Protein AF-A0AA39TJS0-F1 (afdb_monomer_lite)

Structure (mmCIF, N/CA/C/O backbone):
data_AF-A0AA39TJS0-F1
#
_entry.id   AF-A0AA39TJS0-F1
#
loop_
_atom_site.group_PDB
_atom_site.id
_atom_site.type_symbol
_atom_site.label_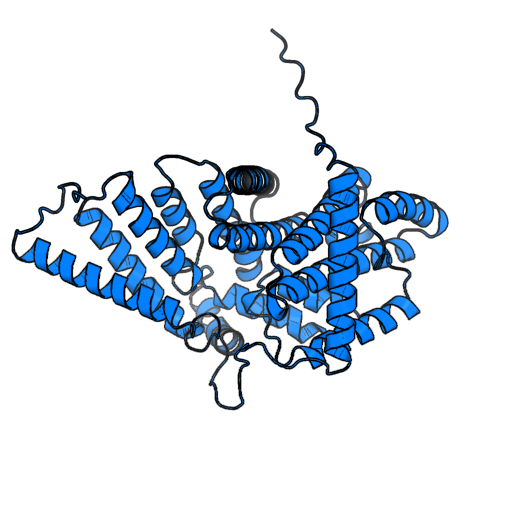atom_id
_atom_site.label_alt_id
_atom_site.label_comp_id
_atom_site.label_asym_id
_atom_site.label_entity_id
_atom_site.label_seq_id
_atom_site.pdbx_PDB_ins_code
_atom_site.Cartn_x
_atom_site.Cartn_y
_atom_site.Cartn_z
_atom_site.occupancy
_atom_site.B_iso_or_equiv
_atom_site.auth_seq_id
_atom_site.auth_comp_id
_atom_site.auth_asym_id
_atom_site.auth_atom_id
_atom_site.pdbx_PDB_model_num
ATOM 1 N N . MET A 1 1 ? -26.933 21.935 -28.013 1.00 36.72 1 MET A N 1
ATOM 2 C CA . MET A 1 1 ? -25.985 22.378 -26.971 1.00 36.72 1 MET A CA 1
ATOM 3 C C . MET A 1 1 ? -24.912 21.316 -26.847 1.00 36.72 1 MET A C 1
ATOM 5 O O . MET A 1 1 ? -25.130 20.284 -26.234 1.00 36.72 1 MET A O 1
ATOM 9 N N . THR A 1 2 ? -23.819 21.527 -27.564 1.00 24.02 2 THR A N 1
ATOM 10 C CA . THR A 1 2 ? -22.632 20.673 -27.630 1.00 24.02 2 THR A CA 1
ATOM 11 C C . THR A 1 2 ? -21.683 21.058 -26.499 1.00 24.02 2 THR A C 1
ATOM 13 O O . THR A 1 2 ? -21.271 22.212 -26.423 1.00 24.02 2 THR A O 1
ATOM 16 N N . PHE A 1 3 ? -21.358 20.109 -25.620 1.00 23.73 3 PHE A N 1
ATOM 17 C CA . PHE A 1 3 ? -20.298 20.258 -24.624 1.00 23.73 3 PHE A CA 1
ATOM 18 C C . PHE A 1 3 ? -18.969 19.837 -25.256 1.00 23.73 3 PHE A C 1
ATOM 20 O O . PHE A 1 3 ? -18.765 18.670 -25.582 1.00 23.73 3 PHE A O 1
ATOM 27 N N . THR A 1 4 ? -18.087 20.809 -25.451 1.00 25.61 4 THR A N 1
ATOM 28 C CA . THR A 1 4 ? -16.699 20.642 -25.889 1.00 25.61 4 THR A CA 1
ATOM 29 C C . THR A 1 4 ? -15.759 20.975 -24.733 1.00 25.61 4 THR A C 1
ATOM 31 O O . THR A 1 4 ? -15.917 22.029 -24.124 1.00 25.61 4 THR A O 1
ATOM 34 N N . GLY A 1 5 ? -14.748 20.128 -24.511 1.00 24.41 5 GLY A N 1
ATOM 35 C CA . GLY A 1 5 ? -13.453 20.532 -23.948 1.00 24.41 5 GLY A CA 1
ATOM 36 C C . GLY A 1 5 ? -13.214 20.245 -22.462 1.00 24.41 5 GLY A C 1
ATOM 37 O O . GLY A 1 5 ? -13.375 21.129 -21.631 1.00 24.41 5 GLY A O 1
ATOM 38 N N . PHE A 1 6 ? -12.713 19.048 -22.146 1.00 25.53 6 PHE A N 1
ATOM 39 C CA . PHE A 1 6 ? -11.766 18.869 -21.040 1.00 25.53 6 PHE A CA 1
ATOM 40 C C . PHE A 1 6 ? -10.383 18.690 -21.671 1.00 25.53 6 PHE A C 1
ATOM 42 O O . PHE A 1 6 ? -10.031 17.606 -22.132 1.00 25.53 6 PHE A O 1
ATOM 49 N N . GLU A 1 7 ? -9.638 19.790 -21.769 1.00 26.78 7 GLU A N 1
ATOM 50 C CA . GLU A 1 7 ? -8.213 19.765 -22.086 1.00 26.78 7 GLU A CA 1
ATOM 51 C C . GLU A 1 7 ? -7.435 19.191 -20.897 1.00 26.78 7 GLU A C 1
ATOM 53 O O . GLU A 1 7 ? -7.736 19.462 -19.731 1.00 26.78 7 GLU A O 1
ATOM 58 N N . GLY A 1 8 ? -6.456 18.345 -21.219 1.00 27.20 8 GLY A N 1
ATOM 59 C CA . GLY A 1 8 ? -5.646 17.598 -20.270 1.00 27.20 8 GLY A CA 1
ATOM 60 C C . GLY A 1 8 ? -4.914 18.490 -19.273 1.00 27.20 8 GLY A C 1
ATOM 61 O O . GLY A 1 8 ? -4.171 19.402 -19.633 1.00 27.20 8 GLY A O 1
ATOM 62 N N . VAL A 1 9 ? -5.071 18.161 -17.994 1.00 26.91 9 VAL A N 1
ATOM 63 C CA . VAL A 1 9 ? -4.215 18.677 -16.930 1.00 26.91 9 VAL A CA 1
ATOM 64 C C . VAL A 1 9 ? -2.881 17.934 -17.021 1.00 26.91 9 VAL A C 1
ATOM 66 O O . VAL A 1 9 ? -2.716 16.853 -16.466 1.00 26.91 9 VAL A O 1
ATOM 69 N N . SER A 1 10 ? -1.930 18.503 -17.763 1.00 31.03 10 SER A N 1
ATOM 70 C CA . SER A 1 10 ? -0.516 18.130 -17.661 1.00 31.03 10 SER A CA 1
ATOM 71 C C . SER A 1 10 ? -0.003 18.506 -16.264 1.00 31.03 10 SER A C 1
ATOM 73 O O . SER A 1 10 ? -0.306 19.614 -15.804 1.00 31.03 10 SER A O 1
ATOM 75 N N . PRO A 1 11 ? 0.813 17.671 -15.593 1.00 35.12 11 PRO A N 1
ATOM 76 C CA . PRO A 1 11 ? 1.455 18.048 -14.339 1.00 35.12 11 PRO A CA 1
ATOM 77 C C . PRO A 1 11 ? 2.292 19.309 -14.566 1.00 35.12 11 PRO A C 1
ATOM 79 O O . PRO A 1 11 ? 3.209 19.328 -15.389 1.00 35.12 11 PRO A O 1
ATOM 82 N N . GLN A 1 12 ? 1.926 20.400 -13.895 1.00 35.50 12 GLN A N 1
ATOM 83 C CA . GLN A 1 12 ? 2.624 21.670 -14.029 1.00 35.50 12 GLN A CA 1
ATOM 84 C C . GLN A 1 12 ? 4.055 21.546 -13.498 1.00 35.50 12 GLN A C 1
ATOM 86 O O . GLN A 1 12 ? 4.305 21.031 -12.408 1.00 35.50 12 GLN A O 1
ATOM 91 N N . PHE A 1 13 ? 4.979 22.046 -14.316 1.00 37.84 13 PHE A N 1
ATOM 92 C CA . PHE A 1 13 ? 6.418 22.086 -14.112 1.00 37.84 13 PHE A CA 1
ATOM 93 C C . PHE A 1 13 ? 6.813 22.538 -12.701 1.00 37.84 13 PHE A C 1
ATOM 95 O O . PHE A 1 13 ? 6.579 23.673 -12.287 1.00 37.84 13 PHE A O 1
ATOM 102 N N . VAL A 1 14 ? 7.524 21.655 -12.005 1.00 44.12 14 VAL A N 1
ATOM 103 C CA . VAL A 1 14 ? 8.375 21.995 -10.865 1.00 44.12 14 VAL A CA 1
ATOM 104 C C . VAL A 1 14 ? 9.444 22.981 -11.357 1.00 44.12 14 VAL A C 1
ATOM 106 O O . VAL A 1 14 ? 10.188 22.675 -12.290 1.00 44.12 14 VAL A O 1
ATOM 109 N N . GLY A 1 15 ? 9.513 24.181 -10.770 1.00 48.97 15 GLY A N 1
ATOM 110 C CA . GLY A 1 15 ? 10.468 25.215 -11.185 1.00 48.97 15 GLY A CA 1
ATOM 111 C C . GLY A 1 15 ? 11.920 24.717 -11.144 1.00 48.97 15 GLY A C 1
ATOM 112 O O . GLY A 1 15 ? 12.282 23.927 -10.273 1.00 48.97 15 GLY A O 1
ATOM 113 N N . MET A 1 16 ? 12.773 25.187 -12.066 1.00 46.59 16 MET A N 1
ATOM 114 C CA . MET A 1 16 ? 14.174 24.735 -12.196 1.00 46.59 16 MET A CA 1
ATOM 115 C C . MET A 1 16 ? 14.957 24.744 -10.871 1.00 46.59 16 MET A C 1
ATOM 117 O O . MET A 1 16 ? 15.718 23.817 -10.615 1.00 46.59 16 MET A O 1
ATOM 121 N N . ALA A 1 17 ? 14.731 25.736 -10.005 1.00 49.03 17 ALA A N 1
ATOM 122 C CA . ALA A 1 17 ? 15.366 25.810 -8.688 1.00 49.03 17 ALA A CA 1
ATOM 123 C C . ALA A 1 17 ? 14.935 24.660 -7.760 1.00 49.03 17 ALA A C 1
ATOM 125 O O . ALA A 1 17 ? 15.768 24.031 -7.111 1.00 49.03 17 ALA A O 1
ATOM 126 N N . GLN A 1 18 ? 13.642 24.330 -7.755 1.00 47.28 18 GLN A N 1
ATOM 127 C CA . GLN A 1 18 ? 13.120 23.200 -6.996 1.00 47.28 18 GLN A CA 1
ATOM 128 C C . GLN A 1 18 ? 13.640 21.879 -7.569 1.00 47.28 18 GLN A C 1
ATOM 130 O O . GLN A 1 18 ? 13.937 20.984 -6.794 1.00 47.28 18 GLN A O 1
ATOM 135 N N . ARG A 1 19 ? 13.848 21.788 -8.891 1.00 52.91 19 ARG A N 1
ATOM 136 C CA . ARG A 1 19 ? 14.451 20.629 -9.572 1.00 52.91 19 ARG A CA 1
ATOM 137 C C . ARG A 1 19 ? 15.943 20.434 -9.260 1.00 52.91 19 ARG A C 1
ATOM 139 O O . ARG A 1 19 ? 16.401 19.298 -9.177 1.00 52.91 19 ARG A O 1
ATOM 146 N N . GLN A 1 20 ? 16.705 21.510 -9.086 1.00 58.69 20 GLN A N 1
ATOM 147 C CA . GLN A 1 20 ? 18.130 21.438 -8.734 1.00 58.69 20 GLN A CA 1
ATOM 148 C C . GLN A 1 20 ? 18.341 21.063 -7.267 1.00 58.69 20 GLN A C 1
ATOM 150 O O . GLN A 1 20 ? 19.085 20.129 -6.980 1.00 58.69 20 GLN A O 1
ATOM 155 N N . GLU A 1 21 ? 17.639 21.732 -6.350 1.00 58.91 21 GLU A N 1
ATOM 156 C CA . GLU A 1 21 ? 17.632 21.378 -4.922 1.00 58.91 21 GLU A CA 1
ATOM 157 C C . GLU A 1 21 ? 17.186 19.922 -4.722 1.00 58.91 21 GLU A C 1
ATOM 159 O O . GLU A 1 21 ? 17.714 19.172 -3.907 1.00 58.91 21 GLU A O 1
ATOM 164 N N . TYR A 1 22 ? 16.253 19.489 -5.554 1.00 59.47 22 TYR A N 1
ATOM 165 C CA . TYR A 1 22 ? 15.788 18.122 -5.633 1.00 59.47 22 TYR A CA 1
ATOM 166 C C . TYR A 1 22 ? 16.854 17.114 -6.105 1.00 59.47 22 TYR A C 1
ATOM 168 O O . TYR A 1 22 ? 17.066 16.090 -5.453 1.00 59.47 22 TYR A O 1
ATOM 176 N N . GLN A 1 23 ? 17.558 17.390 -7.210 1.00 67.12 23 GLN A N 1
ATOM 177 C CA . GLN A 1 23 ? 18.645 16.521 -7.682 1.00 67.12 23 GLN A CA 1
ATOM 178 C C . GLN A 1 23 ? 19.775 16.445 -6.657 1.00 67.12 23 GLN A C 1
ATOM 180 O O . GLN A 1 23 ? 20.339 15.373 -6.440 1.00 67.12 23 GLN A O 1
ATOM 185 N N . LYS A 1 24 ? 20.049 17.564 -5.985 1.00 73.75 24 LYS A N 1
ATOM 186 C CA . LYS A 1 24 ? 20.999 17.640 -4.883 1.00 73.75 24 LYS A CA 1
ATOM 187 C C . LYS A 1 24 ? 20.599 16.713 -3.731 1.00 73.75 24 LYS A C 1
ATOM 189 O O . LYS A 1 24 ? 21.415 15.892 -3.333 1.00 73.75 24 LYS A O 1
ATOM 194 N N . ARG A 1 25 ? 19.346 16.747 -3.261 1.00 65.38 25 ARG A N 1
ATOM 195 C CA . ARG A 1 25 ? 18.876 15.858 -2.177 1.00 65.38 25 ARG A CA 1
ATOM 196 C C . ARG A 1 25 ? 18.985 14.376 -2.520 1.00 65.38 25 ARG A C 1
ATOM 198 O O . ARG A 1 25 ? 19.326 13.580 -1.652 1.00 65.38 25 ARG A O 1
ATOM 205 N N . LEU A 1 26 ? 18.721 14.001 -3.770 1.00 66.50 26 LEU A N 1
ATOM 206 C CA . LEU A 1 26 ? 18.892 12.619 -4.230 1.00 66.50 26 LEU A CA 1
ATOM 207 C C . LEU A 1 26 ? 20.359 12.204 -4.314 1.00 66.50 26 LEU A C 1
ATOM 209 O O . LEU A 1 26 ? 20.696 11.071 -3.969 1.00 66.50 26 LEU A O 1
ATOM 213 N N . TYR A 1 27 ? 21.232 13.112 -4.750 1.00 73.31 27 TYR A N 1
ATOM 214 C CA . TYR A 1 27 ? 22.671 12.879 -4.736 1.00 73.31 27 TYR A CA 1
ATOM 215 C C . TYR A 1 27 ? 23.178 12.692 -3.300 1.00 73.31 27 TYR A C 1
ATOM 217 O O . TYR A 1 27 ? 23.839 11.700 -3.012 1.00 73.31 27 TYR A O 1
ATOM 225 N N . GLU A 1 28 ? 22.781 13.573 -2.380 1.00 73.44 28 GLU A N 1
ATOM 226 C CA . GLU A 1 28 ? 23.112 13.476 -0.953 1.00 73.44 28 GLU A CA 1
ATOM 227 C C . GLU A 1 28 ? 22.592 12.177 -0.325 1.00 73.44 28 GLU A C 1
ATOM 229 O O . GLU A 1 28 ? 23.301 11.537 0.443 1.00 73.44 28 GLU A O 1
ATOM 234 N N . SER A 1 29 ? 21.372 11.749 -0.657 1.00 68.94 29 SER A N 1
ATOM 235 C CA . SER A 1 29 ? 20.823 10.471 -0.180 1.00 68.94 29 SER A CA 1
ATOM 236 C C . SER A 1 29 ? 21.592 9.266 -0.749 1.00 68.94 29 SER A C 1
ATOM 238 O O . SER A 1 29 ? 21.860 8.294 -0.038 1.00 68.94 29 SER A O 1
ATOM 240 N N . THR A 1 30 ? 22.026 9.343 -2.010 1.00 70.38 30 THR A N 1
ATOM 241 C CA . THR A 1 30 ? 22.880 8.320 -2.634 1.00 70.38 30 THR A CA 1
ATOM 242 C C . THR A 1 30 ? 24.226 8.218 -1.926 1.00 70.38 30 THR A C 1
ATOM 244 O O . THR A 1 30 ? 24.651 7.113 -1.585 1.00 70.38 30 THR A O 1
ATOM 247 N N . ASP A 1 31 ? 24.853 9.357 -1.645 1.00 73.31 31 ASP A N 1
ATOM 248 C CA . ASP A 1 31 ? 26.138 9.442 -0.954 1.00 73.31 31 ASP A CA 1
ATOM 249 C C . ASP A 1 31 ? 26.049 8.943 0.498 1.00 73.31 31 ASP A C 1
ATOM 251 O O . ASP A 1 31 ? 26.857 8.115 0.923 1.00 73.31 31 ASP A O 1
ATOM 255 N N . ARG A 1 32 ? 24.989 9.319 1.232 1.00 73.19 32 ARG A N 1
ATOM 256 C CA . ARG A 1 32 ? 24.720 8.808 2.590 1.00 73.19 32 ARG A CA 1
ATOM 257 C C . ARG A 1 32 ? 24.636 7.287 2.630 1.00 73.19 32 ARG A C 1
ATOM 259 O O . ARG A 1 32 ? 25.244 6.666 3.500 1.00 73.19 32 ARG A O 1
ATOM 266 N N . LEU A 1 33 ? 23.923 6.673 1.686 1.00 65.12 33 LEU A N 1
ATOM 267 C CA . LEU A 1 33 ? 23.798 5.214 1.648 1.00 65.12 33 LEU A CA 1
ATOM 268 C C . LEU A 1 33 ? 25.113 4.523 1.266 1.00 65.12 33 LEU A C 1
ATOM 270 O O . LEU A 1 33 ? 25.403 3.445 1.788 1.00 65.12 33 LEU A O 1
ATOM 274 N N . HIS A 1 34 ? 25.951 5.150 0.436 1.00 70.25 34 HIS A N 1
ATOM 275 C CA . HIS A 1 34 ? 27.318 4.675 0.207 1.00 70.25 34 HIS A CA 1
ATOM 276 C C . HIS A 1 34 ? 28.174 4.755 1.478 1.00 70.25 34 HIS A C 1
ATOM 278 O O . HIS A 1 34 ? 28.834 3.773 1.820 1.00 70.25 34 HIS A O 1
ATOM 284 N N . HIS A 1 35 ? 28.098 5.860 2.222 1.00 69.81 35 HIS A N 1
ATOM 285 C CA . HIS A 1 35 ? 28.821 6.041 3.482 1.00 69.81 35 HIS A CA 1
ATOM 286 C C . HIS A 1 35 ? 28.379 5.042 4.571 1.00 69.81 35 HIS A C 1
ATOM 288 O O . HIS A 1 35 ? 29.205 4.463 5.288 1.00 69.81 35 HIS A O 1
ATOM 294 N N . LYS A 1 36 ? 27.072 4.772 4.678 1.00 67.31 36 LYS A N 1
ATOM 295 C CA . LYS A 1 36 ? 26.528 3.751 5.586 1.00 67.31 36 LYS A CA 1
ATOM 296 C C . LYS A 1 36 ? 26.967 2.339 5.202 1.00 67.31 36 LYS A C 1
ATOM 298 O O . LYS A 1 36 ? 27.355 1.565 6.076 1.00 67.31 36 LYS A O 1
ATOM 303 N N . ALA A 1 37 ? 26.987 2.015 3.907 1.00 60.69 37 ALA A N 1
ATOM 304 C CA . ALA A 1 37 ? 27.496 0.731 3.422 1.00 60.69 37 ALA A CA 1
ATOM 305 C C . ALA A 1 37 ? 28.976 0.507 3.781 1.00 60.69 37 ALA A C 1
ATOM 307 O O . ALA A 1 37 ? 29.379 -0.631 4.014 1.00 60.69 37 ALA A O 1
ATOM 308 N N . SER A 1 38 ? 29.772 1.577 3.884 1.00 69.81 38 SER A N 1
ATOM 309 C CA . SER A 1 38 ? 31.159 1.526 4.371 1.00 69.81 38 SER A CA 1
ATOM 310 C C . SER A 1 38 ? 31.307 1.450 5.901 1.00 69.81 38 SER A C 1
ATOM 312 O O . SER A 1 38 ? 32.426 1.481 6.403 1.00 69.81 38 SER A O 1
ATOM 314 N N . GLY A 1 39 ? 30.207 1.307 6.651 1.00 58.25 39 GLY A N 1
ATOM 315 C CA . GLY A 1 39 ? 30.220 1.075 8.100 1.00 58.25 39 GLY A CA 1
ATOM 316 C C . GLY A 1 39 ? 30.258 2.338 8.967 1.00 58.25 39 GLY A C 1
ATOM 317 O O . GLY A 1 39 ? 30.605 2.240 10.141 1.00 58.25 39 GLY A O 1
ATOM 318 N N . GLY A 1 40 ? 29.921 3.504 8.405 1.00 49.88 40 GLY A N 1
ATOM 319 C CA . GLY A 1 40 ? 30.141 4.808 9.040 1.00 49.88 40 GLY A CA 1
ATOM 320 C C . GLY A 1 40 ? 29.170 5.235 10.148 1.00 49.88 40 GLY A C 1
ATOM 321 O O . GLY A 1 40 ? 29.496 6.169 10.869 1.00 49.88 40 GLY A O 1
ATOM 322 N N . ASP A 1 41 ? 28.010 4.598 10.321 1.00 48.16 41 ASP A N 1
ATOM 323 C CA . ASP A 1 41 ? 27.081 4.936 11.410 1.00 48.16 41 ASP A CA 1
ATOM 324 C C . ASP A 1 41 ? 26.115 3.768 11.680 1.00 48.16 41 ASP A C 1
ATOM 326 O O . ASP A 1 41 ? 25.598 3.165 10.739 1.00 48.16 41 ASP A O 1
ATOM 330 N N . ARG A 1 42 ? 25.904 3.411 12.953 1.00 49.97 42 ARG A N 1
ATOM 331 C CA . ARG A 1 42 ? 25.009 2.316 13.398 1.00 49.97 42 ARG A CA 1
ATOM 332 C C . ARG A 1 42 ? 23.812 2.823 14.213 1.00 49.97 42 ARG A C 1
ATOM 334 O O . ARG A 1 42 ? 23.125 2.030 14.851 1.00 49.97 42 ARG A O 1
ATOM 341 N N . SER A 1 43 ? 23.569 4.129 14.227 1.00 44.03 43 SER A N 1
ATOM 342 C CA . SER A 1 43 ? 22.567 4.754 15.087 1.00 44.03 43 SER A CA 1
ATOM 343 C C . SER A 1 43 ? 21.196 4.895 14.408 1.00 44.03 43 SER A C 1
ATOM 345 O O . SER A 1 43 ? 20.786 5.997 14.046 1.00 44.03 43 SER A O 1
ATOM 347 N N . ALA A 1 44 ? 20.443 3.802 14.289 1.00 44.94 44 ALA A N 1
ATOM 348 C CA . ALA A 1 44 ? 18.984 3.881 14.229 1.00 44.94 44 ALA A CA 1
ATOM 349 C C . ALA A 1 44 ? 18.372 2.632 14.869 1.00 44.94 44 ALA A C 1
ATOM 351 O O . ALA A 1 44 ? 18.669 1.506 14.479 1.00 44.94 44 ALA A O 1
ATOM 352 N N . ASP A 1 45 ? 17.525 2.864 15.868 1.00 42.94 45 ASP A N 1
ATOM 353 C CA . ASP A 1 45 ? 16.802 1.892 16.692 1.00 42.94 45 ASP A CA 1
ATOM 354 C C . ASP A 1 45 ? 15.695 1.186 15.880 1.00 42.94 45 ASP A C 1
ATOM 356 O O . ASP A 1 45 ? 14.502 1.281 16.166 1.00 42.94 45 ASP A O 1
ATOM 360 N N . THR A 1 46 ? 16.071 0.529 14.781 1.00 48.78 46 THR A N 1
ATOM 361 C CA . THR A 1 46 ? 15.174 -0.367 14.047 1.00 48.78 46 THR A CA 1
ATOM 362 C C . THR A 1 46 ? 15.199 -1.702 14.776 1.00 48.78 46 THR A C 1
ATOM 364 O O . THR A 1 46 ? 16.165 -2.454 14.671 1.00 48.78 46 THR A O 1
ATOM 367 N N . ARG A 1 47 ? 14.161 -1.999 15.568 1.00 51.09 47 ARG A N 1
ATOM 368 C CA . ARG A 1 47 ? 14.010 -3.341 16.144 1.00 51.09 47 ARG A CA 1
ATOM 369 C C . ARG A 1 47 ? 13.804 -4.339 15.010 1.00 51.09 47 ARG A C 1
ATOM 371 O O . ARG A 1 47 ? 12.772 -4.332 14.340 1.00 51.09 47 ARG A O 1
ATOM 378 N N . TYR A 1 48 ? 14.814 -5.165 14.800 1.00 56.06 48 TYR A N 1
ATOM 379 C CA . TYR A 1 48 ? 14.760 -6.327 13.928 1.00 56.06 48 TYR A CA 1
ATOM 380 C C . TYR A 1 48 ? 14.104 -7.494 14.668 1.00 56.06 48 TYR A C 1
ATOM 382 O O . TYR A 1 48 ? 14.153 -7.520 15.898 1.00 56.06 48 TYR A O 1
ATOM 390 N N . TYR A 1 49 ? 13.516 -8.448 13.939 1.00 56.25 49 TYR A N 1
ATOM 391 C CA . TYR A 1 49 ? 13.162 -9.732 14.542 1.00 56.25 49 TYR A CA 1
ATOM 392 C C . TYR A 1 49 ? 14.458 -10.418 14.975 1.00 56.25 49 TYR A C 1
ATOM 394 O O . TYR A 1 49 ? 15.297 -10.754 14.138 1.00 56.25 49 TYR A O 1
ATOM 402 N N . GLY A 1 50 ? 14.647 -10.570 16.278 1.00 55.91 50 GLY A N 1
ATOM 403 C CA . GLY A 1 50 ? 15.693 -11.398 16.848 1.00 55.91 50 GLY A CA 1
ATOM 404 C C . GLY A 1 50 ? 15.302 -12.873 16.829 1.00 55.91 50 GLY A C 1
ATOM 405 O O . GLY A 1 50 ? 14.122 -13.235 16.818 1.00 55.91 50 GLY A O 1
ATOM 406 N N . ASP A 1 51 ? 16.313 -13.738 16.878 1.00 48.72 51 ASP A N 1
ATOM 407 C CA . ASP A 1 51 ? 16.111 -15.152 17.184 1.00 48.72 51 ASP A CA 1
ATOM 408 C C . ASP A 1 51 ? 15.374 -15.270 18.533 1.00 48.72 51 ASP A C 1
ATOM 410 O O . ASP A 1 51 ? 15.901 -14.871 19.572 1.00 48.72 51 ASP A O 1
ATOM 414 N N . GLY A 1 52 ? 14.150 -15.809 18.517 1.00 57.47 52 GLY A N 1
ATOM 415 C CA . GLY A 1 52 ? 13.316 -15.986 19.714 1.00 57.47 52 GLY A CA 1
ATOM 416 C C . GLY A 1 52 ? 12.090 -15.071 19.825 1.00 57.47 52 GLY A C 1
ATOM 417 O O . GLY A 1 52 ? 11.298 -15.264 20.747 1.00 57.47 52 GLY A O 1
ATOM 418 N N . ASP A 1 53 ? 11.865 -14.157 18.876 1.00 63.78 53 ASP A N 1
ATOM 419 C CA . ASP A 1 53 ? 10.718 -13.225 18.885 1.00 63.78 53 ASP A CA 1
ATOM 420 C C . ASP A 1 53 ? 9.357 -13.869 18.537 1.00 63.78 53 ASP A C 1
ATOM 422 O O . ASP A 1 53 ? 8.334 -13.186 18.496 1.00 63.78 53 ASP A O 1
ATOM 426 N N . GLY A 1 54 ? 9.340 -15.194 18.351 1.00 75.62 54 GLY A N 1
ATOM 427 C CA . GLY A 1 54 ? 8.183 -16.018 18.003 1.00 75.62 54 GLY A CA 1
ATOM 428 C C . GLY A 1 54 ? 7.871 -16.066 16.501 1.00 75.62 54 GLY A C 1
ATOM 429 O O . GLY A 1 54 ? 8.720 -15.740 15.676 1.00 75.62 54 GLY A O 1
ATOM 430 N N . GLN A 1 55 ? 6.672 -16.553 16.155 1.00 83.88 55 GLN A N 1
ATOM 431 C CA . GLN A 1 55 ? 6.205 -16.662 14.774 1.00 83.88 55 GLN A CA 1
ATOM 432 C C . GLN A 1 55 ? 5.937 -15.293 14.135 1.00 83.88 55 GLN A C 1
ATOM 434 O O . GLN A 1 55 ? 5.089 -14.508 14.571 1.00 83.88 55 GLN A O 1
ATOM 439 N N . GLN A 1 56 ? 6.589 -15.036 13.009 1.00 85.69 56 GLN A N 1
ATOM 440 C CA . GLN A 1 56 ? 6.334 -13.824 12.237 1.00 85.69 56 GLN A CA 1
ATOM 441 C C . GLN A 1 56 ? 4.919 -13.851 11.624 1.00 85.69 56 GLN A C 1
ATOM 443 O O . GLN A 1 56 ? 4.425 -14.929 11.285 1.00 85.69 56 GLN A O 1
ATOM 448 N N . PRO A 1 57 ? 4.276 -12.692 11.369 1.00 90.38 57 PRO A N 1
ATOM 449 C CA . PRO A 1 57 ? 2.935 -12.626 10.781 1.00 90.38 57 PRO A CA 1
ATOM 450 C C . PRO A 1 57 ? 2.762 -13.474 9.519 1.00 90.38 57 PRO A C 1
ATOM 452 O O . PRO A 1 57 ? 1.728 -14.104 9.331 1.00 90.38 57 PRO A O 1
ATOM 455 N N . ARG A 1 58 ? 3.796 -13.552 8.673 1.00 89.31 58 ARG A N 1
ATOM 456 C CA . ARG A 1 58 ? 3.812 -14.391 7.463 1.00 89.31 58 ARG A CA 1
ATOM 457 C C . ARG A 1 58 ? 3.757 -15.897 7.749 1.00 89.31 58 ARG A C 1
ATOM 459 O O . ARG A 1 58 ? 3.180 -16.650 6.969 1.00 89.31 58 ARG A O 1
ATOM 466 N N . GLU A 1 59 ? 4.360 -16.340 8.849 1.00 90.50 59 GLU A N 1
ATOM 467 C CA . GLU A 1 59 ? 4.377 -17.744 9.265 1.00 90.50 59 GLU A CA 1
ATOM 468 C C . GLU A 1 59 ? 3.013 -18.132 9.823 1.00 90.50 59 GLU A C 1
ATOM 470 O O . GLU A 1 59 ? 2.443 -19.129 9.381 1.00 90.50 59 GLU A O 1
ATOM 475 N N . VAL A 1 60 ? 2.447 -17.278 10.684 1.00 93.56 60 VAL A N 1
ATOM 476 C CA . VAL A 1 60 ? 1.071 -17.424 11.175 1.00 93.56 60 VAL A CA 1
ATOM 477 C C . VAL A 1 60 ? 0.082 -17.426 10.009 1.00 93.56 60 VAL A C 1
ATOM 479 O O . VAL A 1 60 ? -0.779 -18.297 9.923 1.00 93.56 60 VAL A O 1
ATOM 482 N N . ALA A 1 61 ? 0.230 -16.490 9.067 1.00 94.69 61 ALA A N 1
ATOM 483 C CA . ALA A 1 61 ? -0.624 -16.405 7.891 1.00 94.69 61 ALA A CA 1
ATOM 484 C C . ALA A 1 61 ? -0.614 -17.706 7.083 1.00 94.69 61 ALA A C 1
ATOM 486 O O . ALA A 1 61 ? -1.678 -18.236 6.774 1.00 94.69 61 ALA A O 1
ATOM 487 N N . ARG A 1 62 ? 0.576 -18.254 6.802 1.00 94.94 62 ARG A N 1
ATOM 488 C CA . ARG A 1 62 ? 0.737 -19.540 6.107 1.00 94.94 62 ARG A CA 1
ATOM 489 C C . ARG A 1 62 ? 0.011 -20.678 6.832 1.00 94.94 62 ARG A C 1
ATOM 491 O O . ARG A 1 62 ? -0.607 -21.506 6.173 1.00 94.94 62 ARG A O 1
ATOM 498 N N . GLU A 1 63 ? 0.075 -20.721 8.161 1.00 96.12 63 GLU A N 1
ATOM 499 C CA . GLU A 1 63 ? -0.610 -21.740 8.971 1.00 96.12 63 GLU A CA 1
ATOM 500 C C . GLU A 1 63 ? -2.141 -21.584 8.961 1.00 96.12 63 GLU A C 1
ATOM 502 O O . GLU A 1 63 ? -2.860 -22.574 9.091 1.00 96.12 63 GLU A O 1
ATOM 507 N N . MET A 1 64 ? -2.653 -20.367 8.755 1.00 97.12 64 MET A N 1
ATOM 508 C CA . MET A 1 64 ? -4.093 -20.089 8.694 1.00 97.12 64 MET A CA 1
ATOM 509 C C . MET A 1 64 ? -4.740 -20.427 7.341 1.00 97.12 64 MET A C 1
ATOM 511 O O . MET A 1 64 ? -5.945 -20.692 7.318 1.00 97.12 64 MET A O 1
ATOM 515 N N . ILE A 1 65 ? -3.982 -20.448 6.234 1.00 97.69 65 ILE A N 1
ATOM 516 C CA . ILE A 1 65 ? -4.527 -20.640 4.873 1.00 97.69 65 ILE A CA 1
ATOM 517 C C . ILE A 1 65 ? -5.438 -21.877 4.750 1.00 97.69 65 ILE A C 1
ATOM 519 O O . ILE A 1 65 ? -6.576 -21.698 4.317 1.00 97.69 65 ILE A O 1
ATOM 523 N N . PRO A 1 66 ? -5.057 -23.094 5.197 1.00 98.19 66 PRO A N 1
ATOM 524 C CA . PRO A 1 66 ? -5.914 -24.272 5.021 1.00 98.19 66 PRO A CA 1
ATOM 525 C C . PRO A 1 66 ? -7.281 -24.151 5.713 1.00 98.19 66 PRO A C 1
ATOM 527 O O . PRO A 1 66 ? -8.294 -24.639 5.213 1.00 98.19 66 PRO A O 1
ATOM 530 N N . ALA A 1 67 ? -7.337 -23.484 6.871 1.00 97.88 67 ALA A N 1
ATOM 531 C CA . ALA A 1 67 ? -8.591 -23.255 7.589 1.00 97.88 67 ALA A CA 1
ATOM 532 C C . ALA A 1 67 ? -9.467 -22.194 6.897 1.00 97.88 67 ALA A C 1
ATOM 534 O O . ALA A 1 67 ? -10.698 -22.303 6.892 1.00 97.88 67 ALA A O 1
ATOM 535 N N . LEU A 1 68 ? -8.848 -21.177 6.292 1.00 97.56 68 LEU A N 1
ATOM 536 C CA . LEU A 1 68 ? -9.547 -20.169 5.493 1.00 97.56 68 LEU A CA 1
ATOM 537 C C . LEU A 1 68 ? -10.129 -20.781 4.215 1.00 97.56 68 LEU A C 1
ATOM 539 O O . LEU A 1 68 ? -11.295 -20.540 3.911 1.00 97.56 68 LEU A O 1
ATOM 543 N N . GLU A 1 69 ? -9.371 -21.644 3.538 1.00 96.56 69 GLU A N 1
ATOM 544 C CA . GLU A 1 69 ? -9.843 -22.430 2.391 1.00 96.56 69 GLU A CA 1
ATOM 545 C C . GLU A 1 69 ? -11.043 -23.301 2.766 1.00 96.56 69 GLU A C 1
ATOM 547 O O . GLU A 1 69 ? -12.090 -23.229 2.123 1.00 96.56 69 GLU A O 1
ATOM 552 N N . ALA A 1 70 ? -10.930 -24.075 3.850 1.00 97.69 70 ALA A N 1
ATOM 553 C CA . ALA A 1 70 ? -11.992 -24.974 4.298 1.00 97.69 70 ALA A CA 1
ATOM 554 C C . ALA A 1 70 ? -13.282 -24.241 4.708 1.00 97.69 70 ALA A C 1
ATOM 556 O O . ALA A 1 70 ? -14.374 -24.792 4.575 1.00 97.69 70 ALA A O 1
ATOM 557 N N . SER A 1 71 ? -13.165 -23.009 5.213 1.00 97.19 71 SER A N 1
ATOM 558 C CA . SER A 1 71 ? -14.313 -22.176 5.596 1.00 97.19 71 SER A CA 1
ATOM 559 C C . SER A 1 71 ? -14.856 -21.308 4.458 1.00 97.19 71 SER A C 1
ATOM 561 O O . SER A 1 71 ? -15.915 -20.702 4.621 1.00 97.19 71 SER A O 1
ATOM 563 N N . GLY A 1 72 ? -14.155 -21.228 3.322 1.00 95.88 72 GLY A N 1
ATOM 564 C CA . GLY A 1 72 ? -14.480 -20.307 2.230 1.00 95.88 72 GLY A CA 1
ATOM 565 C C . GLY A 1 72 ? -14.321 -18.829 2.606 1.00 95.88 72 GLY A C 1
ATOM 566 O O . GLY A 1 72 ? -14.916 -17.966 1.962 1.00 95.88 72 GLY A O 1
ATOM 567 N N . ASN A 1 73 ? -13.558 -18.513 3.658 1.00 96.31 73 ASN A N 1
ATOM 568 C CA . ASN A 1 73 ? -13.358 -17.135 4.093 1.00 96.31 73 ASN A CA 1
ATOM 569 C C . ASN A 1 73 ? -12.298 -16.441 3.228 1.00 96.31 73 ASN A C 1
ATOM 571 O O . ASN A 1 73 ? -11.099 -16.612 3.440 1.00 96.31 73 ASN A O 1
ATOM 575 N N . THR A 1 74 ? -12.744 -15.606 2.293 1.00 95.94 74 THR A N 1
ATOM 576 C CA . THR A 1 74 ? -11.885 -14.819 1.395 1.00 95.94 74 THR A CA 1
ATOM 577 C C . THR A 1 74 ? -11.501 -13.444 1.955 1.00 95.94 74 THR A C 1
ATOM 579 O O . THR A 1 74 ? -10.647 -12.773 1.386 1.00 95.94 74 THR A O 1
ATOM 582 N N . SER A 1 75 ? -12.076 -13.022 3.086 1.00 95.69 75 SER A N 1
ATOM 583 C CA . SER A 1 75 ? -11.870 -11.697 3.686 1.00 95.69 75 SER A CA 1
ATOM 584 C C . SER A 1 75 ? -10.993 -11.790 4.940 1.00 95.69 75 SER A C 1
ATOM 586 O O . SER A 1 75 ? -11.461 -11.585 6.064 1.00 95.69 75 SER A O 1
ATOM 588 N N . SER A 1 76 ? -9.710 -12.106 4.753 1.00 97.06 76 SER A N 1
ATOM 589 C CA . SER A 1 76 ? -8.745 -12.331 5.839 1.00 97.06 76 SER A CA 1
ATOM 590 C C . SER A 1 76 ? -7.344 -11.879 5.408 1.00 97.06 76 SER A C 1
ATOM 592 O O . SER A 1 76 ? -6.881 -12.227 4.321 1.00 97.06 76 SER A O 1
ATOM 594 N N . SER A 1 77 ? -6.651 -11.109 6.252 1.00 96.81 77 SER A N 1
ATOM 595 C CA . SER A 1 77 ? -5.299 -10.590 5.967 1.00 96.81 77 SER A CA 1
ATOM 596 C C . SER A 1 77 ? -4.198 -11.651 5.736 1.00 96.81 77 SER A C 1
ATOM 598 O O . SER A 1 77 ? -3.259 -11.355 4.991 1.00 96.81 77 SER A O 1
ATOM 600 N N . PRO A 1 78 ? -4.284 -12.901 6.243 1.00 96.94 78 PRO A N 1
ATOM 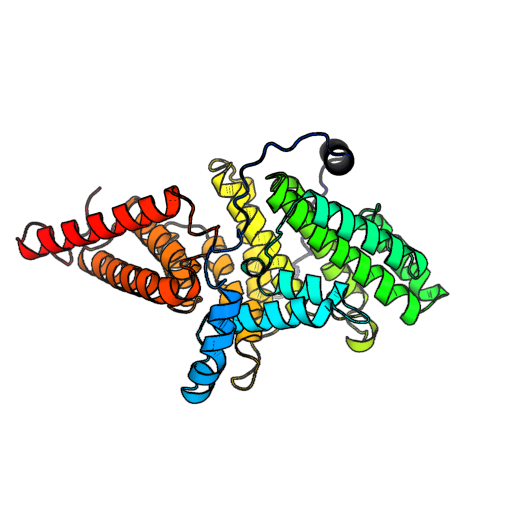601 C CA . PRO A 1 78 ? -3.398 -13.994 5.856 1.00 96.94 78 PRO A CA 1
ATOM 602 C C . PRO A 1 78 ? -3.294 -14.236 4.354 1.00 96.94 78 PRO A C 1
ATOM 604 O O . PRO A 1 78 ? -2.213 -14.585 3.892 1.00 96.94 78 PRO A O 1
ATOM 607 N N . TRP A 1 79 ? -4.359 -14.023 3.576 1.00 97.50 79 TRP A N 1
ATOM 608 C CA . TRP A 1 79 ? -4.302 -14.174 2.119 1.00 97.50 79 TRP A CA 1
ATOM 609 C C . TRP A 1 79 ? -3.311 -13.202 1.475 1.00 97.50 79 TRP A C 1
ATOM 611 O O . TRP A 1 79 ? -2.547 -13.571 0.581 1.00 97.50 79 TRP A O 1
ATOM 621 N N . VAL A 1 80 ? -3.307 -11.961 1.958 1.00 95.81 80 VAL A N 1
ATOM 622 C CA . VAL A 1 80 ? -2.407 -10.899 1.501 1.00 95.81 80 VAL A CA 1
ATOM 623 C C . VAL A 1 80 ? -0.970 -11.210 1.922 1.00 95.81 80 VAL A C 1
ATOM 625 O O . VAL A 1 80 ? -0.074 -11.258 1.078 1.00 95.81 80 VAL A O 1
ATOM 628 N N . LEU A 1 81 ? -0.770 -11.516 3.209 1.00 94.94 81 LEU A N 1
ATOM 629 C CA . LEU A 1 81 ? 0.535 -11.848 3.785 1.00 94.94 81 LEU A CA 1
ATOM 630 C C . LEU A 1 81 ? 1.173 -13.076 3.124 1.00 94.94 81 LEU A C 1
ATOM 632 O O . LEU A 1 81 ? 2.348 -13.056 2.759 1.00 94.94 81 LEU A O 1
ATOM 636 N N . HIS A 1 82 ? 0.402 -14.152 2.974 1.00 94.75 82 HIS A N 1
ATOM 637 C CA . HIS A 1 82 ? 0.878 -15.395 2.384 1.00 94.75 82 HIS A CA 1
ATOM 638 C C . HIS A 1 82 ? 1.219 -15.213 0.907 1.00 94.75 82 HIS A C 1
ATOM 640 O O . HIS A 1 82 ? 2.287 -15.644 0.482 1.00 94.75 82 HIS A O 1
ATOM 646 N N . GLY A 1 83 ? 0.359 -14.537 0.139 1.00 94.50 83 GLY A N 1
ATOM 647 C CA . GLY A 1 83 ? 0.603 -14.286 -1.279 1.00 94.50 83 GLY A CA 1
ATOM 648 C C . GLY A 1 83 ? 1.842 -13.425 -1.525 1.00 94.50 83 GLY A C 1
ATOM 649 O O . GLY A 1 83 ? 2.693 -13.791 -2.332 1.00 94.50 83 GLY A O 1
ATOM 650 N N . ALA A 1 84 ? 2.005 -12.335 -0.773 1.00 93.75 84 ALA A N 1
ATOM 651 C CA . ALA A 1 84 ? 3.197 -11.495 -0.870 1.00 93.75 84 ALA A CA 1
ATOM 652 C C . ALA A 1 84 ? 4.470 -12.223 -0.415 1.00 93.75 84 ALA A C 1
ATOM 654 O O . ALA A 1 84 ? 5.526 -12.057 -1.025 1.00 93.75 84 ALA A O 1
ATOM 655 N N . TYR A 1 85 ? 4.387 -13.062 0.624 1.00 91.00 85 TYR A N 1
ATOM 656 C CA . TYR A 1 85 ? 5.533 -13.861 1.054 1.00 91.00 85 TYR A CA 1
ATOM 657 C C . TYR A 1 85 ? 5.889 -14.961 0.058 1.00 91.00 85 TYR A C 1
ATOM 659 O O . TYR A 1 85 ? 7.068 -15.223 -0.147 1.00 91.00 85 TYR A O 1
ATOM 667 N N . LYS A 1 86 ? 4.895 -15.597 -0.564 1.00 90.88 86 LYS A N 1
ATOM 668 C CA . LYS A 1 86 ? 5.116 -16.583 -1.621 1.00 90.88 86 LYS A CA 1
ATOM 669 C C . LYS A 1 86 ? 5.881 -15.948 -2.777 1.00 90.88 86 LYS A C 1
ATOM 671 O O . LYS A 1 86 ? 6.922 -16.473 -3.150 1.00 90.88 86 LYS A O 1
ATOM 676 N N . GLU A 1 87 ? 5.446 -14.774 -3.237 1.00 88.81 87 GLU A N 1
ATOM 677 C CA . GLU A 1 87 ? 6.187 -13.998 -4.235 1.00 88.81 87 GLU A CA 1
ATOM 678 C C . GLU A 1 87 ? 7.603 -13.684 -3.737 1.00 88.81 87 GLU A C 1
ATOM 680 O O . GLU A 1 87 ? 8.572 -13.999 -4.408 1.00 88.81 87 GLU A O 1
ATOM 685 N N . PHE A 1 88 ? 7.767 -13.170 -2.520 1.00 82.56 88 PHE A N 1
ATOM 686 C CA . PHE A 1 88 ? 9.092 -12.899 -1.959 1.00 82.56 88 PHE A CA 1
ATOM 687 C C . PHE A 1 88 ? 10.013 -14.140 -1.917 1.00 82.56 88 PHE A C 1
ATOM 689 O O . PHE A 1 88 ? 11.188 -14.051 -2.272 1.00 82.56 88 PHE A O 1
ATOM 696 N N . ALA A 1 89 ? 9.498 -15.290 -1.475 1.00 81.00 89 ALA A N 1
ATOM 697 C CA . ALA A 1 89 ? 10.257 -16.519 -1.242 1.00 81.00 89 ALA A CA 1
ATOM 698 C C . ALA A 1 89 ? 10.577 -17.284 -2.534 1.00 81.00 89 ALA A C 1
ATOM 700 O O . ALA A 1 89 ? 11.642 -17.892 -2.634 1.00 81.00 89 ALA A O 1
ATOM 701 N N . GLU A 1 90 ? 9.698 -17.216 -3.535 1.00 76.19 90 GLU A N 1
ATOM 702 C CA . GLU A 1 90 ? 9.944 -17.735 -4.888 1.00 76.19 90 GLU A CA 1
ATOM 703 C C . GLU A 1 90 ? 11.047 -16.943 -5.615 1.00 76.19 90 GLU A C 1
ATOM 705 O O . GLU A 1 90 ? 11.574 -17.388 -6.632 1.00 76.19 90 GLU A O 1
ATOM 710 N N . GLY A 1 91 ? 11.495 -15.819 -5.042 1.00 63.94 91 GLY A N 1
ATOM 711 C CA . GLY A 1 91 ? 12.577 -14.994 -5.563 1.00 63.94 91 GLY A CA 1
ATOM 712 C C . GLY A 1 91 ? 13.988 -15.619 -5.564 1.00 63.94 91 GLY A C 1
ATOM 713 O O . GLY A 1 91 ? 14.970 -14.908 -5.775 1.00 63.94 91 GLY A O 1
ATOM 714 N N . GLY A 1 92 ? 14.127 -16.922 -5.303 1.00 56.72 92 GLY A N 1
ATOM 715 C CA . GLY A 1 92 ? 15.407 -17.644 -5.297 1.00 56.72 92 GLY A CA 1
ATOM 716 C C . GLY A 1 92 ? 15.947 -18.052 -6.678 1.00 56.72 92 GLY A C 1
ATOM 717 O O . GLY A 1 92 ? 17.080 -18.528 -6.755 1.00 56.72 92 GLY A O 1
ATOM 718 N N . GLU A 1 93 ? 15.175 -17.870 -7.755 1.00 59.50 93 GLU A N 1
ATOM 719 C CA . GLU A 1 93 ? 15.495 -18.327 -9.119 1.00 59.50 93 GLU A CA 1
ATOM 720 C C . GLU A 1 93 ? 15.664 -17.167 -10.132 1.00 59.50 93 GLU A C 1
ATOM 722 O O . GLU A 1 93 ? 15.760 -15.990 -9.769 1.00 59.50 93 GLU A O 1
ATOM 727 N N . GLU A 1 94 ? 15.763 -17.490 -11.428 1.00 65.25 94 GLU A N 1
ATOM 728 C CA . GLU A 1 94 ? 15.725 -16.518 -12.530 1.00 65.25 94 GLU A CA 1
ATOM 729 C C . GLU A 1 94 ? 14.461 -15.639 -12.387 1.00 65.25 94 GLU A C 1
ATOM 731 O O . GLU A 1 94 ? 13.363 -16.158 -12.224 1.00 65.25 94 GLU A O 1
ATOM 736 N N . ASN A 1 95 ? 14.612 -14.307 -12.406 1.00 79.25 95 ASN A N 1
ATOM 737 C CA . ASN A 1 95 ? 13.588 -13.298 -12.046 1.00 79.25 95 ASN A CA 1
ATOM 738 C C . ASN A 1 95 ? 13.354 -13.060 -10.545 1.00 79.25 95 ASN A C 1
ATOM 740 O O . ASN A 1 95 ? 12.387 -12.393 -10.168 1.00 79.25 95 ASN A O 1
ATOM 744 N N . GLY A 1 96 ? 14.267 -13.497 -9.677 1.00 84.75 96 GLY A N 1
ATOM 745 C CA . GLY A 1 96 ? 14.134 -13.312 -8.234 1.00 84.75 96 GLY A CA 1
ATOM 746 C C . GLY A 1 96 ? 13.857 -11.877 -7.772 1.00 84.75 96 GLY A C 1
ATOM 747 O O . GLY A 1 96 ? 13.077 -11.630 -6.852 1.00 84.75 96 GLY A O 1
ATOM 748 N N . PHE A 1 97 ? 14.429 -10.903 -8.480 1.00 89.06 97 PHE A N 1
ATOM 749 C CA . PHE A 1 97 ? 14.187 -9.488 -8.223 1.00 89.06 97 PHE A CA 1
ATOM 750 C C . PHE A 1 97 ? 12.761 -9.030 -8.554 1.00 89.06 97 PHE A C 1
ATOM 752 O O . PHE A 1 97 ? 12.194 -8.198 -7.844 1.00 89.06 97 PHE A O 1
ATOM 759 N N . GLN A 1 98 ? 12.172 -9.567 -9.623 1.00 91.19 98 GLN A N 1
ATOM 760 C CA . GLN A 1 98 ? 10.804 -9.249 -10.024 1.00 91.19 98 GLN A CA 1
ATOM 761 C C . GLN A 1 98 ? 9.834 -9.657 -8.916 1.00 91.19 98 GLN A C 1
ATOM 763 O O . GLN A 1 98 ? 9.040 -8.845 -8.442 1.00 91.19 98 GLN A O 1
ATOM 768 N N . HIS A 1 99 ? 9.984 -10.894 -8.455 1.00 91.00 99 HIS A N 1
ATOM 769 C CA . HIS A 1 99 ? 9.212 -11.505 -7.385 1.00 91.00 99 HIS A CA 1
ATOM 770 C C . HIS A 1 99 ? 9.359 -10.770 -6.045 1.00 91.00 99 HIS A C 1
ATOM 772 O O . HIS A 1 99 ? 8.359 -10.462 -5.396 1.00 91.00 99 HIS A O 1
ATOM 778 N N . LEU A 1 100 ? 10.585 -10.370 -5.690 1.00 90.31 100 LEU A N 1
ATOM 779 C CA . LEU A 1 100 ? 10.865 -9.522 -4.529 1.00 90.31 100 LEU A CA 1
ATOM 780 C C . LEU A 1 100 ? 10.034 -8.230 -4.540 1.00 90.31 100 LEU A C 1
ATOM 782 O O . LEU A 1 100 ? 9.423 -7.860 -3.536 1.00 90.31 100 LEU A O 1
ATOM 786 N N . VAL A 1 101 ? 10.043 -7.523 -5.671 1.00 93.88 101 VAL A N 1
ATOM 787 C CA . VAL A 1 101 ? 9.358 -6.232 -5.795 1.00 93.88 101 VAL A CA 1
ATOM 788 C C . VAL A 1 101 ? 7.846 -6.409 -5.924 1.00 93.88 101 VAL A C 1
ATOM 790 O O . VAL A 1 101 ? 7.114 -5.587 -5.382 1.00 93.88 101 VAL A O 1
ATOM 793 N N . ASN A 1 102 ? 7.367 -7.480 -6.562 1.00 94.62 102 ASN A N 1
ATOM 794 C CA . ASN A 1 102 ? 5.939 -7.803 -6.588 1.00 94.62 102 ASN A CA 1
ATOM 795 C C . ASN A 1 102 ? 5.405 -8.036 -5.168 1.00 94.62 102 ASN A C 1
ATOM 797 O O . ASN A 1 102 ? 4.448 -7.370 -4.775 1.00 94.62 102 ASN A O 1
ATOM 801 N N . GLY A 1 103 ? 6.105 -8.839 -4.357 1.00 93.25 103 GLY A N 1
ATOM 802 C CA . GLY A 1 103 ? 5.735 -9.066 -2.960 1.00 93.25 103 GLY A CA 1
ATOM 803 C C . GLY A 1 103 ? 5.713 -7.768 -2.146 1.00 93.25 103 GLY A C 1
ATOM 804 O O . GLY A 1 103 ? 4.765 -7.522 -1.405 1.00 93.25 103 GLY A O 1
ATOM 805 N N . LEU A 1 104 ? 6.706 -6.890 -2.347 1.00 93.25 104 LEU A N 1
ATOM 806 C CA . LEU A 1 104 ? 6.752 -5.562 -1.720 1.00 93.25 104 LEU A CA 1
ATOM 807 C C . LEU A 1 104 ? 5.568 -4.667 -2.125 1.00 93.25 104 LEU A C 1
ATOM 809 O O . LEU A 1 104 ? 5.026 -3.958 -1.284 1.00 93.25 104 LEU A O 1
ATOM 813 N N . ILE A 1 105 ? 5.196 -4.660 -3.406 1.00 95.19 105 ILE A N 1
ATOM 814 C CA . ILE A 1 105 ? 4.072 -3.867 -3.922 1.00 95.19 105 ILE A CA 1
ATOM 815 C C . ILE A 1 105 ? 2.734 -4.427 -3.422 1.00 95.19 105 ILE A C 1
ATOM 817 O O . ILE A 1 105 ? 1.803 -3.663 -3.167 1.00 95.19 105 ILE A O 1
ATOM 821 N N . ARG A 1 106 ? 2.638 -5.751 -3.292 1.00 93.88 106 ARG A N 1
ATOM 822 C CA . ARG A 1 106 ? 1.441 -6.461 -2.843 1.00 93.88 106 ARG A CA 1
ATOM 823 C C . ARG A 1 106 ? 1.168 -6.260 -1.354 1.00 93.88 106 ARG A C 1
ATOM 825 O O . ARG A 1 106 ? 0.017 -6.053 -0.973 1.00 93.88 106 ARG A O 1
ATOM 832 N N . GLU A 1 107 ? 2.205 -6.360 -0.528 1.00 92.94 107 GLU A N 1
ATOM 833 C CA . GLU A 1 107 ? 2.129 -6.148 0.916 1.00 92.94 107 GLU A CA 1
ATOM 834 C C . GLU A 1 107 ? 3.499 -5.772 1.482 1.00 92.94 107 GLU A C 1
ATOM 836 O O . GLU A 1 107 ? 4.363 -6.617 1.742 1.00 92.94 107 GLU A O 1
ATOM 841 N N . ASP A 1 108 ? 3.694 -4.482 1.726 1.00 89.44 108 ASP A N 1
ATOM 842 C CA . ASP A 1 108 ? 4.977 -3.962 2.173 1.00 89.44 108 ASP A CA 1
ATOM 843 C C . ASP A 1 108 ? 5.307 -4.338 3.627 1.00 89.44 108 ASP A C 1
ATOM 845 O O . ASP A 1 108 ? 6.477 -4.269 4.017 1.00 89.44 108 ASP A O 1
ATOM 849 N N . ARG A 1 109 ? 4.313 -4.771 4.416 1.00 86.75 109 ARG A N 1
ATOM 850 C CA . ARG A 1 109 ? 4.488 -5.234 5.804 1.00 86.75 109 ARG A CA 1
ATOM 851 C C . ARG A 1 109 ? 5.109 -6.628 5.901 1.00 86.75 109 ARG A C 1
ATOM 853 O O . ARG A 1 109 ? 5.741 -6.940 6.906 1.00 86.75 109 ARG A O 1
ATOM 860 N N . VAL A 1 110 ? 5.000 -7.462 4.861 1.00 81.31 110 VAL A N 1
ATOM 861 C CA . VAL A 1 110 ? 5.731 -8.750 4.798 1.00 81.31 110 VAL A CA 1
ATOM 862 C C . VAL A 1 110 ? 7.235 -8.519 4.660 1.00 81.31 110 VAL A C 1
ATOM 864 O O . VAL A 1 110 ? 8.046 -9.383 5.019 1.00 81.31 110 VAL A O 1
ATOM 867 N N . PHE A 1 111 ? 7.616 -7.347 4.152 1.00 78.19 111 PHE A N 1
ATOM 868 C CA . PHE A 1 111 ? 8.995 -6.996 3.896 1.00 78.19 111 PHE A CA 1
ATOM 869 C C . PHE A 1 111 ? 9.737 -6.684 5.195 1.00 78.19 111 PHE A C 1
ATOM 871 O O . PHE A 1 111 ? 9.780 -5.549 5.674 1.00 78.19 111 PHE A O 1
ATOM 878 N N . HIS A 1 112 ? 10.361 -7.716 5.755 1.00 72.69 112 HIS A N 1
ATOM 879 C CA . HIS A 1 112 ? 11.266 -7.572 6.881 1.00 72.69 112 HIS A CA 1
ATOM 880 C C . HIS A 1 112 ? 12.709 -7.473 6.399 1.00 72.69 112 HIS A C 1
ATOM 882 O O . HIS A 1 112 ? 13.221 -8.371 5.728 1.00 72.69 112 HIS A O 1
ATOM 888 N N . MET A 1 113 ? 13.381 -6.395 6.786 1.00 69.06 113 MET A N 1
ATOM 889 C CA . MET A 1 113 ? 14.795 -6.227 6.513 1.00 69.06 113 MET A CA 1
ATOM 890 C C . MET A 1 113 ? 15.585 -6.470 7.792 1.00 69.06 113 MET A C 1
ATOM 892 O O . MET A 1 113 ? 15.502 -5.633 8.665 1.00 69.06 113 MET A O 1
ATOM 896 N N . GLU A 1 114 ? 16.332 -7.575 7.915 1.00 64.81 114 GLU A N 1
ATOM 897 C CA . GLU A 1 114 ? 17.028 -7.949 9.168 1.00 64.81 114 GLU A CA 1
ATOM 898 C C . GLU A 1 114 ? 18.224 -7.058 9.534 1.00 64.81 114 GLU A C 1
ATOM 900 O O . GLU A 1 114 ? 18.543 -6.907 10.708 1.00 64.81 114 GLU A O 1
ATOM 905 N N . LYS A 1 115 ? 18.950 -6.518 8.544 1.00 73.12 115 LYS A N 1
ATOM 906 C CA . LYS A 1 115 ? 20.079 -5.594 8.761 1.00 73.12 115 LYS A CA 1
ATOM 907 C C . LYS A 1 115 ? 20.215 -4.648 7.577 1.00 73.12 115 LYS A C 1
ATOM 909 O O . LYS A 1 115 ? 20.450 -5.106 6.457 1.00 73.12 115 LYS A O 1
ATOM 914 N N . GLU A 1 116 ? 20.164 -3.342 7.834 1.00 74.12 116 GLU A N 1
ATOM 915 C CA . GLU A 1 116 ? 20.337 -2.289 6.820 1.00 74.12 116 GLU A CA 1
ATOM 916 C C . GLU A 1 116 ? 21.555 -2.535 5.910 1.00 74.12 116 GLU A C 1
ATOM 918 O O . GLU A 1 116 ? 21.433 -2.577 4.685 1.00 74.12 116 GLU A O 1
ATOM 923 N N . ALA A 1 117 ? 22.726 -2.802 6.497 1.00 73.94 117 ALA A N 1
ATOM 924 C CA . ALA A 1 117 ? 23.961 -3.016 5.740 1.00 73.94 117 ALA A CA 1
ATOM 925 C C . ALA A 1 117 ? 23.903 -4.231 4.792 1.00 73.94 117 ALA A C 1
ATOM 927 O O . ALA A 1 117 ? 24.451 -4.179 3.687 1.00 73.94 117 ALA A O 1
ATOM 928 N N . LEU A 1 118 ? 23.230 -5.318 5.194 1.00 75.00 118 LEU A N 1
ATOM 929 C CA . LEU A 1 118 ? 23.081 -6.503 4.343 1.00 75.00 118 LEU A CA 1
ATOM 930 C C . LEU A 1 118 ? 22.192 -6.199 3.139 1.00 75.00 118 LEU A C 1
ATOM 932 O O . LEU A 1 118 ? 22.518 -6.612 2.028 1.00 75.00 118 LEU A O 1
ATOM 936 N N . TRP A 1 119 ? 21.129 -5.421 3.335 1.00 77.06 119 TRP A N 1
ATOM 937 C CA . TRP A 1 119 ? 20.228 -5.027 2.256 1.00 77.06 119 TRP A CA 1
ATOM 938 C C . TRP A 1 119 ? 20.860 -4.053 1.280 1.00 77.06 119 TRP A C 1
ATOM 940 O O . TRP A 1 119 ? 20.737 -4.250 0.074 1.00 77.06 119 TRP A O 1
ATOM 950 N N . ILE A 1 120 ? 21.593 -3.049 1.761 1.00 80.69 120 ILE A N 1
ATOM 951 C CA . ILE A 1 120 ? 22.317 -2.135 0.868 1.00 80.69 120 ILE A CA 1
ATOM 952 C C . ILE A 1 120 ? 23.351 -2.914 0.041 1.00 80.69 120 ILE A C 1
ATOM 954 O O . ILE A 1 120 ? 23.490 -2.687 -1.164 1.00 80.69 120 ILE A O 1
ATOM 958 N N . SER A 1 121 ? 24.047 -3.872 0.660 1.00 79.81 121 SER A N 1
ATOM 959 C CA . SER A 1 121 ? 24.982 -4.758 -0.038 1.00 79.81 121 SER A CA 1
ATOM 960 C C . SER A 1 121 ? 24.275 -5.636 -1.079 1.00 79.81 121 SER A C 1
ATOM 962 O O . SER A 1 121 ? 24.692 -5.665 -2.239 1.00 79.81 121 SER A O 1
ATOM 964 N N . ALA A 1 122 ? 23.167 -6.287 -0.712 1.00 81.81 122 ALA A N 1
ATOM 965 C CA . ALA A 1 122 ? 22.368 -7.116 -1.613 1.00 81.81 122 ALA A CA 1
ATOM 966 C C . ALA A 1 122 ? 21.803 -6.305 -2.789 1.00 81.81 122 ALA A C 1
ATOM 968 O O . ALA A 1 122 ? 21.955 -6.715 -3.938 1.00 81.81 122 ALA A O 1
ATOM 969 N N . TYR A 1 123 ? 21.253 -5.118 -2.524 1.00 86.06 123 TYR A N 1
ATOM 970 C CA . TYR A 1 123 ? 20.779 -4.169 -3.532 1.00 86.06 123 TYR A CA 1
ATOM 971 C C . TYR A 1 123 ? 21.892 -3.804 -4.520 1.00 86.06 123 TYR A C 1
ATOM 973 O O . TYR A 1 123 ? 21.709 -3.895 -5.733 1.00 86.06 123 TYR A O 1
ATOM 981 N N . ASN A 1 124 ? 23.076 -3.434 -4.023 1.00 86.50 124 ASN A N 1
ATOM 982 C CA . ASN A 1 124 ? 24.213 -3.068 -4.870 1.00 86.50 124 ASN A CA 1
ATOM 983 C C . ASN A 1 124 ? 24.756 -4.255 -5.675 1.00 86.50 124 ASN A C 1
ATOM 985 O O . ASN A 1 124 ? 25.157 -4.087 -6.832 1.00 86.50 124 ASN A O 1
ATOM 989 N N . ARG A 1 125 ? 24.762 -5.454 -5.087 1.00 85.44 125 ARG A N 1
ATOM 990 C CA . ARG A 1 125 ? 25.155 -6.685 -5.776 1.00 85.44 125 ARG A CA 1
ATOM 991 C C . ARG A 1 125 ? 24.174 -7.018 -6.892 1.00 85.44 125 ARG A C 1
ATOM 993 O O . ARG A 1 125 ? 24.610 -7.231 -8.018 1.00 85.44 125 ARG A O 1
ATOM 1000 N N . LEU A 1 126 ? 22.876 -6.992 -6.606 1.00 86.50 126 LEU A N 1
ATOM 1001 C CA . LEU A 1 126 ? 21.823 -7.246 -7.583 1.00 86.50 126 LEU A CA 1
ATOM 1002 C C . LEU A 1 126 ? 21.876 -6.228 -8.720 1.00 86.50 126 LEU A C 1
ATOM 1004 O O . LEU A 1 126 ? 21.931 -6.604 -9.883 1.00 86.50 126 LEU A O 1
ATOM 1008 N N . ARG A 1 127 ? 22.029 -4.944 -8.384 1.00 88.12 127 ARG A N 1
ATOM 1009 C CA . ARG A 1 127 ? 22.272 -3.871 -9.355 1.00 88.12 127 ARG A CA 1
ATOM 1010 C C . ARG A 1 127 ? 23.445 -4.175 -10.285 1.00 88.12 127 ARG A C 1
ATOM 1012 O O . ARG A 1 127 ? 23.382 -3.869 -11.469 1.00 88.12 127 ARG A O 1
ATOM 1019 N N . THR A 1 128 ? 24.529 -4.733 -9.754 1.00 88.69 128 THR A N 1
ATOM 1020 C CA . THR A 1 128 ? 25.731 -5.056 -10.535 1.00 88.69 128 THR A CA 1
ATOM 1021 C C . THR A 1 128 ? 25.499 -6.264 -11.442 1.00 88.69 128 THR A C 1
ATOM 1023 O O . THR A 1 128 ? 25.895 -6.229 -12.603 1.00 88.69 128 THR A O 1
ATOM 1026 N N . LEU A 1 129 ? 24.834 -7.304 -10.931 1.00 88.19 129 LEU A N 1
ATOM 1027 C CA . LEU A 1 129 ? 24.496 -8.512 -11.688 1.00 88.19 129 LEU A CA 1
ATOM 1028 C C . LEU A 1 129 ? 23.541 -8.205 -12.845 1.00 88.19 129 LEU A C 1
ATOM 1030 O O . LEU A 1 129 ? 23.814 -8.603 -13.975 1.00 88.19 129 LEU A O 1
ATOM 1034 N N . GLU A 1 130 ? 22.481 -7.441 -12.587 1.00 89.88 130 GLU A N 1
ATOM 1035 C CA . GLU A 1 130 ? 21.515 -7.056 -13.618 1.00 89.88 130 GLU A CA 1
ATOM 1036 C C . GLU A 1 130 ? 22.160 -6.171 -14.688 1.00 89.88 130 GLU A C 1
ATOM 1038 O O . GLU A 1 130 ? 21.993 -6.413 -15.880 1.00 89.88 130 GLU A O 1
ATOM 1043 N N . ARG A 1 131 ? 23.010 -5.210 -14.296 1.00 90.62 131 ARG A N 1
ATOM 1044 C CA . ARG A 1 131 ? 23.744 -4.356 -15.250 1.00 90.62 131 ARG A CA 1
ATOM 1045 C C . ARG A 1 131 ? 24.774 -5.094 -16.106 1.00 90.62 131 ARG A C 1
ATOM 1047 O O . ARG A 1 131 ? 25.247 -4.536 -17.090 1.00 90.62 131 ARG A O 1
ATOM 1054 N N . ALA A 1 132 ? 25.158 -6.315 -15.737 1.00 91.00 132 ALA A N 1
ATOM 1055 C CA . ALA A 1 132 ? 26.019 -7.137 -16.581 1.00 91.00 132 ALA A CA 1
ATOM 1056 C C . ALA A 1 132 ? 25.257 -7.734 -17.780 1.00 91.00 132 ALA A C 1
ATOM 1058 O O . ALA A 1 132 ? 25.885 -8.139 -18.756 1.00 91.00 132 ALA A O 1
ATOM 1059 N N . ARG A 1 133 ? 23.921 -7.801 -17.703 1.00 90.44 133 ARG A N 1
ATOM 1060 C CA . ARG A 1 133 ? 23.036 -8.409 -18.713 1.00 90.44 133 ARG A CA 1
ATOM 1061 C C . ARG A 1 133 ? 22.137 -7.386 -19.410 1.00 90.44 133 ARG A C 1
ATOM 1063 O O . ARG A 1 133 ? 21.777 -7.572 -20.568 1.00 90.44 133 ARG A O 1
ATOM 1070 N N . HIS A 1 134 ? 21.808 -6.316 -18.699 1.00 94.88 134 HIS A N 1
ATOM 1071 C CA . HIS A 1 134 ? 20.837 -5.295 -19.068 1.00 94.88 134 HIS A CA 1
ATOM 1072 C C . HIS A 1 134 ? 21.456 -3.898 -18.959 1.00 94.88 134 HIS A C 1
ATOM 1074 O O . HIS A 1 134 ? 22.442 -3.697 -18.248 1.00 94.88 134 HIS A O 1
ATOM 1080 N N . ASP A 1 135 ? 20.857 -2.907 -19.617 1.00 95.94 135 ASP A N 1
ATOM 1081 C CA . ASP A 1 135 ? 21.279 -1.501 -19.530 1.00 95.94 135 ASP A CA 1
ATOM 1082 C C . ASP A 1 135 ? 20.167 -0.602 -18.951 1.00 95.94 135 ASP A C 1
ATOM 1084 O O . ASP A 1 135 ? 19.683 0.317 -19.621 1.00 95.94 135 ASP A O 1
ATOM 1088 N N . PRO A 1 136 ? 19.710 -0.855 -17.708 1.00 96.31 136 PRO A N 1
ATOM 1089 C CA . PRO A 1 136 ? 18.625 -0.092 -17.104 1.00 96.31 136 PRO A CA 1
ATOM 1090 C C . PRO A 1 136 ? 19.039 1.349 -16.757 1.00 96.31 136 PRO A C 1
ATOM 1092 O O . PRO A 1 136 ? 20.184 1.637 -16.394 1.00 96.31 136 PRO A O 1
ATOM 1095 N N . TRP A 1 137 ? 18.075 2.273 -16.762 1.00 96.44 137 TRP A N 1
ATOM 1096 C CA . TRP A 1 137 ? 18.260 3.712 -16.513 1.00 96.44 137 TRP A CA 1
ATOM 1097 C C . TRP A 1 137 ? 18.360 4.068 -15.018 1.00 96.44 137 TRP A C 1
ATOM 1099 O O . TRP A 1 137 ? 17.785 5.049 -14.553 1.00 96.44 137 TRP A O 1
ATOM 1109 N N . LEU A 1 138 ? 19.123 3.297 -14.241 1.00 91.56 138 LEU A N 1
ATOM 1110 C CA . LEU A 1 138 ? 19.094 3.351 -12.769 1.00 91.56 138 LEU A CA 1
ATOM 1111 C C . LEU A 1 138 ? 19.532 4.691 -12.174 1.00 91.56 138 LEU A C 1
ATOM 1113 O O . LEU A 1 138 ? 18.976 5.133 -11.173 1.00 91.56 138 LEU A O 1
ATOM 1117 N N . ALA A 1 139 ? 20.535 5.324 -12.784 1.00 87.69 139 ALA A N 1
ATOM 1118 C CA . ALA A 1 139 ? 21.042 6.634 -12.371 1.00 87.69 139 ALA A CA 1
ATOM 1119 C C . ALA A 1 139 ? 20.329 7.799 -13.078 1.00 87.69 139 ALA A C 1
ATOM 1121 O O . ALA A 1 139 ? 20.610 8.964 -12.794 1.00 87.69 139 ALA A O 1
ATOM 1122 N N . ALA A 1 140 ? 19.445 7.501 -14.031 1.00 89.25 140 ALA A N 1
ATOM 1123 C CA . ALA A 1 140 ? 18.748 8.511 -14.805 1.00 89.25 140 ALA A CA 1
ATOM 1124 C C . ALA A 1 140 ? 17.428 8.906 -14.123 1.00 89.25 140 ALA A C 1
ATOM 1126 O O . ALA A 1 140 ? 16.967 8.260 -13.187 1.00 89.25 140 ALA A O 1
ATOM 1127 N N . GLY A 1 141 ? 16.823 10.003 -14.577 1.00 92.25 141 GLY A N 1
ATOM 1128 C CA . GLY A 1 141 ? 15.443 10.342 -14.224 1.00 92.25 141 GLY A CA 1
ATOM 1129 C C . GLY A 1 141 ? 14.446 9.842 -15.278 1.00 92.25 141 GLY A C 1
ATOM 1130 O O . GLY A 1 141 ? 14.878 9.430 -16.363 1.00 92.25 141 GLY A O 1
ATOM 1131 N N . PRO A 1 142 ? 13.131 9.960 -15.007 1.00 97.06 142 PRO A N 1
ATOM 1132 C CA . PRO A 1 142 ? 12.058 9.618 -15.946 1.00 97.06 142 PRO A CA 1
ATOM 1133 C C . PRO A 1 142 ? 12.291 10.153 -17.363 1.00 97.06 142 PRO A C 1
ATOM 1135 O O . PRO A 1 142 ? 12.253 9.388 -18.319 1.00 97.06 142 PRO A O 1
ATOM 1138 N N . ASP A 1 143 ? 12.665 11.426 -17.506 1.00 97.00 143 ASP A N 1
ATOM 1139 C CA . ASP A 1 143 ? 12.965 12.068 -18.795 1.00 97.00 143 ASP A CA 1
ATOM 1140 C C . ASP A 1 143 ? 13.971 11.311 -19.673 1.00 97.00 143 ASP A C 1
ATOM 1142 O O . ASP A 1 143 ? 13.829 11.253 -20.896 1.00 97.00 143 ASP A O 1
ATOM 1146 N N . CYS A 1 144 ? 15.031 10.768 -19.071 1.00 96.50 144 CYS A N 1
ATOM 1147 C CA . CYS A 1 144 ? 16.062 10.055 -19.817 1.00 96.50 144 CYS A CA 1
ATOM 1148 C C . CYS A 1 144 ? 15.536 8.715 -20.328 1.00 96.50 144 CYS A C 1
ATOM 1150 O O . CYS A 1 144 ? 15.799 8.370 -21.479 1.00 96.50 144 CYS A O 1
ATOM 1152 N N . LEU A 1 145 ? 14.765 8.003 -19.501 1.00 97.62 145 LEU A N 1
ATOM 1153 C CA . LEU A 1 145 ? 14.090 6.775 -19.908 1.00 97.62 145 LEU A CA 1
ATOM 1154 C C . LEU A 1 145 ? 13.070 7.075 -21.011 1.00 97.62 145 LEU A C 1
ATOM 1156 O O . LEU A 1 145 ? 13.118 6.445 -22.061 1.00 97.62 145 LEU A O 1
ATOM 1160 N N . LYS A 1 146 ? 12.220 8.094 -20.838 1.00 98.19 146 LYS A N 1
ATOM 1161 C CA . LYS A 1 146 ? 11.185 8.486 -21.810 1.00 98.19 146 LYS A CA 1
ATOM 1162 C C . LYS A 1 146 ? 11.749 8.835 -23.186 1.00 98.19 146 LYS A C 1
ATOM 1164 O O . LYS A 1 146 ? 11.147 8.506 -24.203 1.00 98.19 146 LYS A O 1
ATOM 1169 N N . ARG A 1 147 ? 12.922 9.475 -23.232 1.00 97.62 147 ARG A N 1
ATOM 1170 C CA . ARG A 1 147 ? 13.636 9.751 -24.491 1.00 97.62 147 ARG A CA 1
ATOM 1171 C C . ARG A 1 147 ? 14.357 8.526 -25.050 1.00 97.62 147 ARG A C 1
ATOM 1173 O O . ARG A 1 147 ? 14.394 8.344 -26.262 1.00 97.62 147 ARG A O 1
ATOM 1180 N N . GLY A 1 148 ? 14.980 7.726 -24.188 1.00 97.88 148 GLY A N 1
ATOM 1181 C CA . GLY A 1 148 ? 15.848 6.624 -24.602 1.00 97.88 148 GLY A CA 1
ATOM 1182 C C . GLY A 1 148 ? 15.093 5.363 -25.015 1.00 97.88 148 GLY A C 1
ATOM 1183 O O . GLY A 1 148 ? 15.496 4.699 -25.968 1.00 97.88 148 GLY A O 1
ATOM 1184 N N . ALA A 1 149 ? 14.005 5.036 -24.319 1.00 98.00 149 ALA A N 1
ATOM 1185 C CA . ALA A 1 149 ? 13.279 3.786 -24.499 1.00 98.00 149 ALA A CA 1
ATOM 1186 C C . ALA A 1 149 ? 12.669 3.628 -25.906 1.00 98.00 149 ALA A C 1
ATOM 1188 O O . ALA A 1 149 ? 12.897 2.575 -26.497 1.00 98.00 149 ALA A O 1
ATOM 1189 N N . PRO A 1 150 ? 11.992 4.630 -26.511 1.00 98.38 150 PRO A N 1
ATOM 1190 C CA . PRO A 1 150 ? 11.448 4.485 -27.866 1.00 98.38 150 PRO A CA 1
ATOM 1191 C C . PRO A 1 150 ? 12.535 4.262 -28.925 1.00 98.38 150 PRO A C 1
ATOM 1193 O O . PRO A 1 150 ? 12.395 3.394 -29.783 1.00 98.38 150 PRO A O 1
ATOM 1196 N N . SER A 1 151 ? 13.650 4.993 -28.831 1.00 98.00 151 SER A N 1
ATOM 1197 C CA . SER A 1 151 ? 14.786 4.842 -29.748 1.00 98.00 151 SER A CA 1
ATOM 1198 C C . SER A 1 151 ? 15.428 3.462 -29.619 1.00 98.00 151 SER A C 1
ATOM 1200 O O . SER A 1 151 ? 15.643 2.780 -30.618 1.00 98.00 151 SER A O 1
ATOM 1202 N N . ARG A 1 152 ? 15.670 3.010 -28.381 1.00 98.19 152 ARG A N 1
ATOM 1203 C CA . ARG A 1 152 ? 16.205 1.668 -28.116 1.00 98.19 152 ARG A CA 1
ATOM 1204 C C . ARG A 1 152 ? 15.239 0.581 -28.585 1.00 98.19 152 ARG A C 1
ATOM 1206 O O . ARG A 1 152 ? 15.687 -0.464 -29.045 1.00 98.19 152 ARG A O 1
ATOM 1213 N N . LEU A 1 153 ? 13.932 0.826 -28.494 1.00 98.25 153 LEU A N 1
ATOM 1214 C CA . LEU A 1 153 ? 12.904 -0.121 -28.918 1.00 98.25 153 LEU A CA 1
ATOM 1215 C C . LEU A 1 153 ? 12.903 -0.280 -30.437 1.00 98.25 153 LEU A C 1
ATOM 1217 O O . LEU A 1 153 ? 12.845 -1.407 -30.919 1.00 98.25 153 LEU A O 1
ATOM 1221 N N . ALA A 1 154 ? 13.029 0.824 -31.175 1.00 97.88 154 ALA A N 1
ATOM 1222 C CA . ALA A 1 154 ? 13.143 0.800 -32.630 1.00 97.88 154 ALA A CA 1
ATOM 1223 C C . ALA A 1 154 ? 14.408 0.066 -33.112 1.00 97.88 154 ALA A C 1
ATOM 1225 O O . ALA A 1 154 ? 14.371 -0.612 -34.133 1.00 97.88 154 ALA A O 1
ATOM 1226 N N . GLU A 1 155 ? 15.515 0.182 -32.374 1.00 98.31 155 GLU A N 1
ATOM 1227 C CA . GLU A 1 155 ? 16.799 -0.428 -32.736 1.00 98.31 155 GLU A CA 1
ATOM 1228 C C . GLU A 1 155 ? 16.903 -1.908 -32.331 1.00 98.31 155 GLU A C 1
ATOM 1230 O O . GLU A 1 155 ? 17.390 -2.731 -33.103 1.00 98.3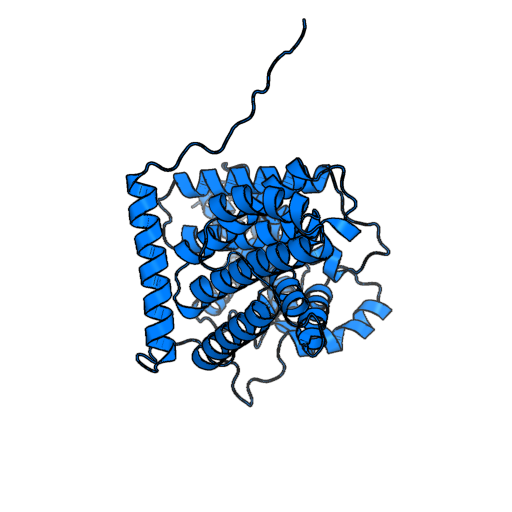1 155 GLU A O 1
ATOM 1235 N N . LYS A 1 156 ? 16.475 -2.253 -31.109 1.00 98.12 156 LYS A N 1
ATOM 1236 C CA . LYS A 1 156 ? 16.772 -3.550 -30.469 1.00 98.12 156 LYS A CA 1
ATOM 1237 C C . LYS A 1 156 ? 15.541 -4.411 -30.187 1.00 98.12 156 LYS A C 1
ATOM 1239 O O . LYS A 1 156 ? 15.681 -5.584 -29.845 1.00 98.12 156 LYS A O 1
ATOM 1244 N N . GLY A 1 157 ? 14.342 -3.849 -30.317 1.00 98.00 157 GLY A N 1
ATOM 1245 C CA . GLY A 1 157 ? 13.085 -4.545 -30.062 1.00 98.00 157 GLY A CA 1
ATOM 1246 C C . GLY A 1 157 ? 12.780 -4.797 -28.579 1.00 98.00 157 GLY A C 1
ATOM 1247 O O . GLY A 1 157 ? 13.556 -4.497 -27.667 1.00 98.00 157 GLY A O 1
ATOM 1248 N N . TRP A 1 158 ? 11.595 -5.366 -28.340 1.00 97.81 158 TRP A N 1
ATOM 1249 C CA . TRP A 1 158 ? 11.036 -5.570 -26.999 1.00 97.81 158 TRP A CA 1
ATOM 1250 C C . TRP A 1 158 ? 11.852 -6.517 -26.118 1.00 97.81 158 TRP A C 1
ATOM 1252 O O . TRP A 1 158 ? 11.921 -6.296 -24.913 1.00 97.81 158 TRP A O 1
ATOM 1262 N N . GLY A 1 159 ? 12.506 -7.527 -26.702 1.00 96.88 159 GLY A N 1
ATOM 1263 C CA . GLY A 1 159 ? 13.309 -8.497 -25.948 1.00 96.88 159 GLY A CA 1
ATOM 1264 C C . GLY A 1 159 ? 14.455 -7.862 -25.153 1.00 96.88 159 GLY A C 1
ATOM 1265 O O . GLY A 1 159 ? 14.845 -8.399 -24.123 1.00 96.88 159 GLY A O 1
ATOM 1266 N N . VAL A 1 160 ? 14.948 -6.701 -25.596 1.00 96.94 160 VAL A N 1
ATOM 1267 C CA . VAL A 1 160 ? 15.983 -5.929 -24.894 1.00 96.94 160 VAL A CA 1
ATOM 1268 C C . VAL A 1 160 ? 15.370 -4.811 -24.054 1.00 96.94 160 VAL A C 1
ATOM 1270 O O . VAL A 1 160 ? 15.733 -4.635 -22.896 1.00 96.94 160 VAL A O 1
ATOM 1273 N N . VAL A 1 161 ? 14.422 -4.055 -24.615 1.00 97.88 161 VAL A N 1
ATOM 1274 C CA . VAL A 1 161 ? 13.898 -2.855 -23.944 1.00 97.88 161 VAL A CA 1
ATOM 1275 C C . VAL A 1 161 ? 12.984 -3.171 -22.770 1.00 97.88 161 VAL A C 1
ATOM 1277 O O . VAL A 1 161 ? 13.036 -2.459 -21.768 1.00 97.88 161 VAL A O 1
ATOM 1280 N N . ARG A 1 162 ? 12.164 -4.225 -22.862 1.00 97.19 162 ARG A N 1
ATOM 1281 C CA . ARG A 1 162 ? 11.230 -4.582 -21.787 1.00 97.19 162 ARG A CA 1
ATOM 1282 C C . ARG A 1 162 ? 11.972 -4.867 -20.472 1.00 97.19 162 ARG A C 1
ATOM 1284 O O . ARG A 1 162 ? 11.626 -4.213 -19.492 1.00 97.19 162 ARG A O 1
ATOM 1291 N N . PRO A 1 163 ? 12.995 -5.749 -20.421 1.00 96.50 163 PRO A N 1
ATOM 1292 C CA . PRO A 1 163 ? 13.761 -5.967 -19.192 1.00 96.50 163 PRO A CA 1
ATOM 1293 C C . PRO A 1 163 ? 14.433 -4.699 -18.647 1.00 96.50 163 PRO A C 1
ATOM 1295 O O . PRO A 1 163 ? 14.398 -4.461 -17.446 1.00 96.50 163 PRO A O 1
ATOM 1298 N N . ASP A 1 164 ? 15.003 -3.848 -19.509 1.00 97.38 164 ASP A N 1
ATOM 1299 C CA . ASP A 1 164 ? 15.680 -2.620 -19.063 1.00 97.38 164 ASP A CA 1
ATOM 1300 C C . ASP A 1 164 ? 14.711 -1.645 -18.366 1.00 97.38 164 ASP A C 1
ATOM 1302 O O . ASP A 1 164 ? 15.052 -1.024 -17.353 1.00 97.38 164 ASP A O 1
ATOM 1306 N N . ILE A 1 165 ? 13.496 -1.499 -18.907 1.00 98.06 165 ILE A N 1
ATOM 1307 C CA . ILE A 1 165 ? 12.427 -0.685 -18.315 1.00 98.06 165 ILE A CA 1
ATOM 1308 C C . ILE A 1 165 ? 11.958 -1.297 -16.994 1.00 98.06 165 ILE A C 1
ATOM 1310 O O . ILE A 1 165 ? 11.907 -0.588 -15.986 1.00 98.06 165 ILE A O 1
ATOM 1314 N N . ASP A 1 166 ? 11.636 -2.592 -17.008 1.00 97.25 166 ASP A N 1
ATOM 1315 C CA . ASP A 1 166 ? 11.138 -3.338 -15.851 1.00 97.25 166 ASP A CA 1
ATOM 1316 C C . ASP A 1 166 ? 12.097 -3.213 -14.660 1.00 97.25 166 ASP A C 1
ATOM 1318 O O . ASP A 1 166 ? 11.722 -2.722 -13.590 1.00 97.25 166 ASP A O 1
ATOM 1322 N N . LEU A 1 167 ? 13.377 -3.512 -14.894 1.00 96.75 167 LEU A N 1
ATOM 1323 C CA . LEU A 1 167 ? 14.434 -3.365 -13.902 1.00 96.75 167 LEU A CA 1
ATOM 1324 C C . LEU A 1 167 ? 14.530 -1.928 -13.396 1.00 96.75 167 LEU A C 1
ATOM 1326 O O . LEU A 1 167 ? 14.643 -1.718 -12.190 1.00 96.75 167 LEU A O 1
ATOM 1330 N N . THR A 1 168 ? 14.462 -0.928 -14.281 1.00 97.75 168 THR A N 1
ATOM 1331 C CA . THR A 1 168 ? 14.553 0.479 -13.862 1.00 97.75 168 THR A CA 1
ATOM 1332 C C . THR A 1 168 ? 13.467 0.838 -12.855 1.00 97.75 168 THR A C 1
ATOM 1334 O O . THR A 1 168 ? 13.776 1.375 -11.787 1.00 97.75 168 THR A O 1
ATOM 1337 N N . ILE A 1 169 ? 12.213 0.517 -13.173 1.00 98.19 169 ILE A N 1
ATOM 1338 C CA . ILE A 1 169 ? 11.065 0.817 -12.314 1.00 98.19 169 ILE A CA 1
ATOM 1339 C C . ILE A 1 169 ? 11.208 0.073 -10.987 1.00 98.19 169 ILE A C 1
ATOM 1341 O O . ILE A 1 169 ? 11.125 0.682 -9.923 1.00 98.19 169 ILE A O 1
ATOM 1345 N N . ARG A 1 170 ? 11.507 -1.226 -11.025 1.00 97.12 170 ARG A N 1
ATOM 1346 C CA . ARG A 1 170 ? 11.627 -2.062 -9.821 1.00 97.12 170 ARG A CA 1
ATOM 1347 C C . ARG A 1 170 ? 12.768 -1.629 -8.903 1.00 97.12 170 ARG A C 1
ATOM 1349 O O . ARG A 1 170 ? 12.593 -1.591 -7.684 1.00 97.12 170 ARG A O 1
ATOM 1356 N N . PHE A 1 171 ? 13.909 -1.222 -9.462 1.00 96.12 171 PHE A N 1
ATOM 1357 C CA . PHE A 1 171 ? 15.003 -0.635 -8.683 1.00 96.12 171 PHE A CA 1
ATOM 1358 C C . PHE A 1 171 ? 14.596 0.681 -8.025 1.00 96.12 171 PHE A C 1
ATOM 1360 O O . PHE A 1 171 ? 14.949 0.898 -6.867 1.00 96.12 171 PHE A O 1
ATOM 1367 N N . TRP A 1 172 ? 13.836 1.540 -8.706 1.00 97.31 172 TRP A N 1
ATOM 1368 C CA . TRP A 1 172 ? 13.312 2.758 -8.087 1.00 97.31 172 TRP A CA 1
ATOM 1369 C C . TRP A 1 172 ? 12.290 2.462 -6.987 1.00 97.31 172 TRP A C 1
ATOM 1371 O O . TRP A 1 172 ? 12.390 3.071 -5.925 1.00 97.31 172 TRP A O 1
ATOM 1381 N N . VAL A 1 173 ? 11.378 1.501 -7.172 1.00 96.81 173 VAL A N 1
ATOM 1382 C CA . VAL A 1 173 ? 10.430 1.080 -6.121 1.00 96.81 173 VAL A CA 1
ATOM 1383 C C . VAL A 1 173 ? 11.177 0.618 -4.871 1.00 96.81 173 VAL A C 1
ATOM 1385 O O . VAL A 1 173 ? 10.933 1.129 -3.773 1.00 96.81 173 VAL A O 1
ATOM 1388 N N . LEU A 1 174 ? 12.132 -0.303 -5.033 1.00 93.50 174 LEU A N 1
ATOM 1389 C CA . LEU A 1 174 ? 12.913 -0.812 -3.908 1.00 93.50 174 LEU A CA 1
ATOM 1390 C C . LEU A 1 174 ? 13.755 0.297 -3.267 1.00 93.50 174 LEU A C 1
ATOM 1392 O O . LEU A 1 174 ? 13.830 0.387 -2.041 1.00 93.50 174 LEU A O 1
ATOM 1396 N N . ARG A 1 175 ? 14.348 1.184 -4.074 1.00 92.50 175 ARG A N 1
ATOM 1397 C CA . ARG A 1 175 ? 15.101 2.329 -3.561 1.00 92.50 175 ARG A CA 1
ATOM 1398 C C . ARG A 1 175 ? 14.216 3.255 -2.732 1.00 92.50 175 ARG A C 1
ATOM 1400 O O . ARG A 1 175 ? 14.630 3.636 -1.644 1.00 92.50 175 ARG A O 1
ATOM 1407 N N . GLY A 1 176 ? 13.001 3.559 -3.187 1.00 93.50 176 GLY A N 1
ATOM 1408 C CA . GLY A 1 176 ? 12.033 4.339 -2.418 1.00 93.50 176 GLY A CA 1
ATOM 1409 C C . GLY A 1 176 ? 11.745 3.715 -1.052 1.00 93.50 176 GLY A C 1
ATOM 1410 O O . GLY A 1 176 ? 11.818 4.403 -0.033 1.00 93.50 176 GLY A O 1
ATOM 1411 N N . LYS A 1 177 ? 11.513 2.396 -1.004 1.00 91.38 177 LYS A N 1
ATOM 1412 C CA . LYS A 1 177 ? 11.291 1.675 0.261 1.00 91.38 177 LYS A CA 1
ATOM 1413 C C . LYS A 1 177 ? 12.498 1.750 1.203 1.00 91.38 177 LYS A C 1
ATOM 1415 O O . LYS A 1 177 ? 12.303 1.961 2.400 1.00 91.38 177 LYS A O 1
ATOM 1420 N N . ILE A 1 178 ? 13.718 1.602 0.682 1.00 88.75 178 ILE A N 1
ATOM 1421 C CA . ILE A 1 178 ? 14.972 1.719 1.450 1.00 88.75 178 ILE A CA 1
ATOM 1422 C C . ILE A 1 178 ? 15.083 3.113 2.085 1.00 88.75 178 ILE A C 1
ATOM 1424 O O . ILE A 1 178 ? 15.304 3.208 3.290 1.00 88.75 178 ILE A O 1
ATOM 1428 N N . GLU A 1 179 ? 14.864 4.182 1.313 1.00 87.88 179 GLU A N 1
ATOM 1429 C CA . GLU A 1 179 ? 14.928 5.569 1.813 1.00 87.88 179 GLU A CA 1
ATOM 1430 C C . GLU A 1 179 ? 13.908 5.830 2.929 1.00 87.88 179 GLU A C 1
ATOM 1432 O O . GLU A 1 179 ? 14.235 6.434 3.949 1.00 87.88 179 GLU A O 1
ATOM 1437 N N . GLY A 1 180 ? 12.668 5.369 2.753 1.00 87.38 180 GLY A N 1
ATOM 1438 C CA . GLY A 1 180 ? 11.619 5.557 3.755 1.00 87.38 180 GLY A CA 1
ATOM 1439 C C . GLY A 1 180 ? 11.882 4.757 5.030 1.00 87.38 180 GLY A C 1
ATOM 1440 O O . GLY A 1 180 ? 11.725 5.278 6.131 1.00 87.38 180 GLY A O 1
ATOM 1441 N N . THR A 1 181 ? 12.317 3.502 4.887 1.00 83.62 181 THR A N 1
ATOM 1442 C CA . THR A 1 181 ? 12.439 2.569 6.018 1.00 83.62 181 THR A CA 1
ATOM 1443 C C . THR A 1 181 ? 13.703 2.804 6.842 1.00 83.62 181 THR A C 1
ATOM 1445 O O . THR A 1 181 ? 13.628 2.798 8.067 1.00 83.62 181 THR A O 1
ATOM 1448 N N . PHE A 1 182 ? 14.858 3.005 6.200 1.00 78.75 182 PHE A N 1
ATOM 1449 C CA . PHE A 1 182 ? 16.142 3.093 6.907 1.00 78.75 182 PHE A CA 1
ATOM 1450 C C . PHE A 1 182 ? 16.603 4.517 7.189 1.00 78.75 182 PHE A C 1
ATOM 1452 O O . PHE A 1 182 ? 17.206 4.775 8.229 1.00 78.75 182 PHE A O 1
ATOM 1459 N N . ASP A 1 183 ? 16.322 5.451 6.282 1.00 73.19 183 ASP A N 1
ATOM 1460 C CA . ASP A 1 183 ? 16.734 6.846 6.454 1.00 73.19 183 ASP A CA 1
ATOM 1461 C C . ASP A 1 183 ? 15.627 7.707 7.075 1.00 73.19 183 ASP A C 1
ATOM 1463 O O . ASP A 1 183 ? 15.842 8.895 7.320 1.00 73.19 183 ASP A O 1
ATOM 1467 N N . GLY A 1 184 ? 14.424 7.147 7.283 1.00 80.81 184 GLY A N 1
ATOM 1468 C CA . GLY A 1 184 ? 13.232 7.920 7.649 1.00 80.81 184 GLY A CA 1
ATOM 1469 C C . GLY A 1 184 ? 12.899 9.000 6.612 1.00 80.81 184 GLY A C 1
ATOM 1470 O O . GLY A 1 184 ? 12.191 9.966 6.902 1.00 80.81 184 GLY A O 1
ATOM 1471 N N . ASN A 1 185 ? 13.447 8.880 5.400 1.00 85.56 185 ASN A N 1
ATOM 1472 C CA . ASN A 1 185 ? 13.419 9.915 4.383 1.00 85.56 185 ASN A CA 1
ATOM 1473 C C . ASN A 1 185 ? 12.190 9.733 3.495 1.00 85.56 185 ASN A C 1
ATOM 1475 O O . ASN A 1 185 ? 12.273 9.388 2.312 1.00 85.56 185 ASN A O 1
ATOM 1479 N N . VAL A 1 186 ? 11.030 9.993 4.094 1.00 86.12 186 VAL A N 1
ATOM 1480 C CA . VAL A 1 186 ? 9.721 9.860 3.442 1.00 86.12 186 VAL A CA 1
ATOM 1481 C C . VAL A 1 186 ? 9.619 10.750 2.193 1.00 86.12 186 VAL A C 1
ATOM 1483 O O . VAL A 1 186 ? 8.964 10.387 1.219 1.00 86.12 186 VAL A O 1
ATOM 1486 N N . VAL A 1 187 ? 10.338 11.881 2.158 1.00 86.38 187 VAL A N 1
ATOM 1487 C CA . VAL A 1 187 ? 10.407 12.749 0.970 1.00 86.38 187 VAL A CA 1
ATOM 1488 C C . VAL A 1 187 ? 11.045 12.009 -0.206 1.00 86.38 187 VAL A C 1
ATOM 1490 O O . VAL A 1 187 ? 10.427 11.927 -1.268 1.00 86.38 187 VAL A O 1
ATOM 1493 N N . SER A 1 188 ? 12.238 11.429 -0.028 1.00 89.38 188 SER A N 1
ATOM 1494 C CA . SER A 1 188 ? 12.879 10.635 -1.088 1.00 89.38 188 SER A CA 1
ATOM 1495 C C . SER A 1 188 ? 12.065 9.397 -1.454 1.00 89.38 188 SER A C 1
ATOM 1497 O O . SER A 1 188 ? 11.970 9.075 -2.635 1.00 89.38 188 SER A O 1
ATOM 1499 N N . GLN A 1 189 ? 11.455 8.718 -0.478 1.00 92.12 189 GLN A N 1
ATOM 1500 C CA . GLN A 1 189 ? 10.564 7.587 -0.750 1.00 92.12 189 GLN A CA 1
ATOM 1501 C C . GLN A 1 189 ? 9.435 7.988 -1.703 1.00 92.12 189 GLN A C 1
ATOM 1503 O O . GLN A 1 189 ? 9.277 7.381 -2.763 1.00 92.12 189 GLN A O 1
ATOM 1508 N N . SER A 1 190 ? 8.689 9.035 -1.334 1.00 91.44 190 SER A N 1
ATOM 1509 C CA . SER A 1 190 ? 7.560 9.537 -2.116 1.00 91.44 190 SER A CA 1
ATOM 1510 C C . SER A 1 190 ? 7.986 9.903 -3.535 1.00 91.44 190 SER A C 1
ATOM 1512 O O . SER A 1 190 ? 7.284 9.620 -4.500 1.00 91.44 190 SER A O 1
ATOM 1514 N N . GLU A 1 191 ? 9.190 10.449 -3.676 1.00 91.25 191 GLU A N 1
ATOM 1515 C CA . GLU A 1 191 ? 9.722 10.828 -4.965 1.00 91.25 191 GLU A CA 1
ATOM 1516 C C . GLU A 1 191 ? 10.021 9.637 -5.875 1.00 91.25 191 GLU A C 1
ATOM 1518 O O . GLU A 1 191 ? 9.681 9.658 -7.058 1.00 91.25 191 GLU A O 1
ATOM 1523 N N . TYR A 1 192 ? 10.684 8.603 -5.358 1.00 95.88 192 TYR A N 1
ATOM 1524 C CA . TYR A 1 192 ? 10.967 7.418 -6.164 1.00 95.88 192 TYR A CA 1
ATOM 1525 C C . TYR A 1 192 ? 9.672 6.778 -6.670 1.00 95.88 192 TYR A C 1
ATOM 1527 O O . TYR A 1 192 ? 9.624 6.342 -7.821 1.00 95.88 192 TYR A O 1
ATOM 1535 N N . TYR A 1 193 ? 8.606 6.795 -5.866 1.00 96.50 193 TYR A N 1
ATOM 1536 C CA . TYR A 1 193 ? 7.291 6.336 -6.309 1.00 96.50 193 TYR A CA 1
ATOM 1537 C C . TYR A 1 193 ? 6.676 7.244 -7.382 1.00 96.50 193 TYR A C 1
ATOM 1539 O O . TYR A 1 193 ? 6.190 6.720 -8.383 1.00 96.50 193 TYR A O 1
ATOM 1547 N N . VAL A 1 194 ? 6.784 8.574 -7.261 1.00 95.62 194 VAL A N 1
ATOM 1548 C CA . VAL A 1 194 ? 6.357 9.517 -8.318 1.00 95.62 194 VAL A CA 1
ATOM 1549 C C . VAL A 1 194 ? 7.079 9.238 -9.632 1.00 95.62 194 VAL A C 1
ATOM 1551 O O . VAL A 1 194 ? 6.432 9.154 -10.670 1.00 95.62 194 VAL A O 1
ATOM 1554 N N . ARG A 1 195 ? 8.400 9.028 -9.609 1.00 96.81 195 ARG A N 1
ATOM 1555 C CA . ARG A 1 195 ? 9.173 8.691 -10.818 1.00 96.81 195 ARG A CA 1
ATOM 1556 C C . ARG A 1 195 ? 8.668 7.428 -11.497 1.00 96.81 195 ARG A C 1
ATOM 1558 O O . ARG A 1 195 ? 8.598 7.377 -12.723 1.00 96.81 195 ARG A O 1
ATOM 1565 N N . CYS A 1 196 ? 8.350 6.411 -10.699 1.00 98.19 196 CYS A N 1
ATOM 1566 C CA . CYS A 1 196 ? 7.793 5.171 -11.213 1.00 98.19 196 CYS A CA 1
ATOM 1567 C C . CYS A 1 196 ? 6.429 5.435 -11.859 1.00 98.19 196 CYS A C 1
ATOM 1569 O O . CYS A 1 196 ? 6.259 5.070 -13.019 1.00 98.19 196 CYS A O 1
ATOM 1571 N N . LEU A 1 197 ? 5.516 6.128 -11.161 1.00 98.00 197 LEU A N 1
ATOM 1572 C CA . LEU A 1 197 ? 4.177 6.479 -11.658 1.00 98.00 197 LEU A CA 1
ATOM 1573 C C . LEU A 1 197 ? 4.261 7.255 -12.979 1.00 98.00 197 LEU A C 1
ATOM 1575 O O . LEU A 1 197 ? 3.619 6.895 -13.961 1.00 98.00 197 LEU A O 1
ATOM 1579 N N . GLU A 1 198 ? 5.155 8.241 -13.045 1.00 97.75 198 GLU A N 1
ATOM 1580 C CA . GLU A 1 198 ? 5.373 9.074 -14.225 1.00 97.75 198 GLU A CA 1
ATOM 1581 C C . GLU A 1 198 ? 5.801 8.265 -15.462 1.00 97.75 198 GLU A C 1
ATOM 1583 O O . GLU A 1 198 ? 5.466 8.632 -16.593 1.00 97.75 198 GLU A O 1
ATOM 1588 N N . VAL A 1 199 ? 6.582 7.196 -15.267 1.00 98.44 199 VAL A N 1
ATOM 1589 C CA . VAL A 1 199 ? 7.040 6.307 -16.343 1.00 98.44 199 VAL A CA 1
ATOM 1590 C C . VAL A 1 199 ? 5.977 5.276 -16.703 1.00 98.44 199 VAL A C 1
ATOM 1592 O O . VAL A 1 199 ? 5.739 5.077 -17.893 1.00 98.44 199 VAL A O 1
ATOM 1595 N N . VAL A 1 200 ? 5.332 4.631 -15.727 1.00 98.25 200 VAL A N 1
ATOM 1596 C CA . VAL A 1 200 ? 4.328 3.591 -16.015 1.00 98.25 200 VAL A CA 1
ATOM 1597 C C . VAL A 1 200 ? 3.082 4.173 -16.676 1.00 98.25 200 VAL A C 1
ATOM 1599 O O . VAL A 1 200 ? 2.570 3.578 -17.619 1.00 98.25 200 VAL A O 1
ATOM 1602 N N . GLU A 1 201 ? 2.637 5.365 -16.277 1.00 97.19 201 GLU A N 1
ATOM 1603 C CA . GLU A 1 201 ? 1.504 6.044 -16.917 1.00 97.19 201 GLU A CA 1
ATOM 1604 C C . GLU A 1 201 ? 1.848 6.490 -18.340 1.00 97.19 201 GLU A C 1
ATOM 1606 O O . GLU A 1 201 ? 1.082 6.252 -19.275 1.00 97.19 201 GLU A O 1
ATOM 1611 N N . TRP A 1 202 ? 3.037 7.073 -18.529 1.00 98.19 202 TRP A N 1
ATOM 1612 C CA . TRP A 1 202 ? 3.526 7.447 -19.856 1.00 98.19 202 TRP A CA 1
ATOM 1613 C C . TRP A 1 202 ? 3.644 6.236 -20.786 1.00 98.19 202 TRP A C 1
ATOM 1615 O O . TRP A 1 202 ? 3.168 6.284 -21.918 1.00 98.19 202 TRP A O 1
ATOM 1625 N N . GLY A 1 203 ? 4.272 5.157 -20.317 1.00 98.00 203 GLY A N 1
ATOM 1626 C CA . GLY A 1 203 ? 4.477 3.951 -21.112 1.00 98.00 203 GLY A CA 1
ATOM 1627 C C . GLY A 1 203 ? 3.160 3.248 -21.422 1.00 98.00 203 GLY A C 1
ATOM 1628 O O . GLY A 1 203 ? 2.968 2.772 -22.539 1.00 98.00 203 GLY A O 1
ATOM 1629 N N . ARG A 1 204 ? 2.214 3.248 -20.477 1.00 96.50 204 ARG A N 1
ATOM 1630 C CA . ARG A 1 204 ? 0.868 2.719 -20.700 1.00 96.50 204 ARG A CA 1
ATOM 1631 C C . ARG A 1 204 ? 0.132 3.463 -21.810 1.00 96.50 204 ARG A C 1
ATOM 1633 O O . ARG A 1 204 ? -0.483 2.797 -22.631 1.00 96.50 204 ARG A O 1
ATOM 1640 N N . GLU A 1 205 ? 0.201 4.792 -21.856 1.00 97.38 205 GLU A N 1
ATOM 1641 C CA . GLU A 1 205 ? -0.430 5.562 -22.937 1.00 97.38 205 GLU A CA 1
ATOM 1642 C C . GLU A 1 205 ? 0.307 5.374 -24.269 1.00 97.38 205 GLU A C 1
ATOM 1644 O O . GLU A 1 205 ? -0.319 5.121 -25.298 1.00 97.38 205 GLU A O 1
ATOM 1649 N N . LEU A 1 206 ? 1.643 5.449 -24.255 1.00 97.88 206 LEU A N 1
ATOM 1650 C CA . LEU A 1 206 ? 2.464 5.322 -25.461 1.00 97.88 206 LEU A CA 1
ATOM 1651 C C . LEU A 1 206 ? 2.329 3.943 -26.124 1.00 97.88 206 LEU A C 1
ATOM 1653 O O . LEU A 1 206 ? 2.362 3.841 -27.350 1.00 97.88 206 LEU A O 1
ATOM 1657 N N . TRP A 1 207 ? 2.188 2.887 -25.323 1.00 97.81 207 TRP A N 1
ATOM 1658 C CA . TRP A 1 207 ? 2.137 1.495 -25.775 1.00 97.81 207 TRP A CA 1
ATOM 1659 C C . TRP A 1 207 ? 0.793 0.825 -25.478 1.00 97.81 207 TRP A C 1
ATOM 1661 O O . TRP A 1 207 ? 0.744 -0.384 -25.256 1.00 97.81 207 TRP A O 1
ATOM 1671 N N . LYS A 1 208 ? -0.305 1.590 -25.485 1.00 96.81 208 LYS A N 1
ATOM 1672 C CA . LYS A 1 208 ? -1.658 1.075 -25.202 1.00 96.81 208 LYS A CA 1
ATOM 1673 C C . LYS A 1 208 ? -2.126 -0.021 -26.163 1.00 96.81 208 LYS A C 1
ATOM 1675 O O . LYS A 1 208 ? -2.859 -0.912 -25.754 1.00 96.81 208 LYS A O 1
ATOM 1680 N N . ASP A 1 209 ? -1.654 0.020 -27.409 1.00 97.38 209 ASP A N 1
ATOM 1681 C CA . ASP A 1 209 ? -1.995 -0.958 -28.451 1.00 97.38 209 ASP A CA 1
ATOM 1682 C C . ASP A 1 209 ? -1.036 -2.166 -28.472 1.00 97.38 209 ASP A C 1
ATOM 1684 O O . ASP A 1 209 ? -1.158 -3.060 -29.311 1.00 97.38 209 ASP A O 1
ATOM 1688 N N . VAL A 1 210 ? -0.056 -2.208 -27.561 1.00 97.38 210 VAL A N 1
ATOM 1689 C CA . VAL A 1 210 ? 0.906 -3.309 -27.447 1.00 97.38 210 VAL A CA 1
ATOM 1690 C C . VAL A 1 210 ? 0.388 -4.327 -26.423 1.00 97.38 210 VAL A C 1
ATOM 1692 O O . VAL A 1 210 ? 0.138 -3.962 -25.275 1.00 97.38 210 VAL A O 1
ATOM 1695 N N . PRO A 1 211 ? 0.269 -5.620 -26.778 1.00 96.81 211 PRO A N 1
ATOM 1696 C CA . PRO A 1 211 ? -0.109 -6.671 -25.837 1.00 96.81 211 PRO A CA 1
ATOM 1697 C C . PRO A 1 211 ? 0.737 -6.677 -24.556 1.00 96.81 211 PRO A C 1
ATOM 1699 O O . PRO A 1 211 ? 1.963 -6.551 -24.616 1.00 96.81 211 PRO A O 1
ATOM 1702 N N . ALA A 1 212 ? 0.089 -6.901 -23.406 1.00 93.31 212 ALA A N 1
ATOM 1703 C CA . ALA A 1 212 ? 0.725 -6.959 -22.083 1.00 93.31 212 ALA A CA 1
ATOM 1704 C C . ALA A 1 212 ? 1.935 -7.912 -22.040 1.00 93.31 212 ALA A C 1
ATOM 1706 O O . ALA A 1 212 ? 2.994 -7.556 -21.529 1.00 93.31 212 ALA A O 1
ATOM 1707 N N . SER A 1 213 ? 1.831 -9.074 -22.693 1.00 94.62 213 SER A N 1
ATOM 1708 C CA . SER A 1 213 ? 2.919 -10.058 -22.796 1.00 94.62 213 SER A CA 1
ATOM 1709 C C . SER A 1 213 ? 4.199 -9.510 -23.442 1.00 94.62 213 SER A C 1
ATOM 1711 O O . SER A 1 213 ? 5.294 -9.977 -23.120 1.00 94.62 213 SER A O 1
ATOM 1713 N N . MET A 1 214 ? 4.084 -8.506 -24.320 1.00 96.44 214 MET A N 1
ATOM 1714 C CA . MET A 1 214 ? 5.222 -7.850 -24.967 1.00 96.44 214 MET A CA 1
ATOM 1715 C C . MET A 1 214 ? 5.705 -6.611 -24.217 1.00 96.44 214 MET A C 1
ATOM 1717 O O . MET A 1 214 ? 6.913 -6.441 -24.078 1.00 96.44 214 MET A O 1
ATOM 1721 N N . ARG A 1 215 ? 4.799 -5.748 -23.737 1.00 95.06 215 ARG A N 1
ATOM 1722 C CA . ARG A 1 215 ? 5.191 -4.496 -23.059 1.00 95.06 215 ARG A CA 1
ATOM 1723 C C . ARG A 1 215 ? 5.629 -4.696 -21.604 1.00 95.06 215 ARG A C 1
ATOM 1725 O O . ARG A 1 215 ? 6.418 -3.897 -21.112 1.00 95.06 215 ARG A O 1
ATOM 1732 N N . GLY A 1 216 ? 5.191 -5.775 -20.955 1.00 95.44 216 GLY A N 1
ATOM 1733 C CA . GLY A 1 216 ? 5.506 -6.097 -19.561 1.00 95.44 216 GLY A CA 1
ATOM 1734 C C . GLY A 1 216 ? 4.400 -5.717 -18.574 1.00 95.44 216 GLY A C 1
ATOM 1735 O O . GLY A 1 216 ? 3.595 -4.822 -18.833 1.00 95.44 216 GLY A O 1
ATOM 1736 N N . ASP A 1 217 ? 4.406 -6.409 -17.434 1.00 95.19 217 ASP A N 1
ATOM 1737 C CA . ASP A 1 217 ? 3.424 -6.302 -16.345 1.00 95.19 217 ASP A CA 1
ATOM 1738 C C . ASP A 1 217 ? 3.502 -4.968 -15.588 1.00 95.19 217 ASP A C 1
ATOM 1740 O O . ASP A 1 217 ? 2.505 -4.495 -15.052 1.00 95.19 217 ASP A O 1
ATOM 1744 N N . VAL A 1 218 ? 4.657 -4.298 -15.605 1.00 97.31 218 VAL A N 1
ATOM 1745 C CA . VAL A 1 218 ? 4.844 -2.966 -15.000 1.00 97.31 218 VAL A CA 1
ATOM 1746 C C . VAL A 1 218 ? 3.907 -1.890 -15.559 1.00 97.31 218 VAL A C 1
ATOM 1748 O O . VAL A 1 218 ? 3.725 -0.849 -14.929 1.00 97.31 218 VAL A O 1
ATOM 1751 N N . PHE A 1 219 ? 3.305 -2.126 -16.729 1.00 97.62 219 PHE A N 1
ATOM 1752 C CA . PHE A 1 219 ? 2.308 -1.241 -17.340 1.00 97.62 219 PHE A CA 1
ATOM 1753 C C . PHE A 1 219 ? 0.864 -1.734 -17.193 1.00 97.62 219 PHE A C 1
ATOM 1755 O O . PHE A 1 219 ? -0.053 -1.119 -17.761 1.00 97.62 219 PHE A O 1
ATOM 1762 N N . ASP A 1 220 ? 0.651 -2.849 -16.501 1.00 95.62 220 ASP A N 1
ATOM 1763 C CA . ASP A 1 220 ? -0.675 -3.365 -16.192 1.00 95.62 220 ASP A CA 1
ATOM 1764 C C . ASP A 1 220 ? -1.267 -2.633 -14.986 1.00 95.62 220 ASP A C 1
ATOM 1766 O O . ASP A 1 220 ? -0.568 -2.108 -14.117 1.00 95.62 220 ASP A O 1
ATOM 1770 N N . GLU A 1 221 ? -2.596 -2.569 -14.949 1.00 95.19 221 GLU A N 1
ATOM 1771 C CA . GLU A 1 221 ? -3.318 -1.743 -13.985 1.00 95.19 221 GLU A CA 1
ATOM 1772 C C . GLU A 1 221 ? -3.033 -2.154 -12.535 1.00 95.19 221 GLU A C 1
ATOM 1774 O O . GLU A 1 221 ? -2.802 -1.288 -11.696 1.00 95.19 221 GLU A O 1
ATOM 1779 N N . PHE A 1 222 ? -2.961 -3.455 -12.235 1.00 94.38 222 PHE A N 1
ATOM 1780 C CA . PHE A 1 222 ? -2.681 -3.928 -10.876 1.00 94.38 222 PHE A CA 1
ATOM 1781 C C . PHE A 1 222 ? -1.313 -3.449 -10.360 1.00 94.38 222 PHE A C 1
ATOM 1783 O O . PHE A 1 222 ? -1.206 -3.035 -9.205 1.00 94.38 222 PHE A O 1
ATOM 1790 N N . PHE A 1 223 ? -0.283 -3.427 -11.216 1.00 96.69 223 PHE A N 1
ATOM 1791 C CA . PHE A 1 223 ? 1.046 -2.947 -10.840 1.00 96.69 223 PHE A CA 1
ATOM 1792 C C . PHE A 1 223 ? 1.007 -1.446 -10.540 1.00 96.69 223 PHE A C 1
ATOM 1794 O O . PHE A 1 223 ? 1.518 -0.992 -9.513 1.00 96.69 223 PHE A O 1
ATOM 1801 N N . ILE A 1 224 ? 0.337 -0.676 -11.403 1.00 96.88 224 ILE A N 1
ATOM 1802 C CA . ILE A 1 224 ? 0.160 0.772 -11.233 1.00 96.88 224 ILE A CA 1
ATOM 1803 C C . ILE A 1 224 ? -0.632 1.074 -9.954 1.00 96.88 224 ILE A C 1
ATOM 1805 O O . ILE A 1 224 ? -0.254 1.980 -9.208 1.00 96.88 224 ILE A O 1
ATOM 1809 N N . ARG A 1 225 ? -1.691 0.311 -9.655 1.00 95.31 225 ARG A N 1
ATOM 1810 C CA . ARG A 1 225 ? -2.457 0.446 -8.405 1.00 95.31 225 ARG A CA 1
ATOM 1811 C C . ARG A 1 225 ? -1.601 0.188 -7.181 1.00 95.31 225 ARG A C 1
ATOM 1813 O O . ARG A 1 225 ? -1.598 1.017 -6.276 1.00 95.31 225 ARG A O 1
ATOM 1820 N N . GLY A 1 226 ? -0.852 -0.911 -7.160 1.00 95.19 226 GLY A N 1
ATOM 1821 C CA . GLY A 1 226 ? 0.026 -1.227 -6.036 1.00 95.19 226 GLY A CA 1
ATOM 1822 C C . GLY A 1 226 ? 1.090 -0.147 -5.819 1.00 95.19 226 GLY A C 1
ATOM 1823 O O . GLY A 1 226 ? 1.298 0.319 -4.700 1.00 95.19 226 GLY A O 1
ATOM 1824 N N . LEU A 1 227 ? 1.697 0.349 -6.899 1.00 96.25 227 LEU A N 1
ATOM 1825 C CA . LEU A 1 227 ? 2.639 1.463 -6.831 1.00 96.25 227 LEU A CA 1
ATOM 1826 C C . LEU A 1 227 ? 1.988 2.752 -6.303 1.00 96.25 227 LEU A C 1
ATOM 1828 O O . LEU A 1 227 ? 2.587 3.469 -5.498 1.00 96.25 227 LEU A O 1
ATOM 1832 N N . ARG A 1 228 ? 0.757 3.048 -6.729 1.00 95.44 228 ARG A N 1
ATOM 1833 C CA . ARG A 1 228 ? 0.011 4.211 -6.241 1.00 95.44 228 ARG A CA 1
ATOM 1834 C C . ARG A 1 228 ? -0.376 4.050 -4.769 1.00 95.44 228 ARG A C 1
ATOM 1836 O O . ARG A 1 228 ? -0.280 5.026 -4.033 1.00 95.44 228 ARG A O 1
ATOM 1843 N N . ASN A 1 229 ? -0.713 2.842 -4.310 1.00 92.88 229 ASN A N 1
ATOM 1844 C CA . ASN A 1 229 ? -0.921 2.551 -2.888 1.00 92.88 229 ASN A CA 1
ATOM 1845 C C . ASN A 1 229 ? 0.350 2.861 -2.078 1.00 92.88 229 ASN A C 1
ATOM 1847 O O . ASN A 1 229 ? 0.270 3.611 -1.107 1.00 92.88 229 ASN A O 1
ATOM 1851 N N . LEU A 1 230 ? 1.527 2.388 -2.513 1.00 93.69 230 LEU A N 1
ATOM 1852 C CA . LEU A 1 230 ? 2.808 2.722 -1.867 1.00 93.69 230 LEU A CA 1
ATOM 1853 C C . LEU A 1 230 ? 3.058 4.241 -1.831 1.00 93.69 230 LEU A C 1
ATOM 1855 O O . LEU A 1 230 ? 3.508 4.788 -0.818 1.00 93.69 230 LEU A O 1
ATOM 1859 N N . TYR A 1 231 ? 2.733 4.949 -2.917 1.00 93.88 231 TYR A N 1
ATOM 1860 C CA . TYR A 1 231 ? 2.849 6.406 -2.964 1.00 93.88 231 TYR A CA 1
ATOM 1861 C C . TYR A 1 231 ? 1.923 7.097 -1.957 1.00 93.88 231 TYR A C 1
ATOM 1863 O O . TYR A 1 231 ? 2.380 7.923 -1.162 1.00 93.88 231 TYR A O 1
ATOM 1871 N N . LEU A 1 232 ? 0.647 6.723 -1.931 1.00 90.50 232 LEU A N 1
ATOM 1872 C CA . LEU A 1 232 ? -0.349 7.265 -1.009 1.00 90.50 232 LEU A CA 1
ATOM 1873 C C . LEU A 1 232 ? 0.028 6.992 0.455 1.00 90.50 232 LEU A C 1
ATOM 1875 O O . LEU A 1 232 ? -0.080 7.892 1.289 1.00 90.50 232 LEU A O 1
ATOM 1879 N N . GLN A 1 233 ? 0.555 5.804 0.762 1.00 87.88 233 GLN A N 1
ATOM 1880 C CA . GLN A 1 233 ? 1.113 5.487 2.082 1.00 87.88 233 GLN A CA 1
ATOM 1881 C C . GLN A 1 233 ? 2.261 6.426 2.458 1.00 87.88 233 GLN A C 1
ATOM 1883 O O . GLN A 1 233 ? 2.259 6.975 3.561 1.00 87.88 233 GLN A O 1
ATOM 1888 N N . SER A 1 234 ? 3.209 6.668 1.546 1.00 88.88 234 SER A N 1
ATOM 1889 C CA . SER A 1 234 ? 4.319 7.597 1.805 1.00 88.88 234 SER A CA 1
ATOM 1890 C C . SER A 1 234 ? 3.827 9.030 2.055 1.00 88.88 234 SER A C 1
ATOM 1892 O O . SER A 1 234 ? 4.329 9.719 2.941 1.00 88.88 234 SER A O 1
ATOM 1894 N N . ILE A 1 235 ? 2.784 9.471 1.343 1.00 84.94 235 ILE A N 1
ATOM 1895 C CA . ILE A 1 235 ? 2.165 10.782 1.561 1.00 84.94 235 ILE A CA 1
ATOM 1896 C C . ILE A 1 235 ? 1.520 10.860 2.949 1.00 84.94 235 ILE A C 1
ATOM 1898 O O . ILE A 1 235 ? 1.694 11.868 3.634 1.00 84.94 235 ILE A O 1
ATOM 1902 N N . LEU A 1 236 ? 0.796 9.822 3.380 1.00 81.38 236 LEU A N 1
ATOM 1903 C CA . LEU A 1 236 ? 0.185 9.790 4.714 1.00 81.38 236 LEU A CA 1
ATOM 1904 C C . LEU A 1 236 ? 1.239 9.839 5.824 1.00 81.38 236 LEU A C 1
ATOM 1906 O O . LEU A 1 236 ? 1.104 10.636 6.751 1.00 81.38 236 LEU A O 1
ATOM 1910 N N . GLN A 1 237 ? 2.320 9.068 5.689 1.00 79.12 237 GLN A N 1
ATOM 1911 C CA . GLN A 1 237 ? 3.445 9.109 6.629 1.00 79.12 237 GLN A CA 1
ATOM 1912 C C . GLN A 1 237 ? 4.068 10.510 6.699 1.00 79.12 237 GLN A C 1
ATOM 1914 O O . GLN A 1 237 ? 4.401 10.993 7.779 1.00 79.12 237 GLN A O 1
ATOM 1919 N N . TYR A 1 238 ? 4.184 11.197 5.559 1.00 73.69 238 TYR A N 1
ATOM 1920 C CA . TYR A 1 238 ? 4.686 12.568 5.512 1.00 73.69 238 TYR A CA 1
ATOM 1921 C C . TYR A 1 238 ? 3.702 13.577 6.128 1.00 73.69 238 TYR A C 1
ATOM 1923 O O . TYR A 1 238 ? 4.122 14.510 6.810 1.00 73.69 238 TYR A O 1
ATOM 1931 N N . HIS A 1 239 ? 2.393 13.384 5.942 1.00 67.94 239 HIS A N 1
ATOM 1932 C CA . HIS A 1 239 ? 1.358 14.258 6.501 1.00 67.94 239 HIS A CA 1
ATOM 1933 C C . HIS A 1 239 ? 1.342 14.239 8.031 1.00 67.94 239 HIS A C 1
ATOM 1935 O O . HIS A 1 239 ? 1.133 15.276 8.661 1.00 67.94 239 HIS A O 1
ATOM 1941 N N . ASP A 1 240 ? 1.589 13.081 8.641 1.00 63.72 240 ASP A N 1
ATOM 1942 C CA . ASP A 1 240 ? 1.700 12.987 10.097 1.00 63.72 240 ASP A CA 1
ATOM 1943 C C . ASP A 1 240 ? 2.895 13.778 10.652 1.00 63.72 240 ASP A C 1
ATOM 1945 O O . ASP A 1 240 ? 2.819 14.283 11.775 1.00 63.72 240 ASP A O 1
ATOM 1949 N N . LEU A 1 241 ? 3.949 13.963 9.848 1.00 59.66 241 LEU A N 1
ATOM 1950 C CA . LEU A 1 241 ? 5.118 14.780 10.185 1.00 59.66 241 LEU A CA 1
ATOM 1951 C C . LEU A 1 241 ? 4.897 16.283 9.925 1.00 59.66 241 LEU A C 1
ATOM 1953 O O . LEU A 1 241 ? 5.428 17.106 10.668 1.00 59.66 241 LEU A O 1
ATOM 1957 N N . ASP A 1 242 ? 4.101 16.651 8.913 1.00 61.59 242 ASP A N 1
ATOM 1958 C CA . ASP A 1 242 ? 3.809 18.043 8.524 1.00 61.59 242 ASP A CA 1
ATOM 1959 C C . ASP A 1 242 ? 2.295 18.334 8.475 1.00 61.59 242 ASP A C 1
ATOM 1961 O O . ASP A 1 242 ? 1.708 18.649 7.434 1.00 61.59 242 ASP A O 1
ATOM 1965 N N . ARG A 1 243 ? 1.643 18.256 9.645 1.00 58.06 243 ARG A N 1
ATOM 1966 C CA . ARG A 1 243 ? 0.183 18.435 9.818 1.00 58.06 243 ARG A CA 1
ATOM 1967 C C . ARG A 1 243 ? -0.376 19.788 9.347 1.00 58.06 243 ARG A C 1
ATOM 1969 O O . ARG A 1 243 ? -1.592 19.972 9.359 1.00 58.06 243 ARG A O 1
ATOM 1976 N N . GLN A 1 244 ? 0.471 20.748 8.968 1.00 54.38 244 GLN A N 1
ATOM 1977 C CA . GLN A 1 244 ? 0.060 22.085 8.519 1.00 54.38 244 GLN A CA 1
ATOM 1978 C C . GLN A 1 244 ? 0.097 22.255 6.986 1.00 54.38 244 GLN A C 1
ATOM 1980 O O . GLN A 1 244 ? -0.383 23.267 6.465 1.00 54.38 244 GLN A O 1
ATOM 1985 N N . GLY A 1 245 ? 0.610 21.272 6.239 1.00 60.22 245 GLY A N 1
ATOM 1986 C CA . GLY A 1 245 ? 0.793 21.356 4.790 1.00 60.22 245 GLY A CA 1
ATOM 1987 C C . GLY A 1 245 ? -0.479 21.109 3.964 1.00 60.22 245 GLY A C 1
ATOM 1988 O O . GLY A 1 245 ? -0.703 20.006 3.468 1.00 60.22 245 GLY A O 1
ATOM 1989 N N . THR A 1 246 ? -1.277 22.147 3.686 1.00 61.44 246 THR A N 1
ATOM 1990 C CA . THR A 1 246 ? -2.483 22.050 2.820 1.00 61.44 246 THR A CA 1
ATOM 1991 C C . THR A 1 246 ? -2.201 21.523 1.405 1.00 61.44 246 THR A C 1
ATOM 1993 O O . THR A 1 246 ? -3.055 20.883 0.791 1.00 61.44 246 THR A O 1
ATOM 1996 N N . LYS A 1 247 ? -0.984 21.738 0.887 1.00 71.75 247 LYS A N 1
ATOM 1997 C CA . LYS A 1 247 ? -0.550 21.235 -0.429 1.00 71.75 247 LYS A CA 1
ATOM 1998 C C . LYS A 1 247 ? -0.508 19.709 -0.494 1.00 71.75 247 LYS A C 1
ATOM 2000 O O . LYS A 1 247 ? -0.763 19.142 -1.552 1.00 71.75 247 LYS A O 1
ATOM 2005 N N . LEU A 1 248 ? -0.176 19.051 0.613 1.00 72.06 248 LEU A N 1
ATOM 2006 C CA . LEU A 1 248 ? -0.044 17.600 0.665 1.00 72.06 248 LEU A CA 1
ATOM 2007 C C . LEU A 1 248 ? -1.413 16.916 0.660 1.00 72.06 248 LEU A C 1
ATOM 2009 O O . LEU A 1 248 ? -1.609 15.951 -0.072 1.00 72.06 248 LEU A O 1
ATOM 2013 N N . ALA A 1 249 ? -2.377 17.482 1.390 1.00 72.50 249 ALA A N 1
ATOM 2014 C CA . ALA A 1 249 ? -3.764 17.027 1.368 1.00 72.50 249 ALA A CA 1
ATOM 2015 C C . ALA A 1 249 ? -4.370 17.107 -0.044 1.00 72.50 249 ALA A C 1
ATOM 2017 O O . ALA A 1 249 ? -5.023 16.167 -0.489 1.00 72.50 249 ALA A O 1
ATOM 2018 N N . GLY A 1 250 ? -4.099 18.191 -0.784 1.00 78.38 250 GLY A N 1
ATOM 2019 C CA . GLY A 1 250 ? -4.537 18.322 -2.178 1.00 78.38 250 GLY A CA 1
ATOM 2020 C C . GLY A 1 250 ? -3.933 17.262 -3.107 1.00 78.38 250 GLY A C 1
ATOM 2021 O O . GLY A 1 250 ? -4.639 16.718 -3.953 1.00 78.38 250 GLY A O 1
ATOM 2022 N N . LYS A 1 251 ? -2.648 16.925 -2.925 1.00 82.94 251 LYS A N 1
ATOM 2023 C CA . LYS A 1 251 ? -1.988 15.847 -3.682 1.00 82.94 251 LYS A CA 1
ATOM 2024 C C . LYS A 1 251 ? -2.570 14.475 -3.357 1.00 82.94 251 LYS A C 1
ATOM 2026 O O . LYS A 1 251 ? -2.919 13.747 -4.278 1.00 82.94 251 LYS A O 1
ATOM 2031 N N . LEU A 1 252 ? -2.720 14.156 -2.069 1.00 82.94 252 LEU A N 1
ATOM 2032 C CA . LEU A 1 252 ? -3.350 12.914 -1.617 1.00 82.94 252 LEU A CA 1
ATOM 2033 C C . LEU A 1 252 ? -4.728 12.751 -2.264 1.00 82.94 252 LEU A C 1
ATOM 2035 O O . LEU A 1 252 ? -5.033 11.694 -2.807 1.00 82.94 252 LEU A O 1
ATOM 2039 N N . ALA A 1 253 ? -5.528 13.820 -2.252 1.00 81.81 253 ALA A N 1
ATOM 2040 C CA . ALA A 1 253 ? -6.860 13.797 -2.828 1.00 81.81 253 ALA A CA 1
ATOM 2041 C C . ALA A 1 253 ? -6.858 13.546 -4.341 1.00 81.81 253 ALA A C 1
ATOM 2043 O O . ALA A 1 253 ? -7.644 12.738 -4.834 1.00 81.81 253 ALA A O 1
ATOM 2044 N N . ALA A 1 254 ? -5.967 14.209 -5.080 1.00 87.44 254 ALA A N 1
ATOM 2045 C CA . ALA A 1 254 ? -5.851 14.019 -6.521 1.00 87.44 254 ALA A CA 1
ATOM 2046 C C . ALA A 1 254 ? -5.482 12.568 -6.881 1.00 87.44 254 ALA A C 1
ATOM 2048 O O . ALA A 1 254 ? -6.156 11.955 -7.706 1.00 87.44 254 ALA A O 1
ATOM 2049 N N . GLU A 1 255 ? -4.474 11.999 -6.220 1.00 89.88 255 GLU A N 1
ATOM 2050 C CA . GLU A 1 255 ? -4.016 10.623 -6.465 1.00 89.88 255 GLU A CA 1
ATOM 2051 C C . GLU A 1 255 ? -5.073 9.577 -6.115 1.00 89.88 255 GLU A C 1
ATOM 2053 O O . GLU A 1 255 ? -5.309 8.619 -6.850 1.00 89.88 255 GLU A O 1
ATOM 2058 N N . ALA A 1 256 ? -5.768 9.789 -5.007 1.00 86.88 256 ALA A N 1
ATOM 2059 C CA . ALA A 1 256 ? -6.857 8.936 -4.577 1.00 86.88 256 ALA A CA 1
ATOM 2060 C C . ALA A 1 256 ? -8.053 8.957 -5.553 1.00 86.88 256 ALA A C 1
ATOM 2062 O O . ALA A 1 256 ? -8.670 7.919 -5.792 1.00 86.88 256 ALA A O 1
ATOM 2063 N N . ILE A 1 257 ? -8.353 10.103 -6.178 1.00 87.88 257 ILE A N 1
ATOM 2064 C CA . ILE A 1 257 ? -9.355 10.192 -7.256 1.00 87.88 257 ILE A CA 1
ATOM 2065 C C . ILE A 1 257 ? -8.899 9.419 -8.501 1.00 87.88 257 ILE A C 1
ATOM 2067 O O . ILE A 1 257 ? -9.723 8.787 -9.163 1.00 87.88 257 ILE A O 1
ATOM 2071 N N . ILE A 1 258 ? -7.609 9.463 -8.843 1.00 91.06 258 ILE A N 1
ATOM 2072 C CA . ILE A 1 258 ? -7.069 8.682 -9.967 1.00 91.06 258 ILE A CA 1
ATOM 2073 C C . ILE A 1 258 ? -7.220 7.183 -9.680 1.00 91.06 258 ILE A C 1
ATOM 2075 O O . ILE A 1 258 ? -7.680 6.440 -10.547 1.00 91.06 258 ILE A O 1
ATOM 2079 N N . LEU A 1 259 ? -6.902 6.753 -8.457 1.00 90.50 259 LEU A N 1
ATOM 2080 C CA . LEU A 1 259 ? -7.063 5.366 -8.025 1.00 90.50 259 LEU A CA 1
ATOM 2081 C C . LEU A 1 259 ? -8.525 4.895 -8.101 1.00 90.50 259 LEU A C 1
ATOM 2083 O O . LEU A 1 259 ? -8.781 3.804 -8.599 1.00 90.50 259 LEU A O 1
ATOM 2087 N N . LEU A 1 260 ? -9.494 5.729 -7.701 1.00 86.81 260 LEU A N 1
ATOM 2088 C CA . LEU A 1 260 ? -10.923 5.412 -7.855 1.00 86.81 260 LEU A CA 1
ATOM 2089 C C . LEU A 1 260 ? -11.323 5.145 -9.291 1.00 86.81 260 LEU A C 1
ATOM 2091 O O . LEU A 1 260 ? -11.943 4.131 -9.592 1.00 86.81 260 LEU A O 1
ATOM 2095 N N . LYS A 1 261 ? -10.968 6.074 -10.179 1.00 90.75 261 LYS A N 1
ATOM 2096 C CA . LYS A 1 261 ? -11.305 5.952 -11.595 1.00 90.75 261 LYS A CA 1
ATOM 2097 C C . LYS A 1 261 ? -10.702 4.685 -12.184 1.00 90.75 261 LYS A C 1
ATOM 2099 O O . LYS A 1 261 ? -11.294 4.081 -13.076 1.00 90.75 261 LYS A O 1
ATOM 2104 N N . SER A 1 262 ? -9.542 4.260 -11.683 1.00 92.38 262 SER A N 1
ATOM 2105 C CA . SER A 1 262 ? -8.947 3.009 -12.127 1.00 92.38 262 SER A CA 1
ATOM 2106 C C . SER A 1 262 ? -9.694 1.778 -11.614 1.00 92.38 262 SER A C 1
ATOM 2108 O O . SER A 1 262 ? -9.827 0.815 -12.359 1.00 92.38 262 SER A O 1
ATOM 2110 N N . LEU A 1 263 ? -10.258 1.803 -10.404 1.00 90.75 263 LEU A N 1
ATOM 2111 C CA . LEU A 1 263 ? -11.137 0.736 -9.899 1.00 90.75 263 LEU A CA 1
ATOM 2112 C C . LEU A 1 263 ? -12.483 0.675 -10.640 1.00 90.75 263 LEU A C 1
ATOM 2114 O O . LEU A 1 263 ? -13.041 -0.403 -10.814 1.00 90.75 263 LEU A O 1
ATOM 2118 N N . GLU A 1 264 ? -13.003 1.815 -11.098 1.00 90.88 264 GLU A N 1
ATOM 2119 C CA . GLU A 1 264 ? -14.236 1.874 -11.898 1.00 90.88 264 GLU A CA 1
ATOM 2120 C C . GLU A 1 264 ? -14.039 1.324 -13.319 1.00 90.88 264 GLU A C 1
ATOM 2122 O O . GLU A 1 264 ? -14.943 0.704 -13.879 1.00 90.88 264 GLU A O 1
ATOM 2127 N N . THR A 1 265 ? -12.869 1.568 -13.914 1.00 92.62 265 THR A N 1
ATOM 2128 C CA . THR A 1 265 ? -12.567 1.192 -15.308 1.00 92.62 265 THR A CA 1
ATOM 2129 C C . THR A 1 265 ? -11.974 -0.207 -15.457 1.00 92.62 265 THR A C 1
ATOM 2131 O O . THR A 1 265 ? -12.100 -0.801 -16.525 1.00 92.62 265 THR A O 1
ATOM 2134 N N . ASP A 1 266 ? -11.378 -0.748 -14.398 1.00 93.50 266 ASP A N 1
ATOM 2135 C CA . ASP A 1 266 ? -10.875 -2.119 -14.320 1.00 93.50 266 ASP A CA 1
ATOM 2136 C C . ASP A 1 266 ? -11.305 -2.717 -12.963 1.00 93.50 266 ASP A C 1
ATOM 2138 O O . ASP A 1 266 ? -10.568 -2.659 -11.981 1.00 93.50 266 ASP A O 1
ATOM 2142 N N . PRO A 1 267 ? -12.552 -3.204 -12.846 1.00 91.44 267 PRO A N 1
ATOM 2143 C CA . PRO A 1 267 ? -13.085 -3.680 -11.576 1.00 91.44 267 PRO A CA 1
ATOM 2144 C C . PRO A 1 267 ? -12.390 -4.960 -11.106 1.00 91.44 267 PRO A C 1
ATOM 2146 O O . PRO A 1 267 ? -11.760 -5.678 -11.882 1.00 91.44 267 PRO A O 1
ATOM 2149 N N . ALA A 1 268 ? -12.555 -5.262 -9.816 1.00 89.94 268 ALA A N 1
ATOM 2150 C CA . ALA A 1 268 ? -12.008 -6.469 -9.213 1.00 89.94 268 ALA A CA 1
ATOM 2151 C C . ALA A 1 268 ? -12.382 -7.730 -10.006 1.00 89.94 268 ALA A C 1
ATOM 2153 O O . ALA A 1 268 ? -13.522 -7.853 -10.473 1.00 89.94 268 ALA A O 1
ATOM 2154 N N . PRO A 1 269 ? -11.452 -8.693 -10.125 1.00 89.81 269 PRO A N 1
ATOM 2155 C CA . PRO A 1 269 ? -11.778 -9.977 -10.714 1.00 89.81 269 PRO A CA 1
ATOM 2156 C C . PRO A 1 269 ? -12.868 -10.671 -9.876 1.00 89.81 269 PRO A C 1
ATOM 2158 O O . PRO A 1 269 ? -13.033 -10.398 -8.683 1.00 89.81 269 PRO A O 1
ATOM 2161 N N . GLY A 1 270 ? -13.644 -11.548 -10.522 1.00 89.38 270 GLY A N 1
ATOM 2162 C CA . GLY A 1 270 ? -14.766 -12.244 -9.883 1.00 89.38 270 GLY A CA 1
ATOM 2163 C C . GLY A 1 270 ? -14.347 -13.147 -8.715 1.00 89.38 270 GLY A C 1
ATOM 2164 O O . GLY A 1 270 ? -13.164 -13.335 -8.448 1.00 89.38 270 GLY A O 1
ATOM 2165 N N . ASP A 1 271 ? -15.324 -13.762 -8.046 1.00 83.69 271 ASP A N 1
ATOM 2166 C CA . ASP A 1 271 ? -15.131 -14.482 -6.771 1.00 83.69 271 ASP A CA 1
ATOM 2167 C C . ASP A 1 271 ? -14.157 -15.676 -6.817 1.00 83.69 271 ASP A C 1
ATOM 2169 O O . ASP A 1 271 ? -13.704 -16.137 -5.775 1.00 83.69 271 ASP A O 1
ATOM 2173 N N . ASN A 1 272 ? -13.792 -16.151 -8.011 1.00 85.50 272 ASN A N 1
ATOM 2174 C CA . ASN A 1 272 ? -12.804 -17.219 -8.202 1.00 85.50 272 ASN A CA 1
ATOM 2175 C C . ASN A 1 272 ? -11.347 -16.716 -8.223 1.00 85.50 272 ASN A C 1
ATOM 2177 O O . ASN A 1 272 ? -10.432 -17.504 -8.467 1.00 85.50 272 ASN A O 1
ATOM 2181 N N . ALA A 1 273 ? -11.120 -15.413 -8.057 1.00 90.62 273 ALA A N 1
ATOM 2182 C CA . ALA A 1 273 ? -9.784 -14.834 -8.029 1.00 90.62 273 ALA A CA 1
ATOM 2183 C C . ALA A 1 273 ? -9.039 -15.165 -6.732 1.00 90.62 273 ALA A C 1
ATOM 2185 O O . ALA A 1 273 ? -9.652 -15.395 -5.692 1.00 90.62 273 ALA A O 1
ATOM 2186 N N . ASP A 1 274 ? -7.706 -15.115 -6.790 1.00 94.50 274 ASP A N 1
ATOM 2187 C CA . ASP A 1 274 ? -6.853 -15.191 -5.604 1.00 94.50 274 ASP A CA 1
ATOM 2188 C C . ASP A 1 274 ? -7.284 -14.114 -4.582 1.00 94.50 274 ASP A C 1
ATOM 2190 O O . ASP A 1 274 ? -7.205 -12.916 -4.893 1.00 94.50 274 ASP A O 1
ATOM 2194 N N . PRO A 1 275 ? -7.756 -14.501 -3.378 1.00 96.19 275 PRO A N 1
ATOM 2195 C CA . PRO A 1 275 ? -8.291 -13.542 -2.417 1.00 96.19 275 PRO A CA 1
ATOM 2196 C C . PRO A 1 275 ? -7.262 -12.494 -2.000 1.00 96.19 275 PRO A C 1
ATOM 2198 O O . PRO A 1 275 ? -7.591 -11.321 -1.854 1.00 96.19 275 PRO A O 1
ATOM 2201 N N . GLY A 1 276 ? -5.995 -12.892 -1.864 1.00 95.25 276 GLY A N 1
ATOM 2202 C CA . GLY A 1 276 ? -4.930 -11.979 -1.471 1.00 95.25 276 GLY A CA 1
ATOM 2203 C C . GLY A 1 276 ? -4.645 -10.940 -2.551 1.00 95.25 276 GLY A C 1
ATOM 2204 O O . GLY A 1 276 ? -4.393 -9.787 -2.231 1.00 95.25 276 GLY A O 1
ATOM 2205 N N . PHE A 1 277 ? -4.709 -11.323 -3.823 1.00 95.12 277 PHE A N 1
ATOM 2206 C CA . PHE A 1 277 ? -4.521 -10.429 -4.958 1.00 95.12 277 PHE A CA 1
ATOM 2207 C C . PHE A 1 277 ? -5.666 -9.419 -5.030 1.00 95.12 277 PHE A C 1
ATOM 2209 O O . PHE A 1 277 ? -5.427 -8.218 -5.172 1.00 95.12 277 PHE A O 1
ATOM 2216 N N . LYS A 1 278 ? -6.910 -9.889 -4.874 1.00 95.19 278 LYS A N 1
ATOM 2217 C CA . LYS A 1 278 ? -8.087 -9.016 -4.820 1.00 95.19 278 LYS A CA 1
ATOM 2218 C C . LYS A 1 278 ? -7.973 -8.004 -3.675 1.00 95.19 278 LYS A C 1
ATOM 2220 O O . LYS A 1 278 ? -8.096 -6.803 -3.913 1.00 95.19 278 LYS A O 1
ATOM 2225 N N . LEU A 1 279 ? -7.654 -8.476 -2.470 1.00 94.31 279 LEU A N 1
ATOM 2226 C CA . LEU A 1 279 ? -7.490 -7.624 -1.293 1.00 94.31 279 LEU A CA 1
ATOM 2227 C C . LEU A 1 279 ? -6.384 -6.575 -1.499 1.00 94.31 279 LEU A C 1
ATOM 2229 O O . LEU A 1 279 ? -6.634 -5.384 -1.322 1.00 94.31 279 LEU A O 1
ATOM 2233 N N . SER A 1 280 ? -5.194 -6.994 -1.943 1.00 93.12 280 SER A N 1
ATOM 2234 C CA . SER A 1 280 ? -4.031 -6.112 -2.128 1.00 93.12 280 SER A CA 1
ATOM 2235 C C . SER A 1 280 ? -4.244 -5.005 -3.161 1.00 93.12 280 SER A C 1
ATOM 2237 O O . SER A 1 280 ? -3.803 -3.874 -2.949 1.00 93.12 280 SER A O 1
ATOM 2239 N N . PHE A 1 281 ? -4.878 -5.321 -4.294 1.00 93.94 281 PHE A N 1
ATOM 2240 C CA . PHE A 1 281 ? -4.907 -4.421 -5.454 1.00 93.94 281 PHE A CA 1
ATOM 2241 C C . PHE A 1 281 ? -6.255 -3.751 -5.709 1.00 93.94 281 PHE A C 1
ATOM 2243 O O . PHE A 1 281 ? -6.306 -2.813 -6.505 1.00 93.94 281 PHE A O 1
ATOM 2250 N N . TYR A 1 282 ? -7.329 -4.209 -5.067 1.00 92.69 282 TYR A N 1
ATOM 2251 C CA . TYR A 1 282 ? -8.671 -3.673 -5.286 1.00 92.69 282 TYR A CA 1
ATOM 2252 C C . TYR A 1 282 ? -9.290 -3.197 -3.981 1.00 92.69 282 TYR A C 1
ATOM 2254 O O . TYR A 1 282 ? -9.578 -2.008 -3.853 1.00 92.69 282 TYR A O 1
ATOM 2262 N N . ASP A 1 283 ? -9.430 -4.079 -2.992 1.00 89.50 283 ASP A N 1
ATOM 2263 C CA . ASP A 1 283 ? -10.177 -3.739 -1.778 1.00 89.50 283 ASP A CA 1
ATOM 2264 C C . ASP A 1 283 ? -9.410 -2.709 -0.930 1.00 89.50 283 ASP A C 1
ATOM 2266 O O . ASP A 1 283 ? -9.964 -1.670 -0.568 1.00 89.50 283 ASP A O 1
ATOM 2270 N N . TYR A 1 284 ? -8.102 -2.899 -0.716 1.00 86.94 284 TYR A N 1
ATOM 2271 C CA . TYR A 1 284 ? -7.279 -1.952 0.058 1.00 86.94 284 TYR A CA 1
ATOM 2272 C C . TYR A 1 284 ? -7.120 -0.597 -0.648 1.00 86.94 284 TYR A C 1
ATOM 2274 O O . TYR A 1 284 ? -6.916 0.428 0.003 1.00 86.94 284 TYR A O 1
ATOM 2282 N N . SER A 1 285 ? -7.266 -0.556 -1.974 1.00 79.81 285 SER A N 1
ATOM 2283 C CA . SER A 1 285 ? -7.180 0.677 -2.763 1.00 79.81 285 SER A CA 1
ATOM 2284 C C . SER A 1 285 ? -8.384 1.605 -2.580 1.00 79.81 285 SER A C 1
ATOM 2286 O O . SER A 1 285 ? -8.232 2.823 -2.720 1.00 79.81 285 SER A O 1
ATOM 2288 N N . PHE A 1 286 ? -9.559 1.082 -2.207 1.00 69.56 286 PHE A N 1
ATOM 2289 C CA . PHE A 1 286 ? -10.734 1.917 -1.928 1.00 69.56 286 PHE A CA 1
ATOM 2290 C C . PHE A 1 286 ? -10.518 2.866 -0.744 1.00 69.56 286 PHE A C 1
ATOM 2292 O O . PHE A 1 286 ? -11.138 3.921 -0.690 1.00 69.56 286 PHE A O 1
ATOM 2299 N N . PHE A 1 287 ? -9.598 2.569 0.171 1.00 70.88 287 PHE A N 1
ATOM 2300 C CA . PHE A 1 287 ? -9.368 3.390 1.357 1.00 70.88 287 PHE A CA 1
ATOM 2301 C C . PHE A 1 287 ? -9.018 4.859 1.047 1.00 70.88 287 PHE A C 1
ATOM 2303 O O . PHE A 1 287 ? -9.648 5.793 1.553 1.00 70.88 287 PHE A O 1
ATOM 2310 N N . TYR A 1 288 ? -7.995 5.084 0.222 1.00 68.44 288 TYR A N 1
ATOM 2311 C CA . TYR A 1 288 ? -7.447 6.427 0.007 1.00 68.44 288 TYR A CA 1
ATOM 2312 C C . TYR A 1 288 ? -8.439 7.358 -0.688 1.00 68.44 288 TYR A C 1
ATOM 2314 O O . TYR A 1 288 ? -8.424 8.573 -0.478 1.00 68.44 288 TYR A O 1
ATOM 2322 N N . SER A 1 289 ? -9.320 6.764 -1.488 1.00 58.06 289 SER A N 1
ATOM 2323 C CA . SER A 1 289 ? -10.343 7.437 -2.273 1.00 58.06 289 SER A CA 1
ATOM 2324 C C . SER A 1 289 ? -11.302 8.319 -1.489 1.00 58.06 289 SER A C 1
ATOM 2326 O O . SER A 1 289 ? -11.762 9.358 -1.970 1.00 58.06 289 SER A O 1
ATOM 2328 N N . ASP A 1 290 ? -11.601 7.897 -0.272 1.00 58.31 290 ASP A N 1
ATOM 2329 C CA . ASP A 1 290 ? -12.632 8.495 0.547 1.00 58.31 290 ASP A CA 1
ATOM 2330 C C . ASP A 1 290 ? -12.034 9.601 1.419 1.00 58.31 290 ASP A C 1
ATOM 2332 O O . ASP A 1 290 ? -12.616 10.679 1.543 1.00 58.31 290 ASP A O 1
ATOM 2336 N N . LEU A 1 291 ? -10.779 9.445 1.854 1.00 62.38 291 LEU A N 1
ATOM 2337 C CA . LEU A 1 291 ? -9.997 10.523 2.472 1.00 62.38 291 LEU A CA 1
ATOM 2338 C C . LEU A 1 291 ? -9.826 11.750 1.564 1.00 62.38 291 LEU A C 1
ATOM 2340 O O . LEU A 1 291 ? -9.791 12.883 2.052 1.00 62.38 291 LEU A O 1
ATOM 2344 N N . ALA A 1 292 ? -9.764 11.538 0.248 1.00 58.28 292 ALA A N 1
ATOM 2345 C CA . ALA A 1 292 ? -9.606 12.580 -0.765 1.00 58.28 292 ALA A CA 1
ATOM 2346 C C . ALA A 1 292 ? -10.718 13.630 -0.776 1.00 58.28 292 ALA A C 1
ATOM 2348 O O . ALA A 1 292 ? -10.488 14.797 -1.090 1.00 58.28 292 ALA A O 1
ATOM 2349 N N . LYS A 1 293 ? -11.945 13.222 -0.444 1.00 61.34 293 LYS A N 1
ATOM 2350 C CA . LYS A 1 293 ? -13.149 14.048 -0.604 1.00 61.34 293 LYS A CA 1
ATOM 2351 C C . LYS A 1 293 ? -13.321 15.089 0.513 1.00 61.34 293 LYS A C 1
ATOM 2353 O O . LYS A 1 293 ? -14.367 15.727 0.577 1.00 61.34 293 LYS A O 1
ATOM 2358 N N . GLY A 1 294 ? -12.314 15.243 1.385 1.00 53.38 294 GLY A N 1
ATOM 2359 C CA . GLY A 1 294 ? -12.039 16.399 2.249 1.00 53.38 294 GLY A CA 1
ATOM 2360 C C . GLY A 1 294 ? -13.253 17.212 2.707 1.00 53.38 294 GLY A C 1
ATOM 2361 O O . GLY A 1 294 ? -13.641 18.181 2.062 1.00 53.38 294 GLY A O 1
ATOM 2362 N N . GLY A 1 295 ? -13.814 16.875 3.869 1.00 60.75 295 GLY A N 1
ATOM 2363 C CA . GLY A 1 295 ? -14.928 17.619 4.458 1.00 60.75 295 GLY A CA 1
ATOM 2364 C C . GLY A 1 295 ? -15.144 17.302 5.936 1.00 60.75 295 GLY A C 1
ATOM 2365 O O . GLY A 1 295 ? -14.388 16.544 6.549 1.00 60.75 295 GLY A O 1
ATOM 2366 N N . SER A 1 296 ? -16.216 17.851 6.518 1.00 59.28 296 SER A N 1
ATOM 2367 C CA . SER A 1 296 ? -16.680 17.535 7.883 1.00 59.28 296 SER A CA 1
ATOM 2368 C C . SER A 1 296 ? -16.927 16.033 8.120 1.00 59.28 296 SER A C 1
ATOM 2370 O O . SER A 1 296 ? -17.101 15.625 9.259 1.00 59.28 296 SER A O 1
ATOM 2372 N N . SER A 1 297 ? -16.899 15.208 7.071 1.00 74.00 297 SER A N 1
ATOM 2373 C CA . SER A 1 297 ? -17.111 13.760 7.066 1.00 74.00 297 SER A CA 1
ATOM 2374 C C . SER A 1 297 ? -15.837 12.909 7.179 1.00 74.00 297 SER A C 1
ATOM 2376 O O . SER A 1 297 ? -15.923 11.705 6.978 1.00 74.00 297 SER A O 1
ATOM 2378 N N . ALA A 1 298 ? -14.663 13.468 7.509 1.00 78.31 298 ALA A N 1
ATOM 2379 C CA . ALA A 1 298 ? -13.416 12.686 7.618 1.00 78.31 298 ALA A CA 1
ATOM 2380 C C . ALA A 1 298 ? -13.556 11.411 8.478 1.00 78.31 298 ALA A C 1
ATOM 2382 O O . ALA A 1 298 ? -13.022 10.363 8.134 1.00 78.31 298 ALA A O 1
ATOM 2383 N N . GLY A 1 299 ? -14.329 11.484 9.566 1.00 85.50 299 GLY A N 1
ATOM 2384 C CA . GLY A 1 299 ? -14.616 10.324 10.406 1.00 85.50 299 GLY A CA 1
ATOM 2385 C C . GLY A 1 299 ? -15.400 9.211 9.699 1.00 85.50 299 GLY A C 1
ATOM 2386 O O . GLY A 1 299 ? -15.137 8.042 9.947 1.00 85.50 299 GLY A O 1
ATOM 2387 N N . GLU A 1 300 ? -16.310 9.554 8.784 1.00 87.25 300 GLU A N 1
ATOM 2388 C CA . GLU A 1 300 ? -17.056 8.581 7.970 1.00 87.25 300 GLU A CA 1
ATOM 2389 C C . GLU A 1 300 ? -16.146 7.873 6.972 1.00 87.25 300 GLU A C 1
ATOM 2391 O O . GLU A 1 300 ? -16.245 6.664 6.789 1.00 87.25 300 GLU A O 1
ATOM 2396 N N . TYR A 1 301 ? -15.211 8.610 6.377 1.00 84.25 301 TYR A N 1
ATOM 2397 C CA . TYR A 1 301 ? -14.245 8.039 5.446 1.00 84.25 301 TYR A CA 1
ATOM 2398 C C . TYR A 1 301 ? -13.288 7.071 6.140 1.00 84.25 301 TYR A C 1
ATOM 2400 O O . TYR A 1 301 ? -12.994 6.014 5.597 1.00 84.25 301 TYR A O 1
ATOM 2408 N N . TYR A 1 302 ? -12.881 7.351 7.380 1.00 86.88 302 TYR A N 1
ATOM 2409 C CA . TYR A 1 302 ? -12.153 6.370 8.188 1.00 86.88 302 TYR A CA 1
ATOM 2410 C C . TYR A 1 302 ? -13.005 5.154 8.594 1.00 86.88 302 TYR A C 1
ATOM 2412 O O . TYR A 1 302 ? -12.463 4.070 8.791 1.00 86.88 302 TYR A O 1
ATOM 2420 N N . LEU A 1 303 ? -14.330 5.281 8.721 1.00 91.19 303 LEU A N 1
ATOM 2421 C CA . LEU A 1 303 ? -15.176 4.098 8.920 1.00 91.19 303 LEU A CA 1
ATOM 2422 C C . LEU A 1 303 ? -15.233 3.249 7.656 1.00 91.19 303 LEU A C 1
ATOM 2424 O O . LEU A 1 303 ? -15.072 2.039 7.755 1.00 91.19 303 LEU A O 1
ATOM 2428 N N . GLN A 1 304 ? -15.419 3.871 6.492 1.00 87.62 304 GLN A N 1
ATOM 2429 C CA . GLN A 1 304 ? -15.410 3.183 5.197 1.00 87.62 304 GLN A CA 1
ATOM 2430 C C . GLN A 1 304 ? -14.062 2.501 4.946 1.00 87.62 304 GLN A C 1
ATOM 2432 O O . GLN A 1 304 ? -14.030 1.322 4.609 1.00 87.62 304 GLN A O 1
ATOM 2437 N N . ALA A 1 305 ? -12.964 3.201 5.246 1.00 85.88 305 ALA A N 1
ATOM 2438 C CA . ALA A 1 305 ? -11.615 2.654 5.278 1.00 85.88 305 ALA A CA 1
ATOM 2439 C C . ALA A 1 305 ? -11.543 1.354 6.071 1.00 85.88 305 ALA A C 1
ATOM 2441 O O . ALA A 1 305 ? -11.105 0.337 5.554 1.00 85.88 305 ALA A O 1
ATOM 2442 N N . ALA A 1 306 ? -12.002 1.379 7.324 1.00 92.38 306 ALA A N 1
ATOM 2443 C CA . ALA A 1 306 ? -11.958 0.219 8.196 1.00 92.38 306 ALA A CA 1
ATOM 2444 C C . ALA A 1 306 ? -12.749 -0.974 7.634 1.00 92.38 306 ALA A C 1
ATOM 2446 O O . ALA A 1 306 ? -12.363 -2.112 7.881 1.00 92.38 306 ALA A O 1
ATOM 2447 N N . GLU A 1 307 ? -13.829 -0.745 6.883 1.00 92.50 307 GLU A N 1
ATOM 2448 C CA . GLU A 1 307 ? -14.603 -1.838 6.276 1.00 92.50 307 GLU A CA 1
ATOM 2449 C C . GLU A 1 307 ? -13.928 -2.465 5.057 1.00 92.50 307 GLU A C 1
ATOM 2451 O O . GLU A 1 307 ? -14.225 -3.615 4.745 1.00 92.50 307 GLU A O 1
ATOM 2456 N N . ALA A 1 308 ? -13.010 -1.754 4.398 1.00 90.56 308 ALA A N 1
ATOM 2457 C CA . ALA A 1 308 ? -12.213 -2.311 3.306 1.00 90.56 308 ALA A CA 1
ATOM 2458 C C . ALA A 1 308 ? -11.163 -3.325 3.797 1.00 90.56 308 ALA A C 1
ATOM 2460 O O . ALA A 1 308 ? -10.650 -4.121 3.012 1.00 90.56 308 ALA A O 1
ATOM 2461 N N . TYR A 1 309 ? -10.849 -3.314 5.097 1.00 93.75 309 TYR A N 1
ATOM 2462 C CA . TYR A 1 309 ? -9.893 -4.232 5.700 1.00 93.75 309 TYR A CA 1
ATOM 2463 C C . TYR A 1 309 ? -10.593 -5.407 6.407 1.00 93.75 309 TYR A C 1
ATOM 2465 O O . TYR A 1 309 ? -11.560 -5.218 7.162 1.00 93.75 309 TYR A O 1
ATOM 2473 N N . PRO A 1 310 ? -10.066 -6.635 6.255 1.00 96.75 310 PRO A N 1
ATOM 2474 C CA . PRO A 1 310 ? -10.432 -7.772 7.083 1.00 96.75 310 PRO A CA 1
ATOM 2475 C C . PRO A 1 310 ? -10.399 -7.464 8.580 1.00 96.75 310 PRO A C 1
ATOM 2477 O O . PRO A 1 310 ? -9.635 -6.622 9.051 1.00 96.75 310 PRO A O 1
ATOM 2480 N N . VAL A 1 311 ? -11.236 -8.159 9.356 1.00 97.25 311 VAL A N 1
ATOM 2481 C CA . VAL A 1 311 ? -11.340 -7.931 10.812 1.00 97.25 311 VAL A CA 1
ATOM 2482 C C . VAL A 1 311 ? -10.010 -8.156 11.536 1.00 97.25 311 VAL A C 1
ATOM 2484 O O . VAL A 1 311 ? -9.716 -7.495 12.534 1.00 97.25 311 VAL A O 1
ATOM 2487 N N . ASP A 1 312 ? -9.198 -9.056 10.991 1.00 97.00 312 ASP A N 1
ATOM 2488 C CA . ASP A 1 312 ? -7.896 -9.468 11.492 1.00 97.00 312 ASP A CA 1
ATOM 2489 C C . ASP A 1 312 ? -6.719 -8.628 10.955 1.00 97.00 312 ASP A C 1
ATOM 2491 O O . ASP A 1 312 ? -5.580 -8.869 11.354 1.00 97.00 312 ASP A O 1
ATOM 2495 N N . ASP A 1 313 ? -6.959 -7.625 10.105 1.00 95.12 313 ASP A N 1
ATOM 2496 C CA . ASP A 1 313 ? -5.908 -6.717 9.636 1.00 95.12 313 ASP A CA 1
ATOM 2497 C C . ASP A 1 313 ? -5.650 -5.597 10.660 1.00 95.12 313 ASP A C 1
ATOM 2499 O O . ASP A 1 313 ? -6.578 -4.999 11.216 1.00 95.12 313 ASP A O 1
ATOM 2503 N N . GLU A 1 314 ? -4.379 -5.284 10.918 1.00 91.81 314 GLU A N 1
ATOM 2504 C CA . GLU A 1 314 ? -4.001 -4.243 11.880 1.00 91.81 314 GLU A CA 1
ATOM 2505 C C . GLU A 1 314 ? -4.388 -2.817 11.453 1.00 91.81 314 GLU A C 1
ATOM 2507 O O . GLU A 1 314 ? -4.629 -1.958 12.308 1.00 91.81 314 GLU A O 1
ATOM 2512 N N . HIS A 1 315 ? -4.541 -2.558 10.154 1.00 91.00 315 HIS A N 1
ATOM 2513 C CA . HIS A 1 315 ? -4.996 -1.255 9.675 1.00 91.00 315 HIS A CA 1
ATOM 2514 C C . HIS A 1 315 ? -6.471 -0.992 10.002 1.00 91.00 315 HIS A C 1
ATOM 2516 O O . HIS A 1 315 ? -6.861 0.162 10.196 1.00 91.00 315 HIS A O 1
ATOM 2522 N N . ARG A 1 316 ? -7.299 -2.035 10.151 1.00 94.00 316 ARG A N 1
ATOM 2523 C CA . ARG A 1 316 ? -8.726 -1.860 10.454 1.00 94.00 316 ARG A CA 1
ATOM 2524 C C . ARG A 1 316 ? -8.947 -1.133 11.776 1.00 94.00 316 ARG A C 1
ATOM 2526 O O . ARG A 1 316 ? -9.662 -0.131 11.814 1.00 94.00 316 ARG A O 1
ATOM 2533 N N . TYR A 1 317 ? -8.339 -1.605 12.867 1.00 93.94 317 TYR A N 1
ATOM 2534 C CA . TYR A 1 317 ? -8.507 -0.943 14.164 1.00 93.94 317 TYR A CA 1
ATOM 2535 C C . TYR A 1 317 ? -7.857 0.444 14.181 1.00 93.94 317 TYR A C 1
ATOM 2537 O O . TYR A 1 317 ? -8.369 1.339 14.857 1.00 93.94 317 TYR A O 1
ATOM 2545 N N . TYR A 1 318 ? -6.771 0.650 13.428 1.00 90.25 318 TYR A N 1
ATOM 2546 C CA . TYR A 1 318 ? -6.161 1.968 13.270 1.00 90.25 318 TYR A CA 1
ATOM 2547 C C . TYR A 1 318 ? -7.167 2.962 12.671 1.00 90.25 318 TYR A C 1
ATOM 2549 O O . TYR A 1 318 ? -7.381 4.036 13.235 1.00 90.25 318 TYR A O 1
ATOM 2557 N N . TYR A 1 319 ? -7.880 2.581 11.608 1.00 90.31 319 TYR A N 1
ATOM 2558 C CA . TYR A 1 319 ? -8.900 3.447 11.014 1.00 90.31 319 TYR A CA 1
ATOM 2559 C C . TYR A 1 319 ? -10.139 3.619 11.887 1.00 90.31 319 TYR A C 1
ATOM 2561 O O . TYR A 1 319 ? -10.665 4.726 11.960 1.00 90.31 319 TYR A O 1
ATOM 2569 N N . LEU A 1 320 ? -10.571 2.597 12.629 1.00 94.38 320 LEU A N 1
ATOM 2570 C CA . LEU A 1 320 ? -11.656 2.754 13.609 1.00 94.38 320 LEU A CA 1
ATOM 2571 C C . LEU A 1 320 ? -11.298 3.765 14.709 1.00 94.38 320 LEU A C 1
ATOM 2573 O O . LEU A 1 320 ? -12.149 4.555 15.123 1.00 94.38 320 LEU A O 1
ATOM 2577 N N . ASN A 1 321 ? -10.040 3.779 15.158 1.00 92.50 321 ASN A N 1
ATOM 2578 C CA . ASN A 1 321 ? -9.538 4.777 16.102 1.00 92.50 321 ASN A CA 1
ATOM 2579 C C . ASN A 1 321 ? -9.564 6.187 15.495 1.00 92.50 321 ASN A C 1
ATOM 2581 O O . ASN A 1 321 ? -10.170 7.094 16.071 1.00 92.50 321 ASN A O 1
ATOM 2585 N N . SER A 1 322 ? -8.998 6.359 14.298 1.00 87.75 322 SER A N 1
ATOM 2586 C CA . SER A 1 322 ? -9.017 7.639 13.577 1.00 87.75 322 SER A CA 1
ATOM 2587 C C . SER A 1 322 ? -10.442 8.136 13.325 1.00 87.75 322 SER A C 1
ATOM 2589 O O . SER A 1 322 ? -10.750 9.303 13.579 1.00 87.75 322 SER A O 1
ATOM 2591 N N . ALA A 1 323 ? -11.352 7.252 12.913 1.00 90.88 323 ALA A N 1
ATOM 2592 C CA . ALA A 1 323 ? -12.764 7.565 12.737 1.00 90.88 323 ALA A CA 1
ATOM 2593 C C . ALA A 1 323 ? -13.369 8.144 14.011 1.00 90.88 323 ALA A C 1
ATOM 2595 O O . ALA A 1 323 ? -13.971 9.220 13.986 1.00 90.88 323 ALA A O 1
ATOM 2596 N N . LEU A 1 324 ? -13.174 7.452 15.134 1.00 91.88 324 LEU A N 1
ATOM 2597 C CA . LEU A 1 324 ? -13.741 7.853 16.408 1.00 91.88 324 LEU A CA 1
ATOM 2598 C C . LEU A 1 324 ? -13.207 9.224 16.844 1.00 91.88 324 LEU A C 1
ATOM 2600 O O . LEU A 1 324 ? -14.006 10.108 17.151 1.00 91.88 324 LEU A O 1
ATOM 2604 N N . GLN A 1 325 ? -11.889 9.440 16.783 1.00 87.69 325 GLN A N 1
ATOM 2605 C CA . GLN A 1 325 ? -11.264 10.732 17.100 1.00 87.69 325 GLN A CA 1
ATOM 2606 C C . GLN A 1 325 ? -11.854 11.873 16.255 1.00 87.69 325 GLN A C 1
ATOM 2608 O O . GLN A 1 325 ? -12.230 12.926 16.778 1.00 87.69 325 GLN A O 1
ATOM 2613 N N . HIS A 1 326 ? -12.006 11.666 14.946 1.00 85.31 326 HIS A N 1
ATOM 2614 C CA . HIS A 1 326 ? -12.557 12.685 14.054 1.00 85.31 326 HIS A CA 1
ATOM 2615 C C . HIS A 1 326 ? -14.049 12.959 14.301 1.00 85.31 326 HIS A C 1
ATOM 2617 O O . HIS A 1 326 ? -14.456 14.127 14.316 1.00 85.31 326 HIS A O 1
ATOM 2623 N N . LEU A 1 327 ? -14.858 11.919 14.522 1.00 88.25 327 LEU A N 1
ATOM 2624 C CA . LEU A 1 327 ? -16.290 12.061 14.808 1.00 88.25 327 LEU A CA 1
ATOM 2625 C C . LEU A 1 327 ? -16.531 12.763 16.152 1.00 88.25 327 LEU A C 1
ATOM 2627 O O . LEU A 1 327 ? -17.423 13.612 16.246 1.00 88.25 327 LEU A O 1
ATOM 2631 N N . TYR A 1 328 ? -15.700 12.478 17.159 1.00 86.06 328 TYR A N 1
ATOM 2632 C CA . TYR A 1 328 ? -15.713 13.178 18.444 1.00 86.06 328 TYR A CA 1
ATOM 2633 C C . TYR A 1 328 ? -15.421 14.668 18.294 1.00 86.06 328 TYR A C 1
ATOM 2635 O O . TYR A 1 328 ? -16.177 15.507 18.783 1.00 86.06 328 TYR A O 1
ATOM 2643 N N . HIS A 1 329 ? -14.336 15.022 17.603 1.00 80.69 329 HIS A N 1
ATOM 2644 C CA . HIS A 1 329 ? -13.859 16.403 17.594 1.00 80.69 329 HIS A CA 1
ATOM 2645 C C . HIS A 1 329 ? -14.591 17.332 16.616 1.00 80.69 329 HIS A C 1
ATOM 2647 O O . HIS A 1 329 ? -14.517 18.555 16.798 1.00 80.69 329 HIS A O 1
ATOM 2653 N N . ARG A 1 330 ? -15.257 16.808 15.574 1.00 77.12 330 ARG A N 1
ATOM 2654 C CA . ARG A 1 330 ? -15.799 17.644 14.482 1.00 77.12 330 ARG A CA 1
ATOM 2655 C C . ARG A 1 330 ? -17.315 17.612 14.325 1.00 77.12 330 ARG A C 1
ATOM 2657 O O . ARG A 1 330 ? -17.914 18.676 14.205 1.00 77.12 330 ARG A O 1
ATOM 2664 N N . THR A 1 331 ? -17.940 16.439 14.303 1.00 75.50 331 THR A N 1
ATOM 2665 C CA . THR A 1 331 ? -19.369 16.302 13.943 1.00 75.50 331 THR A CA 1
ATOM 2666 C C . THR A 1 331 ? -20.289 16.085 15.142 1.00 75.50 331 THR A C 1
ATOM 2668 O O . THR A 1 331 ? -21.510 16.286 15.041 1.00 75.50 331 THR A O 1
ATOM 2671 N N . GLY A 1 332 ? -19.701 15.670 16.267 1.00 82.06 332 GLY A N 1
ATOM 2672 C CA . GLY A 1 332 ? -20.412 15.110 17.406 1.00 82.06 332 GLY A CA 1
ATOM 2673 C C . GLY A 1 332 ? -20.909 13.705 17.072 1.00 82.06 332 GLY A C 1
ATOM 2674 O O . GLY A 1 332 ? -21.590 13.491 16.066 1.00 82.06 332 GLY A O 1
ATOM 2675 N N . VAL A 1 333 ? -20.576 12.742 17.924 1.00 92.56 333 VAL A N 1
ATOM 2676 C CA . VAL A 1 333 ? -21.024 11.349 17.826 1.00 92.56 333 VAL A CA 1
ATOM 2677 C C . VAL A 1 333 ? -21.992 11.065 18.972 1.00 92.56 333 VAL A C 1
ATOM 2679 O O . VAL A 1 333 ? -21.825 11.595 20.068 1.00 92.56 333 VAL A O 1
ATOM 2682 N N . THR A 1 334 ? -23.045 10.286 18.729 1.00 95.00 334 THR A N 1
ATOM 2683 C CA . THR A 1 334 ? -23.915 9.824 19.820 1.00 95.00 334 THR A CA 1
ATOM 2684 C C . THR A 1 334 ? -23.206 8.734 20.616 1.00 95.00 334 THR A C 1
ATOM 2686 O O . THR A 1 334 ? -22.392 7.993 20.058 1.00 95.00 334 THR A O 1
ATOM 2689 N N . ALA A 1 335 ? -23.527 8.592 21.903 1.00 95.00 335 ALA A N 1
ATOM 2690 C CA . ALA A 1 335 ? -22.943 7.532 22.725 1.00 95.00 335 ALA A CA 1
ATOM 2691 C C . ALA A 1 335 ? -23.204 6.139 22.125 1.00 95.00 335 ALA A C 1
ATOM 2693 O O . ALA A 1 335 ? -22.292 5.317 22.065 1.00 95.00 335 ALA A O 1
ATOM 2694 N N . ARG A 1 336 ? -24.405 5.900 21.578 1.00 96.62 336 ARG A N 1
ATOM 2695 C CA . ARG A 1 336 ? -24.751 4.662 20.858 1.00 96.62 336 ARG A CA 1
ATOM 2696 C C . ARG A 1 336 ? -23.774 4.373 19.720 1.00 96.62 336 ARG A C 1
ATOM 2698 O O . ARG A 1 336 ? -23.248 3.268 19.629 1.00 96.62 336 ARG A O 1
ATOM 2705 N N . ARG A 1 337 ? -23.521 5.367 18.866 1.00 95.94 337 ARG A N 1
ATOM 2706 C CA . ARG A 1 337 ? -22.651 5.208 17.699 1.00 95.94 337 ARG A CA 1
ATOM 2707 C C . ARG A 1 337 ? -21.183 5.053 18.090 1.00 95.94 337 ARG A C 1
ATOM 2709 O O . ARG A 1 337 ? -20.487 4.232 17.510 1.00 95.94 337 ARG A O 1
ATOM 2716 N N . ALA A 1 338 ? -20.716 5.798 19.088 1.00 95.56 338 ALA A N 1
ATOM 2717 C CA . ALA A 1 338 ? -19.361 5.638 19.606 1.00 95.56 338 ALA A CA 1
ATOM 2718 C C . ALA A 1 338 ? -19.143 4.234 20.193 1.00 95.56 338 ALA A C 1
ATOM 2720 O O . ALA A 1 338 ? -18.122 3.607 19.918 1.00 95.56 338 ALA A O 1
ATOM 2721 N N . LEU A 1 339 ? -20.112 3.716 20.955 1.00 96.12 339 LEU A N 1
ATOM 2722 C CA . LEU A 1 339 ? -20.056 2.367 21.524 1.00 96.12 339 LEU A CA 1
ATOM 2723 C C . LEU A 1 339 ? -20.029 1.268 20.457 1.00 96.12 339 LEU A C 1
ATOM 2725 O O . LEU A 1 339 ? -19.312 0.285 20.644 1.00 96.12 339 LEU A O 1
ATOM 2729 N N . ASP A 1 340 ? -20.758 1.441 19.354 1.00 97.44 340 ASP A N 1
ATOM 2730 C CA . ASP A 1 340 ? -20.709 0.539 18.197 1.00 97.44 340 ASP A CA 1
ATOM 2731 C C . ASP A 1 340 ? -19.306 0.506 17.562 1.00 97.44 340 ASP A C 1
ATOM 2733 O O . ASP A 1 340 ? -18.688 -0.555 17.448 1.00 97.44 340 ASP A O 1
ATOM 2737 N N . ILE A 1 341 ? -18.736 1.681 17.269 1.00 97.19 341 ILE A N 1
ATOM 2738 C CA . ILE A 1 341 ? -17.374 1.802 16.722 1.00 97.19 341 ILE A CA 1
ATOM 2739 C C . ILE A 1 341 ? -16.346 1.180 17.681 1.00 97.19 341 ILE A C 1
ATOM 2741 O O . ILE A 1 341 ? -15.459 0.444 17.253 1.00 97.19 341 ILE A O 1
ATOM 2745 N N . LEU A 1 342 ? -16.481 1.416 18.989 1.00 96.94 342 LEU A N 1
ATOM 2746 C CA . LEU A 1 342 ? -15.609 0.843 20.019 1.00 96.94 342 LEU A CA 1
ATOM 2747 C C . LEU A 1 342 ? -15.740 -0.681 20.142 1.00 96.94 342 LEU A C 1
ATOM 2749 O O . LEU A 1 342 ? -14.761 -1.353 20.475 1.00 96.94 342 LEU A O 1
ATOM 2753 N N . ALA A 1 343 ? -16.928 -1.244 19.907 1.00 97.50 343 ALA A N 1
ATOM 2754 C CA . ALA A 1 343 ? -17.124 -2.691 19.887 1.00 97.50 343 ALA A CA 1
ATOM 2755 C C . ALA A 1 343 ? -16.367 -3.323 18.713 1.00 97.50 343 ALA A C 1
ATOM 2757 O O . ALA A 1 343 ? -15.576 -4.244 18.931 1.00 97.50 343 ALA A O 1
ATOM 2758 N N . ARG A 1 344 ? -16.516 -2.752 17.513 1.00 97.88 344 ARG A N 1
ATOM 2759 C CA . ARG A 1 344 ? -15.779 -3.158 16.306 1.00 97.88 344 ARG A CA 1
ATOM 2760 C C . ARG A 1 344 ? -14.268 -2.982 16.467 1.00 97.88 344 ARG A C 1
ATOM 2762 O O . ARG A 1 344 ? -13.499 -3.858 16.087 1.00 97.88 344 ARG A O 1
ATOM 2769 N N . PHE A 1 345 ? -13.833 -1.885 17.092 1.00 97.00 345 PHE A N 1
ATOM 2770 C CA . PHE A 1 345 ? -12.422 -1.641 17.405 1.00 97.00 345 PHE A CA 1
ATOM 2771 C C . PHE A 1 345 ? -11.866 -2.745 18.308 1.00 97.00 345 PHE A C 1
ATOM 2773 O O . PHE A 1 345 ? -10.814 -3.312 18.023 1.00 97.00 345 PHE A O 1
ATOM 2780 N N . ARG A 1 346 ? -12.591 -3.096 19.378 1.00 96.69 346 ARG A N 1
ATOM 2781 C CA . ARG A 1 346 ? -12.181 -4.153 20.309 1.00 96.69 346 ARG A CA 1
ATOM 2782 C C . ARG A 1 346 ? -12.080 -5.516 19.634 1.00 96.69 346 ARG A C 1
ATOM 2784 O O . ARG A 1 346 ? -11.128 -6.246 19.906 1.00 96.69 346 ARG A O 1
ATOM 2791 N N . GLU A 1 347 ? -13.043 -5.847 18.783 1.00 97.75 347 GLU A N 1
ATOM 2792 C CA . GLU A 1 347 ? -13.015 -7.072 17.987 1.00 97.75 347 GLU A CA 1
ATOM 2793 C C . GLU A 1 347 ? -11.809 -7.092 17.047 1.00 97.75 347 GLU A C 1
ATOM 2795 O O . GLU A 1 347 ? -11.020 -8.032 17.097 1.00 97.75 347 GLU A O 1
ATOM 2800 N N . SER A 1 348 ? -11.588 -6.022 16.282 1.00 96.56 348 SER A N 1
ATOM 2801 C CA . SER A 1 348 ? -10.461 -5.949 15.354 1.00 96.56 348 SER A CA 1
ATOM 2802 C C . SER A 1 348 ? -9.107 -6.017 16.066 1.00 96.56 348 SER A C 1
ATOM 2804 O O . SER A 1 348 ? -8.222 -6.743 15.619 1.00 96.56 348 SER A O 1
ATOM 2806 N N . VAL A 1 349 ? -8.936 -5.368 17.227 1.00 95.00 349 VAL A N 1
ATOM 2807 C CA . VAL A 1 349 ? -7.719 -5.515 18.053 1.00 95.00 349 VAL A CA 1
ATOM 2808 C C . VAL A 1 349 ? -7.514 -6.970 18.482 1.00 95.00 349 VAL A C 1
ATOM 2810 O O . VAL A 1 349 ? -6.391 -7.471 18.419 1.00 95.00 349 VAL A O 1
ATOM 2813 N N . LYS A 1 350 ? -8.576 -7.659 18.917 1.00 96.00 350 LYS A N 1
ATOM 2814 C CA . LYS A 1 350 ? -8.509 -9.065 19.337 1.00 96.00 350 LYS A CA 1
ATOM 2815 C C . LYS A 1 350 ? -8.129 -9.983 18.173 1.00 96.00 350 LYS A C 1
ATOM 2817 O O . LYS A 1 350 ? -7.241 -10.815 18.336 1.00 96.00 350 LYS A O 1
ATOM 2822 N N . GLU A 1 351 ? -8.791 -9.846 17.030 1.00 96.69 351 GLU A N 1
ATOM 2823 C CA . GLU A 1 351 ? -8.583 -10.721 15.873 1.00 96.69 351 GLU A CA 1
ATOM 2824 C C . GLU A 1 351 ? -7.216 -10.482 15.234 1.00 96.69 351 GLU A C 1
ATOM 2826 O O . GLU A 1 351 ? -6.451 -11.425 15.051 1.00 96.69 351 GLU A O 1
ATOM 2831 N N . SER A 1 352 ? -6.824 -9.223 15.039 1.00 94.88 352 SER A N 1
ATOM 2832 C CA . SER A 1 352 ? -5.490 -8.900 14.520 1.00 94.88 352 SER A CA 1
ATOM 2833 C C . SER A 1 352 ? -4.358 -9.342 15.447 1.00 94.88 352 SER A C 1
ATOM 2835 O O . SER A 1 352 ? -3.257 -9.619 14.985 1.00 94.88 352 SER A O 1
ATOM 2837 N N . LYS A 1 353 ? -4.566 -9.453 16.768 1.00 92.44 353 LYS A N 1
ATOM 2838 C CA . LYS A 1 353 ? -3.571 -10.048 17.691 1.00 92.44 353 LYS A CA 1
ATOM 2839 C C . LYS A 1 353 ? -3.284 -11.519 17.418 1.00 92.44 353 LYS A C 1
ATOM 2841 O O . LYS A 1 353 ? -2.252 -12.000 17.861 1.00 92.44 353 LYS A O 1
ATOM 2846 N N . LYS A 1 354 ? -4.116 -12.231 16.666 1.00 94.06 354 LYS A N 1
ATOM 2847 C CA . LYS A 1 354 ? -3.796 -13.611 16.289 1.00 94.06 354 LYS A CA 1
ATOM 2848 C C . LYS A 1 354 ? -2.627 -13.679 15.306 1.00 94.06 354 LYS A C 1
ATOM 2850 O O . LYS A 1 354 ? -1.875 -14.635 15.367 1.00 94.06 354 LYS A O 1
ATOM 2855 N N . ILE A 1 355 ? -2.459 -12.655 14.463 1.00 92.38 355 ILE A N 1
ATOM 2856 C CA . ILE A 1 355 ? -1.473 -12.622 13.370 1.00 92.38 355 ILE A CA 1
ATOM 2857 C C . ILE A 1 355 ? -0.335 -11.641 13.674 1.00 92.38 355 ILE A C 1
ATOM 2859 O O . ILE A 1 355 ? 0.842 -11.954 13.530 1.00 92.38 355 ILE A O 1
ATOM 2863 N N . TRP A 1 356 ? -0.682 -10.437 14.125 1.00 89.00 356 TRP A N 1
ATOM 2864 C CA . TRP A 1 356 ? 0.218 -9.282 14.139 1.00 89.00 356 TRP A CA 1
ATOM 2865 C C . TRP A 1 356 ? 0.875 -9.020 15.497 1.00 89.00 356 TRP A C 1
ATOM 2867 O O . TRP A 1 356 ? 1.537 -8.002 15.672 1.00 89.00 356 TRP A O 1
ATOM 2877 N N . ASN A 1 357 ? 0.668 -9.875 16.505 1.00 84.12 357 ASN A N 1
ATOM 2878 C CA . ASN A 1 357 ? 1.130 -9.607 17.878 1.00 84.12 357 ASN A CA 1
ATOM 2879 C C . ASN A 1 357 ? 2.651 -9.455 17.992 1.00 84.12 357 ASN A C 1
ATOM 2881 O O . ASN A 1 357 ? 3.133 -8.763 18.880 1.00 84.12 357 ASN A O 1
ATOM 2885 N N . GLN A 1 358 ? 3.393 -10.087 17.087 1.00 77.25 358 GLN A N 1
ATOM 2886 C CA . GLN A 1 358 ? 4.850 -10.036 17.066 1.00 77.25 358 GLN A CA 1
ATOM 2887 C C . GLN A 1 358 ? 5.382 -9.076 16.000 1.00 77.25 358 GLN A C 1
ATOM 2889 O O . GLN A 1 358 ? 6.581 -9.025 15.772 1.00 77.25 358 GLN A O 1
ATOM 2894 N N . HIS A 1 359 ? 4.527 -8.302 15.327 1.00 73.38 359 HIS A N 1
ATOM 2895 C CA . HIS A 1 359 ? 4.970 -7.364 14.299 1.00 73.38 359 HIS A CA 1
ATOM 2896 C C . HIS A 1 359 ? 5.683 -6.139 14.909 1.00 73.38 359 HIS A C 1
ATOM 2898 O O . HIS A 1 359 ? 5.100 -5.485 15.777 1.00 73.38 359 HIS A O 1
ATOM 2904 N N . PRO A 1 360 ? 6.905 -5.763 14.466 1.00 66.25 360 PRO A N 1
ATOM 2905 C CA . PRO A 1 360 ? 7.640 -4.623 15.017 1.00 66.25 360 PRO A CA 1
ATOM 2906 C C . PRO A 1 360 ? 6.877 -3.302 14.921 1.00 66.25 360 PRO A C 1
ATOM 2908 O O . PRO A 1 360 ? 6.977 -2.468 15.819 1.00 66.25 360 PRO A O 1
ATOM 2911 N N . ALA A 1 361 ? 6.068 -3.115 13.868 1.00 61.16 361 ALA A N 1
ATOM 2912 C CA . ALA A 1 361 ? 5.220 -1.928 13.739 1.00 61.16 361 ALA A CA 1
ATOM 2913 C C . ALA A 1 361 ? 4.145 -1.853 14.835 1.00 61.16 361 ALA A C 1
ATOM 2915 O O . ALA A 1 361 ? 3.717 -0.762 15.199 1.00 61.16 361 ALA A O 1
ATOM 2916 N N . ARG A 1 362 ? 3.763 -3.001 15.401 1.00 59.78 362 ARG A N 1
ATOM 2917 C CA . ARG A 1 362 ? 2.805 -3.112 16.496 1.00 59.78 362 ARG A CA 1
ATOM 2918 C C . ARG A 1 362 ? 3.444 -3.019 17.876 1.00 59.78 362 ARG A C 1
ATOM 2920 O O . ARG A 1 362 ? 2.796 -2.568 18.808 1.00 59.78 362 ARG A O 1
ATOM 2927 N N . MET A 1 363 ? 4.729 -3.357 17.988 1.00 54.91 363 MET A N 1
ATOM 2928 C CA . MET A 1 363 ? 5.524 -3.167 19.208 1.00 54.91 363 MET A CA 1
ATOM 2929 C C . MET A 1 363 ? 5.921 -1.705 19.464 1.00 54.91 363 MET A C 1
ATOM 2931 O O . MET A 1 363 ? 6.774 -1.436 20.320 1.00 54.91 363 MET A O 1
ATOM 2935 N N . ARG A 1 364 ? 5.354 -0.745 18.722 1.00 65.06 364 ARG A N 1
ATOM 2936 C CA . ARG A 1 364 ? 5.590 0.666 19.002 1.00 65.06 364 ARG A CA 1
ATOM 2937 C C . ARG A 1 364 ? 4.794 1.065 20.256 1.00 65.06 364 ARG A C 1
ATOM 2939 O O . ARG A 1 364 ? 3.577 0.870 20.287 1.00 65.06 364 ARG A O 1
ATOM 2946 N N . PRO A 1 365 ? 5.450 1.619 21.295 1.00 70.69 365 PRO A N 1
ATOM 2947 C CA . PRO A 1 365 ? 4.788 1.951 22.560 1.00 70.69 365 PRO A CA 1
ATOM 2948 C C . PRO A 1 365 ? 3.578 2.883 22.416 1.00 70.69 365 PRO A C 1
ATOM 2950 O O . PRO A 1 365 ? 2.629 2.795 23.190 1.00 70.69 365 PRO A O 1
ATOM 2953 N N . ASP A 1 366 ? 3.593 3.756 21.410 1.00 76.25 366 ASP A N 1
ATOM 2954 C CA . ASP A 1 366 ? 2.504 4.677 21.079 1.00 76.25 366 ASP A CA 1
ATOM 2955 C C . ASP A 1 366 ? 1.232 3.949 20.613 1.00 76.25 366 ASP A C 1
ATOM 2957 O O . ASP A 1 366 ? 0.122 4.366 20.947 1.00 76.25 366 ASP A O 1
ATOM 2961 N N . THR A 1 367 ? 1.376 2.836 19.890 1.00 79.94 367 THR A N 1
ATOM 2962 C CA . THR A 1 367 ? 0.253 2.043 19.381 1.00 79.94 367 THR A CA 1
ATOM 2963 C C . THR A 1 367 ? -0.457 1.323 20.520 1.00 79.94 367 THR A C 1
ATOM 2965 O O . THR A 1 367 ? -1.676 1.447 20.657 1.00 79.94 367 THR A O 1
ATOM 2968 N N . ASP A 1 368 ? 0.292 0.647 21.392 1.00 84.69 368 ASP A N 1
ATOM 2969 C CA . ASP A 1 368 ? -0.271 -0.003 22.580 1.00 84.69 368 ASP A CA 1
ATOM 2970 C C . ASP A 1 368 ? -0.893 1.013 23.544 1.00 84.69 368 ASP A C 1
ATOM 2972 O O . ASP A 1 368 ? -1.986 0.781 24.072 1.00 84.69 368 ASP A O 1
ATOM 2976 N N . GLN A 1 369 ? -0.253 2.173 23.722 1.00 87.38 369 GLN A N 1
ATOM 2977 C CA . GLN A 1 369 ? -0.814 3.270 24.507 1.00 87.38 369 GLN A CA 1
ATOM 2978 C C . GLN A 1 369 ? -2.133 3.770 23.903 1.00 87.38 369 GLN A C 1
ATOM 2980 O O . GLN A 1 369 ? -3.116 3.928 24.630 1.00 87.38 369 GLN A O 1
ATOM 2985 N N . SER A 1 370 ? -2.189 3.987 22.585 1.00 87.19 370 SER A N 1
ATOM 2986 C CA . SER A 1 370 ? -3.406 4.435 21.899 1.00 87.19 370 SER A CA 1
ATOM 2987 C C . SER A 1 370 ? -4.540 3.414 22.025 1.00 87.19 370 SER A C 1
ATOM 2989 O O . SER A 1 370 ? -5.674 3.787 22.336 1.00 87.19 370 SER A O 1
ATOM 2991 N N . ILE A 1 371 ? -4.237 2.118 21.878 1.00 90.88 371 ILE A N 1
ATOM 2992 C CA . ILE A 1 371 ? -5.201 1.031 22.097 1.00 90.88 371 ILE A CA 1
ATOM 2993 C C . ILE A 1 371 ? -5.693 1.032 23.548 1.00 90.88 371 ILE A C 1
ATOM 2995 O O . ILE A 1 371 ? -6.900 0.932 23.780 1.00 90.88 371 ILE A O 1
ATOM 2999 N N . GLY A 1 372 ? -4.790 1.174 24.522 1.00 93.12 372 GLY A N 1
ATOM 3000 C CA . GLY A 1 372 ? -5.126 1.240 25.945 1.00 93.12 372 GLY A CA 1
ATOM 3001 C C . GLY A 1 372 ? -6.077 2.392 26.269 1.00 93.12 372 GLY A C 1
ATOM 3002 O O . GLY A 1 372 ? -7.131 2.163 26.866 1.00 93.12 372 GLY A O 1
ATOM 3003 N N . ILE A 1 373 ? -5.758 3.600 25.795 1.00 93.00 373 ILE A N 1
ATOM 3004 C CA . ILE A 1 373 ? -6.598 4.798 25.952 1.00 93.00 373 ILE A CA 1
ATOM 3005 C C . ILE A 1 373 ? -7.982 4.567 25.339 1.00 93.00 373 ILE A C 1
ATOM 3007 O O . ILE A 1 373 ? -9.000 4.822 25.979 1.00 93.00 373 ILE A O 1
ATOM 3011 N N . MET A 1 374 ? -8.048 4.026 24.122 1.00 92.94 374 MET A N 1
ATOM 3012 C CA . MET A 1 374 ? -9.321 3.758 23.445 1.00 92.94 374 MET A CA 1
ATOM 3013 C C . MET A 1 374 ? -10.185 2.735 24.188 1.00 92.94 374 MET A C 1
ATOM 3015 O O . MET A 1 374 ? -11.400 2.910 24.312 1.00 92.94 374 MET A O 1
ATOM 3019 N N . MET A 1 375 ? -9.571 1.682 24.730 1.00 94.12 375 MET A N 1
ATOM 3020 C CA . MET A 1 375 ? -10.276 0.683 25.534 1.00 94.12 375 MET A CA 1
ATOM 3021 C C . MET A 1 375 ? -10.790 1.267 26.851 1.00 94.12 375 MET A C 1
ATOM 3023 O O . MET A 1 375 ? -11.917 0.954 27.244 1.00 94.12 375 MET A O 1
ATOM 3027 N N . GLN A 1 376 ? -9.997 2.119 27.506 1.00 95.12 376 GLN A N 1
ATOM 3028 C CA . GLN A 1 376 ? -10.393 2.825 28.721 1.00 95.12 376 GLN A CA 1
ATOM 3029 C C . GLN A 1 376 ? -11.576 3.760 28.453 1.00 95.12 376 GLN A C 1
ATOM 3031 O O . GLN A 1 376 ? -12.617 3.602 29.091 1.00 95.12 376 GLN A O 1
ATOM 3036 N N . ASN A 1 377 ? -11.472 4.630 27.445 1.00 92.25 377 ASN A N 1
ATOM 3037 C CA . ASN A 1 377 ? -12.546 5.541 27.038 1.00 92.25 377 ASN A CA 1
ATOM 3038 C C . ASN A 1 377 ? -13.847 4.780 26.750 1.00 92.25 377 ASN A C 1
ATOM 3040 O O . ASN A 1 377 ? -14.937 5.199 27.141 1.00 92.25 377 ASN A O 1
ATOM 3044 N N . GLY A 1 378 ? -13.749 3.617 26.098 1.00 93.62 378 GLY A N 1
ATOM 3045 C CA . GLY A 1 378 ? -14.916 2.788 25.826 1.00 93.62 378 GLY A CA 1
ATOM 3046 C C . GLY A 1 378 ? -15.536 2.139 27.063 1.00 93.62 378 GLY A C 1
ATOM 3047 O O . GLY A 1 378 ? -16.747 1.918 27.080 1.00 93.62 378 GLY A O 1
ATOM 3048 N N . ASN A 1 379 ? -14.753 1.839 28.099 1.00 95.81 379 ASN A N 1
ATOM 3049 C CA . ASN A 1 379 ? -15.278 1.342 29.372 1.00 95.81 379 ASN A CA 1
ATOM 3050 C C . ASN A 1 379 ? -15.938 2.467 30.178 1.00 95.81 379 ASN A C 1
ATOM 3052 O O . ASN A 1 379 ? -17.029 2.269 30.712 1.00 95.81 379 ASN A O 1
ATOM 3056 N N . GLU A 1 380 ? -15.325 3.650 30.207 1.00 95.12 380 GLU A N 1
ATOM 3057 C CA . GLU A 1 380 ? -15.874 4.844 30.855 1.00 95.12 380 GLU A CA 1
ATOM 3058 C C . GLU A 1 380 ? -17.201 5.268 30.215 1.00 95.12 380 GLU A C 1
ATOM 3060 O O . GLU A 1 380 ? -18.180 5.500 30.925 1.00 95.12 380 GLU A O 1
ATOM 3065 N N . LEU A 1 381 ? -17.290 5.265 28.879 1.00 94.50 381 LEU A N 1
ATOM 3066 C CA . LEU A 1 381 ? -18.536 5.570 28.172 1.00 94.50 381 LEU A CA 1
ATOM 3067 C C . LEU A 1 381 ? -19.644 4.554 28.488 1.00 94.50 381 LEU A C 1
ATOM 3069 O O . LEU A 1 381 ? -20.784 4.948 28.730 1.00 94.50 381 LEU A O 1
ATOM 3073 N N . ARG A 1 382 ? -19.329 3.249 28.533 1.00 95.69 382 ARG A N 1
ATOM 3074 C CA . ARG A 1 382 ? -20.306 2.217 28.941 1.00 95.69 382 ARG A CA 1
ATOM 3075 C C . ARG A 1 382 ? -20.791 2.442 30.367 1.00 95.69 382 ARG A C 1
ATOM 3077 O O . ARG A 1 382 ? -21.992 2.346 30.609 1.00 95.69 382 ARG A O 1
ATOM 3084 N N . ALA A 1 383 ? -19.877 2.753 31.286 1.00 96.50 383 ALA A N 1
ATOM 3085 C CA . ALA A 1 383 ? -20.219 3.050 32.670 1.00 96.50 383 ALA A CA 1
ATOM 3086 C C . ALA A 1 383 ? -21.152 4.269 32.744 1.00 96.50 383 ALA A C 1
ATOM 3088 O O . ALA A 1 383 ? -22.242 4.165 33.305 1.00 96.50 383 ALA A O 1
ATOM 3089 N N . ALA A 1 384 ? -20.796 5.380 32.093 1.00 94.38 384 ALA A N 1
ATOM 3090 C CA . ALA A 1 384 ? -21.609 6.594 32.059 1.00 94.38 384 ALA A CA 1
ATOM 3091 C C . ALA A 1 384 ? -23.022 6.347 31.506 1.00 94.38 384 ALA A C 1
ATOM 3093 O O . A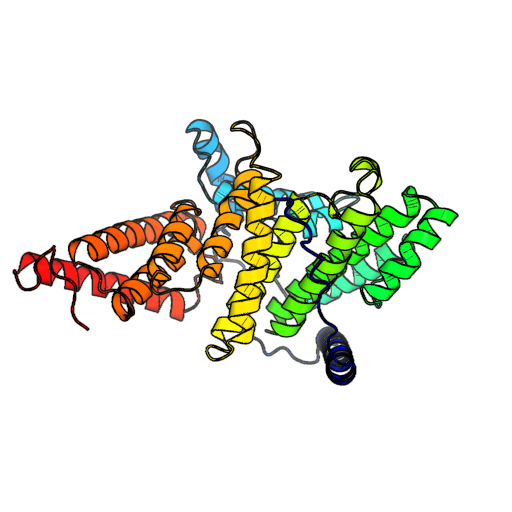LA A 1 384 ? -23.996 6.823 32.086 1.00 94.38 384 ALA A O 1
ATOM 3094 N N . VAL A 1 385 ? -23.157 5.560 30.433 1.00 95.56 385 VAL A N 1
ATOM 3095 C CA . VAL A 1 385 ? -24.468 5.161 29.893 1.00 95.56 385 VAL A CA 1
ATOM 3096 C C . VAL A 1 385 ? -25.244 4.305 30.901 1.00 95.56 385 VAL A C 1
ATOM 3098 O O . VAL A 1 385 ? -26.423 4.560 31.135 1.00 95.56 385 VAL A O 1
ATOM 3101 N N . SER A 1 386 ? -24.596 3.324 31.540 1.00 95.56 386 SER A N 1
ATOM 3102 C CA . SER A 1 386 ? -25.253 2.424 32.504 1.00 95.56 386 SER A CA 1
ATOM 3103 C C . SER A 1 386 ? -25.744 3.130 33.772 1.00 95.56 386 SER A C 1
ATOM 3105 O O . SER A 1 386 ? -26.781 2.758 34.315 1.00 95.56 386 SER A O 1
ATOM 3107 N N . PHE A 1 387 ? -25.048 4.184 34.204 1.00 96.56 387 PHE A N 1
ATOM 3108 C CA . PHE A 1 387 ? -25.433 5.009 35.352 1.00 96.56 387 PHE A CA 1
ATOM 3109 C C . PHE A 1 387 ? -26.383 6.160 34.981 1.00 96.56 387 PHE A C 1
ATOM 3111 O O . PHE A 1 387 ? -26.656 7.020 35.813 1.00 96.56 387 PHE A O 1
ATOM 3118 N N . GLY A 1 388 ? -26.874 6.213 33.736 1.00 94.25 388 GLY A N 1
ATOM 3119 C CA . GLY A 1 388 ? -27.756 7.284 33.261 1.00 94.25 388 GLY A CA 1
ATOM 3120 C C . GLY A 1 388 ? -27.070 8.648 33.097 1.00 94.25 388 GLY A C 1
ATOM 3121 O O . GLY A 1 388 ? -27.744 9.640 32.838 1.00 94.25 388 GLY A O 1
ATOM 3122 N N . GLY A 1 389 ? -25.740 8.710 33.214 1.00 92.38 389 GLY A N 1
ATOM 3123 C CA . GLY A 1 389 ? -24.943 9.928 33.056 1.00 92.38 389 GLY A CA 1
ATOM 3124 C C . GLY A 1 389 ? -24.745 10.364 31.600 1.00 92.38 389 GLY A C 1
ATOM 3125 O O . GLY A 1 389 ? -24.347 11.498 31.352 1.00 92.38 389 GLY A O 1
ATOM 3126 N N . CYS A 1 390 ? -25.032 9.494 30.626 1.00 91.94 390 CYS A N 1
ATOM 3127 C CA . CYS A 1 390 ? -24.961 9.817 29.202 1.00 91.94 390 CYS A CA 1
ATOM 3128 C C . CYS A 1 390 ? -26.098 9.122 28.428 1.00 91.94 390 CYS A C 1
ATOM 3130 O O . CYS A 1 390 ? -26.067 7.898 28.280 1.00 91.94 390 CYS A O 1
ATOM 3132 N N . PRO A 1 391 ? -27.114 9.851 27.928 1.00 93.88 391 PRO A N 1
ATOM 3133 C CA . PRO A 1 391 ? -28.155 9.246 27.103 1.00 93.88 391 PRO A CA 1
ATOM 3134 C C . PRO A 1 391 ? -27.585 8.733 25.775 1.00 93.88 391 PRO A C 1
ATOM 3136 O O . PRO A 1 391 ? -26.782 9.408 25.132 1.00 93.88 391 PRO A O 1
ATOM 3139 N N . LEU A 1 392 ? -28.049 7.560 25.332 1.00 94.12 392 LEU A N 1
ATOM 3140 C CA . LEU A 1 392 ? -27.537 6.876 24.136 1.00 94.12 392 LEU A CA 1
ATOM 3141 C C . LEU A 1 392 ? -27.579 7.730 22.861 1.00 94.12 392 LEU A C 1
ATOM 3143 O O . LEU A 1 392 ? -26.665 7.649 22.040 1.00 94.12 392 LEU A O 1
ATOM 3147 N N . ASP A 1 393 ? -28.627 8.536 22.706 1.00 94.62 393 ASP A N 1
ATOM 3148 C CA . ASP A 1 393 ? -28.920 9.263 21.467 1.00 94.62 393 ASP A CA 1
ATOM 3149 C C . ASP A 1 393 ? -28.548 10.753 21.539 1.00 94.62 393 ASP A C 1
ATOM 3151 O O . ASP A 1 393 ? -28.683 11.487 20.558 1.00 94.62 393 ASP A O 1
ATOM 3155 N N . THR A 1 394 ? -28.003 11.201 22.672 1.00 88.81 394 THR A N 1
ATOM 3156 C CA . THR A 1 394 ? -27.470 12.557 22.809 1.00 88.81 394 THR A CA 1
ATOM 3157 C C . THR A 1 394 ? -26.089 12.622 22.166 1.00 88.81 394 THR A C 1
ATOM 3159 O O . THR A 1 394 ? -25.226 11.776 22.415 1.00 88.81 394 THR A O 1
ATOM 3162 N N . LYS A 1 395 ? -25.864 13.638 21.323 1.00 88.38 395 LYS A N 1
ATOM 3163 C CA . LYS A 1 395 ? -24.523 13.929 20.808 1.00 88.38 395 LYS A CA 1
ATOM 3164 C C . LYS A 1 395 ? -23.608 14.246 21.983 1.00 88.38 395 LYS A C 1
ATOM 3166 O O . LYS A 1 395 ? -23.916 15.126 22.783 1.00 88.38 395 LYS A O 1
ATOM 3171 N N . MET A 1 396 ? -22.485 13.548 22.061 1.00 84.69 396 MET A N 1
ATOM 3172 C CA . MET A 1 396 ? -21.469 13.823 23.061 1.00 84.69 396 MET A CA 1
ATOM 3173 C C . MET A 1 396 ? -20.927 15.237 22.823 1.00 84.69 396 MET A C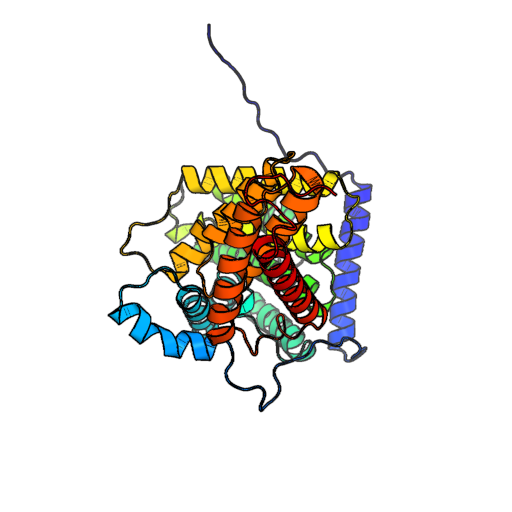 1
ATOM 3175 O O . MET A 1 396 ? -20.454 15.549 21.726 1.00 84.69 396 MET A O 1
ATOM 3179 N N . ALA A 1 397 ? -21.097 16.107 23.820 1.00 65.25 397 ALA A N 1
ATOM 3180 C CA . ALA A 1 397 ? -20.543 17.455 23.806 1.00 65.25 397 ALA A CA 1
ATOM 3181 C C . ALA A 1 397 ? -19.016 17.389 23.961 1.00 65.25 397 ALA A C 1
ATOM 3183 O O . ALA A 1 397 ? -18.493 16.411 24.498 1.00 65.25 397 ALA A O 1
ATOM 3184 N N . LYS A 1 398 ? -18.326 18.411 23.443 1.00 60.81 398 LYS A N 1
ATOM 3185 C CA . LYS A 1 398 ? -16.879 18.569 23.621 1.00 60.81 398 LYS A CA 1
ATOM 3186 C C . LYS A 1 398 ? -16.494 18.758 25.076 1.00 60.81 398 LYS A C 1
ATOM 3188 O O . LYS A 1 398 ? -17.262 19.452 25.781 1.00 60.81 398 LYS A O 1
#

Sequence (398 aa):
MTFTGFEGVSPQFVGMAQRQEYQKRLYESTDRLHHKASGGDRSADTRYYGDGDGQQPREVAREMIPALEASGNTSSSPWVLHGAYKEFAEGGEENGFQHLVNGLIREDRVFHMEKEALWISAYNRLRTLERARHDPWLAAGPDCLKRGAPSRLAEKGWGVVRPDIDLTIRFWVLRGKIEGTFDGNVVSQSEYYVRCLEVVEWGRELWKDVPASMRGDVFDEFFIRGLRNLYLQSILQYHDLDRQGTKLAGKLAAEAIILLKSLETDPAPGDNADPGFKLSFYDYSFFYSDLAKGGSSAGEYYLQAAEAYPVDDEHRYYYLNSALQHLYHRTGVTARRALDILARFRESVKESKKIWNQHPARMRPDTDQSIGIMMQNGNELRAAVSFGGCPLDTKMAK

Radius of gyration: 22.83 Å; chains: 1; bounding box: 60×51×68 Å

Secondary structure (DSSP, 8-state):
---------PPP---HHHHHHHHHHHHHHHHHHHHHHTT-----------TTS---HHHHHHHHHHHHHHHT----HHHHHHHHHHHHHHTTSTTHHHHHHHHHHH-TTS---S-HHHHHHHHHHHHHHHHTT----TTS-HHHHHHHHHHHHHHH-HHHHHHHHHHHHHHHHHHHHHHHHHS--HHHHHHHHHHHHHHHHHHHHHTTTS-HHHH-GGGSHHHHHHHHHHHHHHHHHHHHH-TT-HHHHHHHHHHHHHHHHHHHHSPPP-TTS-HHHHIIIIITTHHHHHHTT-STTHHHHHHHHHHHS-TT-HHHHHHHHHHH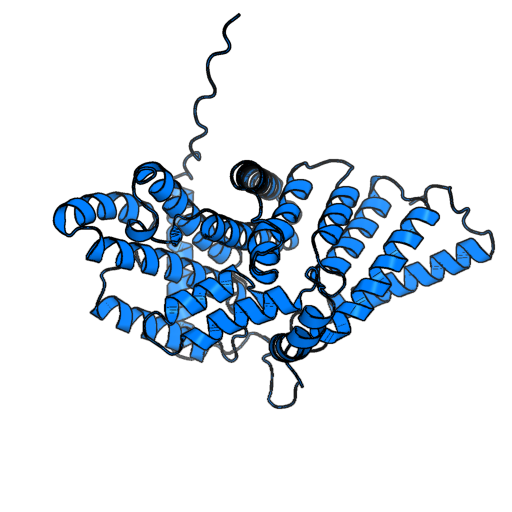HHIIIII--BHHHHHHHHHHHHHHHHHHHHHHTT-TTTS-HHHHHHHHHHHHHHHHHHHHHHTTSS-TTSBPP-

pLDDT: mean 83.59, std 17.0, range [23.73, 98.44]

Organism: NCBI:txid153914

Foldseek 3Di:
DDDDDDDDDDPDDDDPVSVVVVVVVVVVVVVVLVCVLVVNDDDDPDDADDDPLDDALLRLLVVCVVVCVVVVPLFDCSLLSPQLVVLQVVLPDVCSLVSNLVSCLSPVLNDGDRDLNVVSVVLVVVVVVLVVPAPACQVHFLVVCLVVLVVCCVVPNLVHSQSNLSVNLSSLQVVLVSCCPPVVNLVSNLVSLVRLLSNLVVLCVVCVVPDCVRNDPSNPLQVSQSSLVSNLVSLVSVCVVVVPDPVSLQVLLVSLCVLVVSCVVPPADDSPDSSSSSLRRHLQSNLSNLSSVDDLCNLVSLQSNLVSHRLQDPVNLVSLLVSLVSCVPRVFDFLQRLLVSLVSSVSSVVNVCSRCVSRSVCVPPVNVVSSVVSNVVSVVSVVCCVVVNGPRGDGDDD